Protein AF-A0A928JBZ5-F1 (afdb_monomer)

Solvent-accessible surface area (backbone atoms only — not comparable to full-atom values): 24712 Å² total; per-residue (Å²): 120,75,93,77,67,78,85,81,82,65,95,68,38,39,32,63,30,20,70,73,23,63,19,55,36,27,36,40,41,33,30,44,46,75,64,34,47,54,64,61,24,39,53,51,22,32,50,54,34,43,75,70,60,21,39,48,43,74,48,46,53,70,63,40,39,74,56,93,34,55,88,50,66,86,49,74,65,34,45,50,53,47,48,53,51,49,27,54,52,46,36,55,45,8,49,58,7,17,32,25,31,36,34,40,85,52,42,43,63,68,56,49,51,51,32,44,67,67,21,55,79,72,26,51,68,38,43,32,36,31,65,29,48,62,68,60,13,50,72,60,34,86,82,52,52,47,66,37,34,77,71,62,76,42,78,68,35,63,63,76,69,29,76,60,52,79,77,92,79,52,76,38,75,45,58,67,85,59,54,53,68,60,55,12,53,52,50,40,48,51,58,75,61,62,66,80,62,60,54,63,52,47,54,54,49,49,52,31,36,49,57,22,31,56,56,31,46,58,35,74,80,51,81,72,54,78,48,66,48,99,88,65,46,76,45,42,55,40,39,54,53,13,37,54,47,33,52,51,51,49,41,71,73,36,63,38,40,33,74,48,38,78,92,48,86,77,81,62,66,62,70,76,66,89,56,27,32,37,28,25,20,48,50,35,32,56,66,31,54,77,66,72,67,61,37,29,25,29,28,40,12,32,25,49,74,47,41,63,47,29,15,28,38,26,30,51,78,73,42,33,34,37,35,14,31,77,95,66,37,13,30,37,38,51,60,86,63,74,48,98,84,57,54,87,77,62,63,50,75,34,42,30,37,90,67,62,64,56,34,30,35,41,40,50,63,91,66,78,49,70,62,47,53,47,26,50,65,67,32,51,95,47,43,66,43,77,46,72,42,37,46,52,54,54,37,53,37,23,15,61,34,73,23,33,37,36,66,40,78,38,59,84,46,40,49,29,69,40,38,14,37,36,34,25,21,38,44,12,60,24,46,60,23,21,50,85,68,45,81,69,66,40,80,47,95,67,50,56,31,58,53,25,33,27,39,32,24,44,80,69,42,53,77,81,58,53,76,64,81,88,130

Radius of gyration: 26.81 Å; Cα contacts (8 Å, |Δi|>4): 988; chains: 1; bounding box: 70×42×79 Å

pLDDT: mean 90.84, std 8.12, range [48.44, 98.88]

Mean predicted aligned error: 9.91 Å

Nearest PDB structures (foldseek):
  2ofw-assembly1_A  TM=9.350E-01  e=1.019E-16  Homo sapiens
  6c6b-assembly3_E  TM=9.099E-01  e=1.178E-15  Cryptococcus neoformans H99
  1m7g-assembly1_B  TM=9.346E-01  e=4.365E-14  Penicillium chrysogenum
  1i2d-assembly1_A  TM=9.167E-01  e=7.586E-13  Penicillium chrysogenum
  1m8p-assembly1_A  TM=9.233E-01  e=1.141E-12  Penicillium chrysogenum

Secondary structure (DSSP, 8-state):
-GGG------SS-HHHHHHHH----EEEEEES-TTSSHHHHHHHHHHHHHHTT--EEEEEHHHHHTTTTTT--SSHHHHHHHHHHHHHHHHHHHHTT-EEEEE----SHHHHHHHHHHHTTTSEEEEEEE---HHHHHHH-TTSHHHHHHTTSSSS-BTTTB-----SS-SEEE-TTS-HHHHHHHHHHHHHT----HHHHHHHHHHHHHHHHHHHHHHHTS---EEE-TTS-EEEHHHHHHHHHHHHHHHHH-TTSEEEETTS---SGGGS-SS-EEEEEEEETHHHHHTT-S--EEEEEEEETTEEEEEEEEEGGGTEEEEEETTTEEEEEEGGG--TT--BTBSEE-------SSEEEEEESS---HHHHHHHHHTGGGEEEEEEE-STHHHHHHHTTS--EEEE-STT-BHHHHHHHHHHHHHTT-EEE-TTS----SS-SS-B-TT-EEEES-GGGGTT--PPPP-

Sequence (471 aa):
MAENITPYLSRTSTADRMRITGSRPAVFWMTGLSGSGKSTVAALAEKKLTDAGHAALMIDGDTVRTGLCRGLGFSPEDRRENLRRIAELAKIAAMSGMTVFVCAISPTEADREQARAIISPDAAFFEVWMTADVKTCAARDPKGLYKKAFAGEIRDFTGVSAPYEPPRAPDIAFPASQSAESCADVLVRAALETDWDLRRLLCVMLDAAREASERIMEYYDGVYSVEYKEDKSPLTSADVTSNDCICAMLRNAFPEVELLSEEAQDTGRRLSDRAGVFIVDPLDGTKEFLSHNGEFCVSIGFAEGRKVRAGVIAVPDREVLYYAAEGIGAYKIPFDALTEDFSPGDGEKLHVSDRTDGLVVTVSRSHLDRDTEEFLALNRDKIAEVVTVGSCLKGCLIAEGRADLHWRRGAFMKEWDTAAMQIIAEEAGGRFTDSDGAPMPANREDPRNLNGMLIVNRPESLSSLVFPEKN

Foldseek 3Di:
DVVPDDDDDDPQFLLNLCLQQVFALEEAEEEDAAQLCQVVLQVLLCVVCVVVSHAAEEAELVVCCVPVLVPADPPPVSLLVSLLSLLLVSQVVSSSNYYYYYHHHQQDPVSLVSSCVSRVLRGHYFHEYRPDAPVRSLVSPPVCVNVCVVVVVDACRDRRRHDGDGDPDGNHYDYSPDDSNVSSVVVNVCRNVVDDPQFLVVLLQLVLFLVLLVLLVCCLVHPWDWDADPVRDIDIPSQVSSVVSNVVSCCVSCVSAAEAEPPDDDPLPQVSDDRWYKYWDSKFPVVCSVVSVQQIWTKIWTDHFFATAKIWIARSSQQKIWIFGPPLFIAMDGVVQSDPPDTRNDHHGFAAAPDQFQFEEEDEQVDDDPQNVVQCVQCVRRHNYYHYGGALVRLVCRRNNNGFKYADFAFPDFCNSPRNSQRNLVSNPKHKDFNVRHHRTPPDPGRTSGGHIMIGNDPSSCPPGDGDDDD

Structure (mmCIF, N/CA/C/O backbone):
data_AF-A0A928JBZ5-F1
#
_entry.id   AF-A0A928JBZ5-F1
#
loop_
_atom_site.group_PDB
_atom_site.id
_atom_site.type_symbol
_atom_site.label_atom_id
_atom_site.label_alt_id
_atom_site.label_comp_id
_atom_site.label_asym_id
_atom_site.label_entity_id
_atom_site.label_seq_id
_atom_site.pdbx_PDB_ins_code
_atom_site.Cartn_x
_atom_site.Cartn_y
_atom_site.Cartn_z
_atom_site.occupancy
_atom_site.B_iso_or_equiv
_atom_site.auth_seq_id
_atom_site.auth_comp_id
_atom_site.auth_asym_id
_atom_site.auth_atom_id
_atom_site.pdbx_PDB_model_num
ATOM 1 N N . MET A 1 1 ? 29.225 -20.500 0.271 1.00 48.44 1 MET A N 1
ATOM 2 C CA . MET A 1 1 ? 29.619 -19.093 0.006 1.00 48.44 1 MET A CA 1
ATOM 3 C C . MET A 1 1 ? 28.585 -18.090 0.515 1.00 48.44 1 MET A C 1
ATOM 5 O O . MET A 1 1 ? 29.019 -17.056 0.995 1.00 48.44 1 MET A O 1
ATOM 9 N N . ALA A 1 2 ? 27.273 -18.373 0.464 1.00 54.31 2 ALA A N 1
ATOM 10 C CA . ALA A 1 2 ? 26.239 -17.467 0.991 1.00 54.31 2 ALA A CA 1
ATOM 11 C C . ALA A 1 2 ? 26.355 -17.185 2.509 1.00 54.31 2 ALA A C 1
ATOM 13 O O . ALA A 1 2 ? 26.144 -16.056 2.925 1.00 54.31 2 ALA A O 1
ATOM 14 N N . GLU A 1 3 ? 26.794 -18.162 3.312 1.00 53.34 3 GLU A N 1
ATOM 15 C CA . GLU A 1 3 ? 26.905 -18.052 4.784 1.00 53.34 3 GLU A CA 1
ATOM 16 C C . GLU A 1 3 ? 27.918 -17.008 5.300 1.00 53.34 3 GLU A C 1
ATOM 18 O O . GLU A 1 3 ? 27.907 -16.687 6.481 1.00 53.34 3 GLU A O 1
ATOM 23 N N . ASN A 1 4 ? 28.774 -16.449 4.434 1.00 80.38 4 ASN A N 1
ATOM 24 C CA . ASN A 1 4 ? 29.799 -15.465 4.817 1.00 80.38 4 ASN A CA 1
ATOM 25 C C . ASN A 1 4 ? 29.555 -14.066 4.218 1.00 80.38 4 ASN A C 1
ATOM 27 O O . ASN A 1 4 ? 30.478 -13.252 4.169 1.00 80.38 4 ASN A O 1
ATOM 31 N N . ILE A 1 5 ? 28.353 -13.787 3.704 1.00 75.69 5 ILE A N 1
ATOM 32 C CA . ILE A 1 5 ? 28.006 -12.472 3.154 1.00 75.69 5 ILE A CA 1
ATOM 33 C C . ILE A 1 5 ? 27.164 -11.721 4.183 1.00 75.69 5 ILE A C 1
ATOM 35 O O . ILE A 1 5 ? 26.063 -12.144 4.518 1.00 75.69 5 ILE A O 1
ATOM 39 N N . THR A 1 6 ? 27.667 -10.581 4.653 1.00 75.44 6 THR A N 1
ATOM 40 C CA . THR A 1 6 ? 26.935 -9.675 5.549 1.00 75.44 6 THR A CA 1
ATOM 41 C C . THR A 1 6 ? 26.775 -8.325 4.853 1.00 75.44 6 THR A C 1
ATOM 43 O O . THR A 1 6 ? 27.738 -7.553 4.801 1.00 75.44 6 THR A O 1
ATOM 46 N N . PRO A 1 7 ? 25.605 -8.039 4.254 1.00 75.50 7 PRO A N 1
ATOM 47 C CA . PRO A 1 7 ? 25.355 -6.764 3.594 1.00 75.50 7 PRO A CA 1
ATOM 48 C C . PRO A 1 7 ? 25.495 -5.598 4.579 1.00 75.50 7 PRO A C 1
ATOM 50 O O . PRO A 1 7 ? 25.002 -5.656 5.704 1.00 75.50 7 PRO A O 1
ATOM 53 N N . TYR A 1 8 ? 26.159 -4.521 4.158 1.00 76.69 8 TYR A N 1
ATOM 54 C CA . TYR A 1 8 ? 26.215 -3.294 4.948 1.00 76.69 8 TYR A CA 1
ATOM 55 C C . TYR A 1 8 ? 24.953 -2.463 4.710 1.00 76.69 8 TYR A C 1
ATOM 57 O O . TYR A 1 8 ? 24.693 -2.034 3.584 1.00 76.69 8 TYR A O 1
ATOM 65 N N . LEU A 1 9 ? 24.203 -2.190 5.776 1.00 71.56 9 LEU A N 1
ATOM 66 C CA . LEU A 1 9 ? 23.071 -1.270 5.733 1.00 71.56 9 LEU A CA 1
ATOM 67 C C . LEU A 1 9 ? 23.586 0.173 5.754 1.00 71.56 9 LEU A C 1
ATOM 69 O O . LEU A 1 9 ? 24.198 0.627 6.724 1.00 71.56 9 LEU A O 1
ATOM 73 N N . SER A 1 10 ? 23.360 0.891 4.654 1.00 75.38 10 SER A N 1
ATOM 74 C CA . SER A 1 10 ? 23.744 2.297 4.544 1.00 75.38 10 SER A CA 1
ATOM 75 C C . SER A 1 10 ? 22.978 3.156 5.546 1.00 75.38 10 SER A C 1
ATOM 77 O O . SER A 1 10 ? 21.787 2.958 5.764 1.00 75.38 10 SER A O 1
ATOM 79 N N . ARG A 1 11 ? 23.646 4.175 6.099 1.00 75.19 11 ARG A N 1
ATOM 80 C CA . 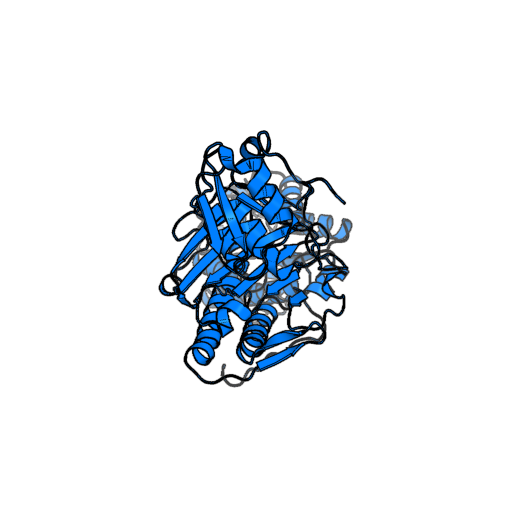ARG A 1 11 ? 22.990 5.208 6.919 1.00 75.19 11 ARG A CA 1
ATOM 81 C C . ARG A 1 11 ? 22.064 6.122 6.111 1.00 75.19 11 ARG A C 1
ATOM 83 O O . ARG A 1 11 ? 21.295 6.858 6.711 1.00 75.19 11 ARG A O 1
ATOM 90 N N . THR A 1 12 ? 22.189 6.115 4.785 1.00 74.19 12 THR A N 1
ATOM 91 C CA . THR A 1 12 ? 21.308 6.838 3.862 1.00 74.19 12 THR A CA 1
ATOM 92 C C . THR A 1 12 ? 20.317 5.844 3.277 1.00 74.19 12 THR A C 1
ATOM 94 O O . THR A 1 12 ? 20.740 4.933 2.555 1.00 74.19 12 THR A O 1
ATOM 97 N N . SER A 1 13 ? 19.033 6.020 3.577 1.00 67.44 13 SER A N 1
ATOM 98 C CA . SER A 1 13 ? 17.963 5.129 3.120 1.00 67.44 13 SER A CA 1
ATOM 99 C C . SER A 1 13 ? 17.611 5.364 1.647 1.00 67.44 13 SER A C 1
ATOM 101 O O . SER A 1 13 ? 18.069 6.322 1.017 1.00 67.44 13 SER A O 1
ATOM 103 N N . THR A 1 14 ? 16.787 4.489 1.067 1.00 67.44 14 THR A N 1
ATOM 104 C CA . THR A 1 14 ? 16.217 4.730 -0.267 1.00 67.44 14 THR A CA 1
ATOM 105 C C . THR A 1 14 ? 15.302 5.963 -0.251 1.00 67.44 14 THR A C 1
ATOM 107 O O . THR A 1 14 ? 15.384 6.769 -1.174 1.00 67.44 14 THR A O 1
ATOM 110 N N . ALA A 1 15 ? 14.554 6.214 0.833 1.00 60.91 15 ALA A N 1
ATOM 111 C CA . ALA A 1 15 ? 13.749 7.433 1.004 1.00 60.91 15 ALA A CA 1
ATOM 112 C C . ALA A 1 15 ? 14.588 8.708 0.993 1.00 60.91 15 ALA A C 1
ATOM 114 O O . ALA A 1 15 ? 14.227 9.676 0.319 1.00 60.91 15 ALA A O 1
ATOM 115 N N . ASP A 1 16 ? 15.730 8.711 1.689 1.00 65.50 16 ASP A N 1
ATOM 116 C CA . ASP A 1 16 ? 16.646 9.853 1.673 1.00 65.50 16 ASP A CA 1
ATOM 117 C C . ASP A 1 16 ? 17.060 10.203 0.243 1.00 65.50 16 ASP A C 1
ATOM 119 O O . ASP A 1 16 ? 17.146 11.380 -0.120 1.00 65.50 16 ASP A O 1
ATOM 123 N N . ARG A 1 17 ? 17.293 9.174 -0.581 1.00 80.50 17 ARG A N 1
ATOM 124 C CA . ARG A 1 17 ? 17.644 9.338 -1.991 1.00 80.50 17 ARG A CA 1
ATOM 125 C C . ARG A 1 17 ? 16.449 9.825 -2.797 1.00 80.50 17 ARG A C 1
ATOM 127 O O . ARG A 1 17 ? 16.597 10.840 -3.464 1.00 80.50 17 ARG A O 1
ATOM 134 N N . MET A 1 18 ? 15.275 9.203 -2.663 1.00 76.56 18 MET A N 1
ATOM 135 C CA . MET A 1 18 ? 14.026 9.614 -3.331 1.00 76.56 18 MET A CA 1
ATOM 136 C C . MET A 1 18 ? 13.676 11.084 -3.063 1.00 76.56 18 MET A C 1
ATOM 138 O O . MET A 1 18 ? 13.220 11.800 -3.956 1.00 76.56 18 MET A O 1
ATOM 142 N N . ARG A 1 19 ? 13.921 11.571 -1.839 1.00 69.38 19 ARG A N 1
ATOM 143 C CA . ARG A 1 19 ? 13.719 12.978 -1.466 1.00 69.38 19 ARG A CA 1
ATOM 144 C C . ARG A 1 19 ? 14.607 13.928 -2.271 1.00 69.38 19 ARG A C 1
ATOM 146 O O . ARG A 1 19 ? 14.176 15.031 -2.594 1.00 69.38 19 ARG A O 1
ATOM 153 N N . ILE A 1 20 ? 15.832 13.511 -2.588 1.00 78.81 20 ILE A N 1
ATOM 154 C CA . ILE A 1 20 ? 16.806 14.301 -3.354 1.00 78.81 20 ILE A CA 1
ATOM 155 C C . ILE A 1 20 ? 16.572 14.150 -4.860 1.00 78.81 20 ILE A C 1
ATOM 157 O O . ILE A 1 20 ? 16.629 15.132 -5.594 1.00 78.81 20 ILE A O 1
ATOM 161 N N . THR A 1 21 ? 16.322 12.929 -5.324 1.00 82.81 21 THR A N 1
ATOM 162 C CA . THR A 1 21 ? 16.195 12.585 -6.745 1.00 82.81 21 THR A CA 1
ATOM 163 C C . THR A 1 21 ? 14.804 12.838 -7.313 1.00 82.81 21 THR A C 1
ATOM 165 O O . THR A 1 21 ? 14.599 12.722 -8.521 1.00 82.81 21 THR A O 1
ATOM 168 N N . GLY A 1 22 ? 13.827 13.096 -6.445 1.00 72.19 22 GLY A N 1
ATOM 169 C CA . GLY A 1 22 ? 12.431 13.295 -6.800 1.00 72.19 22 GLY A CA 1
ATOM 170 C C . GLY A 1 22 ? 11.726 12.060 -7.356 1.00 72.19 22 GLY A C 1
ATOM 171 O O . GLY A 1 22 ? 10.563 12.167 -7.724 1.00 72.19 22 GLY A O 1
ATOM 172 N N . SER A 1 23 ? 12.390 10.907 -7.430 1.00 77.00 23 SER A N 1
ATOM 173 C CA . SER A 1 23 ? 11.913 9.734 -8.173 1.00 77.00 23 SER A CA 1
ATOM 174 C C . SER A 1 23 ? 11.741 8.539 -7.256 1.00 77.00 23 SER A C 1
ATOM 176 O O . SER A 1 23 ? 12.453 8.413 -6.260 1.00 77.00 23 SER A O 1
ATOM 178 N N . ARG A 1 24 ? 10.792 7.666 -7.597 1.00 77.75 24 ARG A N 1
ATOM 179 C CA . ARG A 1 24 ? 10.552 6.408 -6.886 1.00 77.75 24 ARG A CA 1
ATOM 180 C C . ARG A 1 24 ? 11.350 5.272 -7.532 1.00 77.75 24 ARG A C 1
ATOM 182 O O . ARG A 1 24 ? 11.583 5.332 -8.739 1.00 77.75 24 ARG A O 1
ATOM 189 N N . PRO A 1 25 ? 11.766 4.249 -6.764 1.00 83.75 25 PRO A N 1
ATOM 190 C CA . PRO A 1 25 ? 12.421 3.071 -7.319 1.00 83.75 25 PRO A CA 1
ATOM 191 C C . PRO A 1 25 ? 11.504 2.358 -8.319 1.00 83.75 25 PRO A C 1
ATOM 193 O O . PRO A 1 25 ? 10.548 1.681 -7.942 1.00 83.75 25 PRO A O 1
ATOM 196 N N . ALA A 1 26 ? 11.807 2.502 -9.604 1.00 91.56 26 ALA A N 1
ATOM 197 C CA . ALA A 1 26 ? 11.063 1.866 -10.680 1.00 91.56 26 ALA A CA 1
ATOM 198 C C . ALA A 1 26 ? 12.019 1.401 -11.772 1.00 91.56 26 ALA A C 1
ATOM 200 O O . ALA A 1 26 ? 12.946 2.122 -12.147 1.00 91.56 26 ALA A O 1
ATOM 201 N N . VAL A 1 27 ? 11.774 0.211 -12.312 1.00 96.69 27 VAL A N 1
ATOM 202 C CA . VAL A 1 27 ? 12.499 -0.341 -13.451 1.00 96.69 27 VAL A CA 1
ATOM 203 C C . VAL A 1 27 ? 11.520 -0.655 -14.573 1.00 96.69 27 VAL A C 1
ATOM 205 O O . VAL A 1 27 ? 10.676 -1.541 -14.467 1.00 96.69 27 VAL A O 1
ATOM 208 N N . PHE A 1 28 ? 11.681 0.044 -15.690 1.00 97.62 28 PHE A N 1
ATOM 209 C CA . PHE A 1 28 ? 11.000 -0.233 -16.946 1.00 97.62 28 PHE A CA 1
ATOM 210 C C . PHE A 1 28 ? 11.880 -1.152 -17.785 1.00 97.62 28 PHE A C 1
ATOM 212 O O . PHE A 1 28 ? 12.856 -0.725 -18.414 1.00 97.62 28 PHE A O 1
ATOM 219 N N . TRP A 1 29 ? 11.549 -2.438 -17.776 1.00 98.19 29 TRP A N 1
ATOM 220 C CA . TRP A 1 29 ? 12.269 -3.461 -18.514 1.00 98.19 29 TRP A CA 1
ATOM 221 C C . TRP A 1 29 ? 11.753 -3.549 -19.949 1.00 98.19 29 TRP A C 1
ATOM 223 O O . TRP A 1 29 ? 10.714 -4.147 -20.233 1.00 98.19 29 TRP A O 1
ATOM 233 N N . MET A 1 30 ? 12.491 -2.949 -20.882 1.00 97.56 30 MET A N 1
ATOM 234 C CA . MET A 1 30 ? 12.099 -2.904 -22.285 1.00 97.56 30 MET A CA 1
ATOM 235 C C . MET A 1 30 ? 12.487 -4.192 -23.013 1.00 97.56 30 MET A C 1
ATOM 237 O O . MET A 1 30 ? 13.671 -4.495 -23.183 1.00 97.56 30 MET A O 1
ATOM 241 N N . THR A 1 31 ? 11.495 -4.918 -23.530 1.00 95.62 31 THR A N 1
ATOM 242 C CA . THR A 1 31 ? 11.674 -6.126 -24.346 1.00 95.62 31 THR A CA 1
ATOM 243 C C . THR A 1 31 ? 11.169 -5.943 -25.780 1.00 95.62 31 THR A C 1
ATOM 245 O O . THR A 1 31 ? 10.343 -5.086 -26.091 1.00 95.62 31 THR A O 1
ATOM 248 N N . GLY A 1 32 ? 11.735 -6.718 -26.701 1.00 94.44 32 GLY A N 1
ATOM 249 C CA . GLY A 1 32 ? 11.436 -6.683 -28.132 1.00 94.44 32 GLY A CA 1
ATOM 250 C C . GLY A 1 32 ? 12.677 -6.954 -28.975 1.00 94.44 32 GLY A C 1
ATOM 251 O O . GLY A 1 32 ? 13.809 -6.927 -28.479 1.00 94.44 32 GLY A O 1
ATOM 252 N N . LEU A 1 33 ? 12.483 -7.154 -30.274 1.00 93.94 33 LEU A N 1
ATOM 253 C CA . LEU A 1 33 ? 13.560 -7.452 -31.221 1.00 93.94 33 LEU A CA 1
ATOM 254 C C . LEU A 1 33 ? 14.592 -6.314 -31.348 1.00 93.94 33 LEU A C 1
ATOM 256 O O . LEU A 1 33 ? 14.329 -5.158 -31.005 1.00 93.94 33 LEU A O 1
ATOM 260 N N . SER A 1 34 ? 15.797 -6.614 -31.842 1.00 92.00 34 SER A N 1
ATOM 261 C CA . SER A 1 34 ? 16.762 -5.561 -32.204 1.00 92.00 34 SER A CA 1
ATOM 262 C C . SER A 1 34 ? 16.116 -4.585 -33.200 1.00 92.00 34 SER A C 1
ATOM 264 O O . SER A 1 34 ? 15.353 -5.002 -34.055 1.00 92.00 34 SER A O 1
ATOM 266 N N . GLY A 1 35 ? 16.331 -3.273 -33.075 1.00 90.69 35 GLY A N 1
ATOM 267 C CA . GLY A 1 35 ? 15.676 -2.291 -33.960 1.00 90.69 35 GLY A CA 1
ATOM 268 C C . GLY A 1 35 ? 14.178 -2.033 -33.705 1.00 90.69 35 GLY A C 1
ATOM 269 O O . GLY A 1 35 ? 13.573 -1.237 -34.425 1.00 90.69 35 GLY A O 1
ATOM 270 N N . SER A 1 36 ? 13.578 -2.619 -32.659 1.00 93.75 36 SER A N 1
ATOM 271 C CA . SER A 1 36 ? 12.158 -2.403 -32.326 1.00 93.75 36 SER A CA 1
ATOM 272 C C . SER A 1 36 ? 11.827 -0.997 -31.802 1.00 93.75 36 SER A C 1
ATOM 274 O O . SER A 1 36 ? 10.665 -0.601 -31.829 1.00 93.75 36 SER A O 1
ATOM 276 N N . GLY A 1 37 ? 12.833 -0.229 -31.366 1.00 93.62 37 GLY A N 1
ATOM 277 C CA . GLY A 1 37 ? 12.680 1.148 -30.869 1.00 93.62 37 GLY A CA 1
ATOM 278 C C . GLY A 1 37 ? 12.918 1.344 -29.366 1.00 93.62 37 GLY A C 1
ATOM 279 O O . GLY A 1 37 ? 12.803 2.472 -28.903 1.00 93.62 37 GLY A O 1
ATOM 280 N N . LYS A 1 38 ? 13.294 0.290 -28.619 1.00 95.62 38 LYS A N 1
ATOM 281 C CA . LYS A 1 38 ? 13.548 0.331 -27.158 1.00 95.62 38 LYS A CA 1
ATOM 282 C C . LYS A 1 38 ? 14.411 1.522 -26.722 1.00 95.62 38 LYS A C 1
ATOM 284 O O . LYS A 1 38 ? 13.921 2.407 -26.035 1.00 95.62 38 LYS A O 1
ATOM 289 N N . SER A 1 39 ? 15.662 1.583 -27.192 1.00 95.25 39 SER A N 1
ATOM 290 C CA . SER A 1 39 ? 16.615 2.622 -26.780 1.00 95.25 39 SER A CA 1
ATOM 291 C C . SER A 1 39 ? 16.166 4.032 -27.182 1.00 95.25 39 SER A C 1
ATOM 293 O O . SER A 1 39 ? 16.474 4.989 -26.487 1.00 95.25 39 SER A O 1
ATOM 295 N N . THR A 1 40 ? 15.410 4.178 -28.277 1.00 95.56 40 THR A N 1
ATOM 296 C CA . THR A 1 40 ? 14.868 5.480 -28.701 1.00 95.56 40 THR A CA 1
ATOM 297 C C . THR A 1 40 ? 13.793 5.976 -27.736 1.00 95.56 40 THR A C 1
ATOM 299 O O . THR A 1 40 ? 13.845 7.123 -27.307 1.00 95.56 40 THR A O 1
ATOM 302 N N . VAL A 1 41 ? 12.837 5.116 -27.375 1.00 97.88 41 VAL A N 1
ATOM 303 C CA . VAL A 1 41 ? 11.760 5.462 -26.435 1.00 97.88 41 VAL A CA 1
ATOM 304 C C . VAL A 1 41 ? 12.321 5.701 -25.030 1.00 97.88 41 VAL A C 1
ATOM 306 O O . VAL A 1 41 ? 11.990 6.710 -24.412 1.00 97.88 41 VAL A O 1
ATOM 309 N N . ALA A 1 42 ? 13.211 4.825 -24.554 1.00 97.88 42 ALA A N 1
ATOM 310 C CA . ALA A 1 42 ? 13.849 4.954 -23.245 1.00 97.88 42 ALA A CA 1
ATOM 311 C C . ALA A 1 42 ? 14.660 6.250 -23.107 1.00 97.88 42 ALA A C 1
ATOM 313 O O . ALA A 1 42 ? 14.490 6.958 -22.121 1.00 97.88 42 ALA A O 1
ATOM 314 N N . ALA A 1 43 ? 15.471 6.611 -24.109 1.00 97.88 43 ALA A N 1
ATOM 315 C CA . ALA A 1 43 ? 16.254 7.848 -24.076 1.00 97.88 43 ALA A CA 1
ATOM 316 C C . ALA A 1 43 ? 15.366 9.107 -24.051 1.00 97.88 43 ALA A C 1
ATOM 318 O O . ALA A 1 43 ? 15.680 10.083 -23.370 1.00 97.88 43 ALA A O 1
ATOM 319 N N . LEU A 1 44 ? 14.234 9.095 -24.769 1.00 98.44 44 LEU A N 1
ATOM 320 C CA . LEU A 1 44 ? 13.261 10.190 -24.712 1.00 98.44 44 LEU A CA 1
ATOM 321 C C . LEU A 1 44 ? 12.596 10.285 -23.332 1.00 98.44 44 LEU A C 1
ATOM 323 O O . LEU A 1 44 ? 12.456 11.389 -22.809 1.00 98.44 44 LEU A O 1
ATOM 327 N N . ALA A 1 45 ? 12.204 9.156 -22.737 1.00 98.06 45 ALA A N 1
ATOM 328 C CA . ALA A 1 45 ? 11.595 9.125 -21.408 1.00 98.06 45 ALA A CA 1
ATOM 329 C C . ALA A 1 45 ? 12.581 9.576 -20.315 1.00 98.06 45 ALA A C 1
ATOM 331 O O . ALA A 1 45 ? 12.237 10.428 -19.497 1.00 98.06 45 ALA A O 1
ATOM 332 N N . GLU A 1 46 ? 13.825 9.084 -20.355 1.00 98.06 46 GLU A N 1
ATOM 333 C CA . GLU A 1 46 ? 14.925 9.503 -19.477 1.00 98.06 46 GLU A CA 1
ATOM 334 C C . GLU A 1 46 ? 15.140 11.020 -19.544 1.00 98.06 46 GLU A C 1
ATOM 336 O O . GLU A 1 46 ? 15.181 11.691 -18.509 1.00 98.06 46 GLU A O 1
ATOM 341 N N . LYS A 1 47 ? 15.205 11.584 -20.759 1.00 98.06 47 LYS A N 1
ATOM 342 C CA . LYS A 1 47 ? 15.366 13.028 -20.955 1.00 98.06 47 LYS A CA 1
ATOM 343 C C . LYS A 1 47 ? 14.193 13.819 -20.378 1.00 98.06 47 LYS A C 1
ATOM 345 O O . LYS A 1 47 ? 14.424 14.800 -19.677 1.00 98.06 47 LYS A O 1
ATOM 350 N N . LYS A 1 48 ? 12.954 13.394 -20.646 1.00 97.50 48 LYS A N 1
ATOM 351 C CA . LYS A 1 48 ? 11.740 14.067 -20.156 1.00 97.50 48 LYS A CA 1
ATOM 352 C C . LYS A 1 48 ? 11.646 14.061 -18.628 1.00 97.50 48 LYS A C 1
ATOM 354 O O . LYS A 1 48 ? 11.328 15.097 -18.053 1.00 97.50 48 LYS A O 1
ATOM 359 N N . LEU A 1 49 ? 11.950 12.936 -17.976 1.00 94.12 49 LEU A N 1
ATOM 360 C CA . LEU A 1 49 ? 11.988 12.852 -16.510 1.00 94.12 49 LEU A CA 1
ATOM 361 C C . LEU A 1 49 ? 13.087 13.744 -15.926 1.00 94.12 49 LEU A C 1
ATOM 363 O O . LEU A 1 49 ? 12.820 14.528 -15.017 1.00 94.12 49 LEU A O 1
ATOM 367 N N . THR A 1 50 ? 14.290 13.690 -16.502 1.00 93.62 50 THR A N 1
ATOM 368 C CA . THR A 1 50 ? 15.426 14.504 -16.045 1.00 93.62 50 THR A CA 1
ATOM 369 C C . THR A 1 50 ? 15.124 16.000 -16.153 1.00 93.62 50 THR A C 1
ATOM 371 O O . THR A 1 50 ? 15.376 16.749 -15.211 1.00 93.62 50 THR A O 1
ATOM 374 N N . ASP A 1 51 ? 14.518 16.439 -17.261 1.00 93.31 51 ASP A N 1
ATOM 375 C CA . ASP A 1 51 ? 14.089 17.832 -17.455 1.00 93.31 51 ASP A CA 1
ATOM 376 C C . ASP A 1 51 ? 13.003 18.266 -16.460 1.00 93.31 51 ASP A C 1
ATOM 378 O O . ASP A 1 51 ? 12.924 19.442 -16.105 1.00 93.31 51 ASP A O 1
ATOM 382 N N . ALA A 1 52 ? 12.186 17.321 -15.987 1.00 87.25 52 ALA A N 1
ATOM 383 C CA . ALA A 1 52 ? 11.173 17.537 -14.959 1.00 87.25 52 ALA A CA 1
ATOM 384 C C . ALA A 1 52 ? 11.730 17.466 -13.519 1.00 87.25 52 ALA A C 1
ATOM 386 O O . ALA A 1 52 ? 10.964 17.588 -12.567 1.00 87.25 52 ALA A O 1
ATOM 387 N N . GLY A 1 53 ? 13.045 17.291 -13.336 1.00 85.06 53 GLY A N 1
ATOM 388 C CA . GLY A 1 53 ? 13.686 17.224 -12.017 1.00 85.06 53 GLY A CA 1
ATOM 389 C C . GLY A 1 53 ? 13.656 15.839 -11.360 1.00 85.06 53 GLY A C 1
ATOM 390 O O . GLY A 1 53 ? 13.898 15.736 -10.159 1.00 85.06 53 GLY A O 1
ATOM 391 N N . HIS A 1 54 ? 13.376 14.788 -12.133 1.00 88.50 54 HIS A N 1
ATOM 392 C CA . HIS A 1 54 ? 13.359 13.397 -11.687 1.00 88.50 54 HIS A CA 1
ATOM 393 C C . HIS A 1 54 ? 14.618 12.668 -12.171 1.00 88.50 54 HIS A C 1
ATOM 395 O O . HIS A 1 54 ? 14.885 12.619 -13.372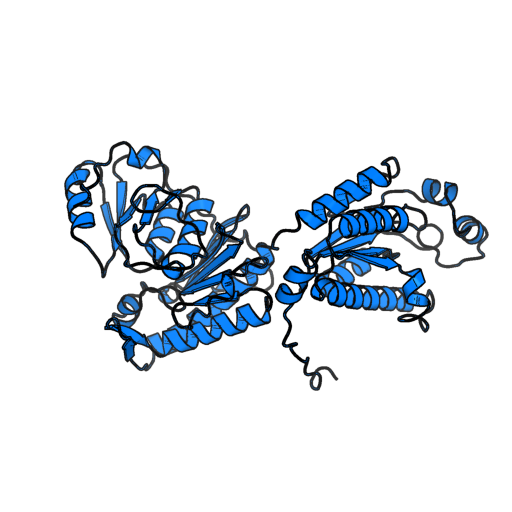 1.00 88.50 54 HIS A O 1
ATOM 401 N N . ALA A 1 55 ? 15.407 12.093 -11.258 1.00 93.56 55 ALA A N 1
ATOM 402 C CA . ALA A 1 55 ? 16.563 11.287 -11.639 1.00 93.56 55 ALA A CA 1
ATOM 403 C C . ALA A 1 55 ? 16.129 10.024 -12.396 1.00 93.56 55 ALA A C 1
ATOM 405 O O . ALA A 1 55 ? 15.455 9.148 -11.851 1.00 93.56 55 ALA A O 1
ATOM 406 N N . ALA A 1 56 ? 16.581 9.909 -13.641 1.00 96.12 56 ALA A N 1
ATOM 407 C CA . ALA A 1 56 ? 16.369 8.743 -14.479 1.00 96.12 56 ALA A CA 1
ATOM 408 C C . ALA A 1 56 ? 17.698 8.219 -15.036 1.00 96.12 56 ALA A C 1
ATOM 410 O O . ALA A 1 56 ? 18.669 8.969 -15.145 1.00 96.12 56 ALA A O 1
ATOM 411 N N . LEU A 1 57 ? 17.736 6.928 -15.369 1.00 97.44 57 LEU A N 1
ATOM 412 C CA . LEU A 1 57 ? 18.907 6.265 -15.939 1.00 97.44 57 LEU A CA 1
ATOM 413 C C . LEU A 1 57 ? 18.499 5.238 -16.999 1.00 97.44 57 LEU A C 1
ATOM 415 O O . LEU A 1 57 ? 17.772 4.291 -16.701 1.00 97.44 57 LEU A O 1
ATOM 419 N N . MET A 1 58 ? 19.032 5.352 -18.214 1.00 97.62 58 MET A N 1
ATOM 420 C CA . MET A 1 58 ? 18.945 4.296 -19.222 1.00 97.62 58 MET A CA 1
ATOM 421 C C . MET A 1 58 ? 20.137 3.332 -19.121 1.00 97.62 58 MET A C 1
ATOM 423 O O . MET A 1 58 ? 21.298 3.727 -19.216 1.00 97.62 58 MET A O 1
ATOM 427 N N . ILE A 1 59 ? 19.853 2.034 -19.001 1.00 97.88 59 ILE A N 1
ATOM 428 C CA . ILE A 1 59 ? 20.850 0.959 -19.052 1.00 97.88 59 ILE A CA 1
ATOM 429 C C . ILE A 1 59 ? 20.708 0.220 -20.380 1.00 97.88 59 ILE A C 1
ATOM 431 O O . ILE A 1 59 ? 19.724 -0.478 -20.614 1.00 97.88 59 ILE A O 1
ATOM 435 N N . ASP A 1 60 ? 21.711 0.335 -21.247 1.00 94.62 60 ASP A N 1
ATOM 436 C CA . ASP A 1 60 ? 21.741 -0.352 -22.539 1.00 94.62 60 ASP A CA 1
ATOM 437 C C . ASP A 1 60 ? 22.589 -1.634 -22.498 1.00 94.62 60 ASP A C 1
ATOM 439 O O . ASP A 1 60 ? 23.716 -1.659 -21.993 1.00 94.62 60 ASP A O 1
ATOM 443 N N . GLY A 1 61 ? 22.036 -2.709 -23.063 1.00 90.50 61 GLY A N 1
ATOM 444 C CA . GLY A 1 61 ? 22.633 -4.041 -23.062 1.00 90.50 61 GLY A CA 1
ATOM 445 C C . GLY A 1 61 ? 23.955 -4.149 -23.830 1.00 90.50 61 GLY A C 1
ATOM 446 O O . GLY A 1 61 ? 24.791 -4.972 -23.457 1.00 90.50 61 GLY A O 1
ATOM 447 N N . ASP A 1 62 ? 24.176 -3.325 -24.859 1.00 89.50 62 ASP A N 1
ATOM 448 C CA . ASP A 1 62 ? 25.462 -3.281 -25.565 1.00 89.50 62 ASP A CA 1
ATOM 449 C C . ASP A 1 62 ? 26.472 -2.438 -24.771 1.00 89.50 62 ASP A C 1
ATOM 451 O O . ASP A 1 62 ? 27.638 -2.818 -24.645 1.00 89.50 62 ASP A O 1
ATOM 455 N N . THR A 1 63 ? 26.023 -1.338 -24.156 1.00 92.75 63 THR A N 1
ATOM 456 C CA . THR A 1 63 ? 26.871 -0.478 -23.313 1.00 92.75 63 THR A CA 1
ATOM 457 C C . THR A 1 63 ? 27.488 -1.254 -22.150 1.00 92.75 63 THR A C 1
ATOM 459 O O . THR A 1 63 ? 28.704 -1.197 -21.955 1.00 92.75 63 THR A O 1
ATOM 462 N N . VAL A 1 64 ? 26.711 -2.048 -21.405 1.00 94.25 64 VAL A N 1
ATOM 463 C CA . VAL A 1 64 ? 27.261 -2.808 -20.264 1.00 94.25 64 VAL A CA 1
ATOM 464 C C . VAL A 1 64 ? 28.304 -3.849 -20.685 1.00 94.25 64 VAL A C 1
ATOM 466 O O . VAL A 1 64 ? 29.221 -4.142 -19.915 1.00 94.25 64 VAL A O 1
ATOM 469 N N . ARG A 1 65 ? 28.237 -4.363 -21.922 1.00 93.19 65 ARG A N 1
ATOM 470 C CA . ARG A 1 65 ? 29.227 -5.300 -22.489 1.00 93.19 65 ARG A CA 1
ATOM 471 C C . ARG A 1 65 ? 30.583 -4.658 -22.752 1.00 93.19 65 ARG A C 1
ATOM 473 O O . ARG A 1 65 ? 31.570 -5.374 -22.858 1.00 93.19 65 ARG A O 1
ATOM 480 N N . THR A 1 66 ? 30.672 -3.333 -22.781 1.00 92.94 66 THR A N 1
ATOM 481 C CA . THR A 1 66 ? 31.965 -2.632 -22.860 1.00 92.94 66 THR A CA 1
ATOM 482 C C . THR A 1 66 ? 32.724 -2.625 -21.525 1.00 92.94 66 THR A C 1
ATOM 484 O O . THR A 1 66 ? 33.944 -2.469 -21.511 1.00 92.94 66 THR A O 1
ATOM 487 N N . GLY A 1 67 ? 32.024 -2.843 -20.402 1.00 94.88 67 GLY A N 1
ATOM 488 C CA . GLY A 1 67 ? 32.571 -2.751 -19.046 1.00 94.88 67 GLY A CA 1
ATOM 489 C C . GLY A 1 67 ? 32.133 -3.910 -18.150 1.00 94.88 67 GLY A C 1
ATOM 490 O O . GLY A 1 67 ? 32.803 -4.943 -18.107 1.00 94.88 67 GLY A O 1
ATOM 491 N N . LEU A 1 68 ? 31.010 -3.740 -17.439 1.00 94.69 68 LEU A N 1
ATOM 492 C CA . LEU A 1 68 ? 30.461 -4.694 -16.457 1.00 94.69 68 LEU A CA 1
ATOM 493 C C . LEU A 1 68 ? 30.374 -6.142 -16.983 1.00 94.69 68 LEU A C 1
ATOM 495 O O . LEU A 1 68 ? 30.603 -7.104 -16.245 1.00 94.69 68 LEU A O 1
ATOM 499 N N . CYS A 1 69 ? 30.083 -6.294 -18.274 1.00 95.25 69 CYS A N 1
ATOM 500 C CA . CYS A 1 69 ? 29.889 -7.573 -18.952 1.00 95.25 69 CYS A CA 1
ATOM 501 C C . CYS A 1 69 ? 30.976 -7.887 -19.998 1.00 95.25 69 CYS A C 1
ATOM 503 O O . CYS A 1 69 ? 30.760 -8.743 -20.850 1.00 95.25 69 CYS A O 1
ATOM 505 N N . ARG A 1 70 ? 32.157 -7.249 -19.940 1.00 93.69 70 ARG A N 1
ATOM 506 C CA . ARG A 1 70 ? 33.225 -7.390 -20.961 1.00 93.69 70 ARG A CA 1
ATOM 507 C C . ARG A 1 70 ? 33.733 -8.812 -21.221 1.00 93.69 70 ARG A C 1
ATOM 509 O O . ARG A 1 70 ? 34.340 -9.060 -22.254 1.00 93.69 70 ARG A O 1
ATOM 516 N N . GLY A 1 71 ? 33.546 -9.721 -20.266 1.00 91.94 71 GLY A N 1
ATOM 517 C CA . GLY A 1 71 ? 33.976 -11.118 -20.376 1.00 91.94 71 GLY A CA 1
ATOM 518 C C . GLY A 1 71 ? 32.926 -12.056 -20.973 1.00 91.94 71 GLY A C 1
ATOM 519 O O . GLY A 1 71 ? 33.222 -13.231 -21.141 1.00 91.94 71 GLY A O 1
ATOM 520 N N . LEU A 1 72 ? 31.714 -11.564 -21.254 1.00 92.06 72 LEU A N 1
ATOM 521 C CA . LEU A 1 72 ? 30.593 -12.386 -21.705 1.00 92.06 72 LEU A CA 1
ATOM 522 C C . LEU A 1 72 ? 30.483 -12.367 -23.231 1.00 92.06 72 LEU A C 1
ATOM 524 O O . LEU A 1 72 ? 30.402 -11.302 -23.851 1.00 92.06 72 LEU A O 1
ATOM 528 N N . GLY A 1 73 ? 30.416 -13.554 -23.831 1.00 87.56 73 GLY A N 1
ATOM 529 C CA . GLY A 1 73 ? 30.100 -13.740 -25.243 1.00 87.56 73 GLY A CA 1
ATOM 530 C C . GLY A 1 73 ? 28.603 -13.599 -25.547 1.00 87.56 73 GLY A C 1
ATOM 531 O O . GLY A 1 73 ? 27.841 -12.946 -24.828 1.00 87.56 73 GLY A O 1
ATOM 532 N N . PHE A 1 74 ? 28.167 -14.209 -26.649 1.00 87.00 74 PHE A N 1
ATOM 533 C CA . PHE A 1 74 ? 26.762 -14.233 -27.084 1.00 87.00 74 PHE A CA 1
ATOM 534 C C . PHE A 1 74 ? 26.140 -15.632 -27.020 1.00 87.00 74 PHE A C 1
ATOM 536 O O . PHE A 1 74 ? 25.076 -15.842 -27.609 1.00 87.00 74 PHE A O 1
ATOM 543 N N . SER A 1 75 ? 26.774 -16.569 -26.307 1.00 87.31 75 SER A N 1
ATOM 544 C CA . SER A 1 75 ? 26.178 -17.874 -26.015 1.00 87.31 75 SER A CA 1
ATOM 545 C C . SER A 1 75 ? 24.899 -17.713 -25.170 1.00 87.31 75 SER A C 1
ATOM 547 O O . SER A 1 75 ? 24.722 -16.676 -24.523 1.00 87.31 75 SER A O 1
ATOM 549 N N . PRO A 1 76 ? 23.988 -18.701 -25.147 1.00 85.44 76 PRO A N 1
ATOM 550 C CA . PRO A 1 76 ? 22.794 -18.633 -24.302 1.00 85.44 76 PRO A CA 1
ATOM 551 C C . PRO A 1 76 ? 23.103 -18.406 -22.813 1.00 85.44 76 PRO A C 1
ATOM 553 O O . PRO A 1 76 ? 22.407 -17.635 -22.157 1.00 85.44 76 PRO A O 1
ATOM 556 N N . GLU A 1 77 ? 24.166 -19.024 -22.292 1.00 89.56 77 GLU A N 1
ATOM 557 C CA . GLU A 1 77 ? 24.609 -18.858 -20.901 1.00 89.56 77 GLU A CA 1
ATOM 558 C C . GLU A 1 77 ? 25.154 -17.445 -20.646 1.00 89.56 77 GLU A C 1
ATOM 560 O O . GLU A 1 77 ? 24.707 -16.771 -19.718 1.00 89.56 77 GLU A O 1
ATOM 565 N N . ASP A 1 78 ? 26.022 -16.943 -21.532 1.00 92.38 78 ASP A N 1
ATOM 566 C CA . ASP A 1 78 ? 26.550 -15.576 -21.443 1.00 92.38 78 ASP A CA 1
ATOM 567 C C . ASP A 1 78 ? 25.444 -14.519 -21.524 1.00 92.38 78 ASP A C 1
ATOM 569 O O . ASP A 1 78 ? 25.520 -13.470 -20.883 1.00 92.38 78 ASP A O 1
ATOM 573 N N . ARG A 1 79 ? 24.410 -14.761 -22.340 1.00 90.31 79 ARG A N 1
ATOM 574 C CA . ARG A 1 79 ? 23.247 -13.869 -22.438 1.00 90.31 79 ARG A CA 1
ATOM 575 C C . ARG A 1 79 ? 22.458 -13.855 -21.139 1.00 90.31 79 ARG A C 1
ATOM 577 O O . ARG A 1 79 ? 22.121 -12.767 -20.678 1.00 90.31 79 ARG A O 1
ATOM 584 N N . ARG A 1 80 ? 22.218 -15.023 -20.540 1.00 91.62 80 ARG A N 1
ATOM 585 C CA . ARG A 1 80 ? 21.498 -15.140 -19.268 1.00 91.62 80 ARG A CA 1
ATOM 586 C C . ARG A 1 80 ? 22.249 -14.432 -18.141 1.00 91.62 80 ARG A C 1
ATOM 588 O O . ARG A 1 80 ? 21.672 -13.599 -17.452 1.00 91.62 80 ARG A O 1
ATOM 595 N N . GLU A 1 81 ? 23.559 -14.653 -18.026 1.00 95.19 81 GLU A N 1
ATOM 596 C CA . GLU A 1 81 ? 24.392 -13.959 -17.034 1.00 95.19 81 GLU A CA 1
ATOM 597 C C . GLU A 1 81 ? 24.464 -12.445 -17.293 1.00 95.19 81 GLU A C 1
ATOM 599 O O . GLU A 1 81 ? 24.449 -11.648 -16.354 1.00 95.19 81 GLU A O 1
ATOM 604 N N . ASN A 1 82 ? 24.482 -12.017 -18.559 1.00 95.25 82 ASN A N 1
ATOM 605 C CA . ASN A 1 82 ? 24.411 -10.599 -18.904 1.00 95.25 82 ASN A CA 1
ATOM 606 C C . ASN A 1 82 ? 23.092 -9.968 -18.429 1.00 95.25 82 ASN A C 1
ATOM 608 O O . ASN A 1 82 ? 23.119 -8.883 -17.853 1.00 95.25 82 ASN A O 1
ATOM 612 N N . LEU A 1 83 ? 21.951 -10.634 -18.638 1.00 95.94 83 LEU A N 1
ATOM 613 C CA . LEU A 1 83 ? 20.647 -10.146 -18.176 1.00 95.94 83 LEU A CA 1
ATOM 614 C C . LEU A 1 83 ? 20.547 -10.142 -16.648 1.00 95.94 83 LEU A C 1
ATOM 616 O O . LEU A 1 83 ? 20.108 -9.140 -16.089 1.00 95.94 83 LEU A O 1
ATOM 620 N N . ARG A 1 84 ? 21.050 -11.182 -15.971 1.00 97.25 84 ARG A N 1
ATOM 621 C CA . ARG A 1 84 ? 21.124 -11.230 -14.504 1.00 97.25 84 ARG A CA 1
ATOM 622 C C . ARG A 1 84 ? 21.931 -10.056 -13.936 1.00 97.25 84 ARG A C 1
ATOM 624 O O . ARG A 1 84 ? 21.478 -9.389 -13.012 1.00 97.25 84 ARG A O 1
ATOM 631 N N . ARG A 1 85 ? 23.105 -9.748 -14.508 1.00 97.81 85 ARG A N 1
ATOM 632 C CA . ARG A 1 85 ? 23.927 -8.588 -14.093 1.00 97.81 85 ARG A CA 1
ATOM 633 C C . ARG A 1 85 ? 23.233 -7.254 -14.337 1.00 97.81 85 ARG A C 1
ATOM 635 O O . ARG A 1 85 ? 23.343 -6.361 -13.503 1.00 97.81 85 ARG A O 1
ATOM 642 N N . ILE A 1 86 ? 22.544 -7.113 -15.469 1.00 98.06 86 ILE A N 1
ATOM 643 C CA . ILE A 1 86 ? 21.755 -5.916 -15.773 1.00 98.06 86 ILE A CA 1
ATOM 644 C C . ILE A 1 86 ? 20.617 -5.757 -14.759 1.00 98.06 86 ILE A C 1
ATOM 646 O O . ILE A 1 86 ? 20.400 -4.643 -14.297 1.00 98.06 86 ILE A O 1
ATOM 650 N N . ALA A 1 87 ? 19.933 -6.841 -14.381 1.00 98.06 87 ALA A N 1
ATOM 651 C CA . ALA A 1 87 ? 18.867 -6.803 -13.382 1.00 98.06 87 ALA A CA 1
ATOM 652 C C . ALA A 1 87 ? 19.385 -6.362 -12.002 1.00 98.06 87 ALA A C 1
ATOM 654 O O . ALA A 1 87 ? 18.812 -5.457 -11.402 1.00 98.06 87 ALA A O 1
ATOM 655 N N . GLU A 1 88 ? 20.517 -6.905 -11.540 1.00 97.75 88 GLU A N 1
ATOM 656 C CA . GLU A 1 88 ? 21.152 -6.467 -10.284 1.00 97.75 88 GLU A CA 1
ATOM 657 C C . GLU A 1 88 ? 21.593 -4.996 -10.336 1.00 97.75 88 GLU A C 1
ATOM 659 O O . GLU A 1 88 ? 21.395 -4.247 -9.381 1.00 97.75 88 GLU A O 1
ATOM 664 N N . LEU A 1 89 ? 22.163 -4.553 -11.463 1.00 97.75 89 LEU A N 1
ATOM 665 C CA . LEU A 1 89 ? 22.539 -3.151 -11.651 1.00 97.75 89 LEU A CA 1
ATOM 666 C C . LEU A 1 89 ? 21.308 -2.234 -11.632 1.00 97.75 89 LEU A C 1
ATOM 668 O O . LEU A 1 89 ? 21.341 -1.186 -10.989 1.00 97.75 89 LEU A O 1
ATOM 672 N N . ALA A 1 90 ? 20.235 -2.623 -12.323 1.00 97.94 90 ALA A N 1
ATOM 673 C CA . ALA A 1 90 ? 18.992 -1.864 -12.379 1.00 97.94 90 ALA A CA 1
ATOM 674 C C . ALA A 1 90 ? 18.350 -1.741 -10.995 1.00 97.94 90 ALA A C 1
ATOM 676 O O . ALA A 1 90 ? 17.936 -0.649 -10.618 1.00 97.94 90 ALA A O 1
ATOM 677 N N . LYS A 1 91 ? 18.355 -2.823 -10.210 1.00 94.75 91 LYS A N 1
ATOM 678 C CA . LYS A 1 91 ? 17.904 -2.831 -8.817 1.00 94.75 91 LYS A CA 1
ATOM 679 C C . LYS A 1 91 ? 18.685 -1.841 -7.956 1.00 94.75 91 LYS A C 1
ATOM 681 O O . LYS A 1 91 ? 18.090 -0.974 -7.326 1.00 94.75 91 LYS A O 1
ATOM 686 N N . ILE A 1 92 ? 20.019 -1.902 -7.991 1.00 94.19 92 ILE A N 1
ATOM 687 C CA . ILE A 1 92 ? 20.883 -0.984 -7.230 1.00 94.19 92 ILE A CA 1
ATOM 688 C C . ILE A 1 92 ? 20.640 0.475 -7.644 1.00 94.19 92 ILE A C 1
ATOM 690 O O . ILE A 1 92 ? 20.574 1.356 -6.784 1.00 94.19 92 ILE A O 1
ATOM 694 N N . ALA A 1 93 ? 20.497 0.747 -8.944 1.00 95.69 93 ALA A N 1
ATOM 695 C CA . ALA A 1 93 ? 20.204 2.088 -9.446 1.00 95.69 93 ALA A CA 1
ATOM 696 C C . ALA A 1 93 ? 18.816 2.581 -8.999 1.00 95.69 93 ALA A C 1
ATOM 698 O O . ALA A 1 93 ? 18.694 3.717 -8.540 1.00 95.69 93 ALA A O 1
ATOM 699 N N . ALA A 1 94 ? 17.797 1.720 -9.036 1.00 91.50 94 ALA A N 1
ATOM 700 C CA . ALA A 1 94 ? 16.455 2.050 -8.569 1.00 91.50 94 ALA A CA 1
ATOM 701 C C . ALA A 1 94 ? 16.433 2.351 -7.062 1.00 91.50 94 ALA A C 1
ATOM 703 O O . ALA A 1 94 ? 15.971 3.415 -6.651 1.00 91.50 94 ALA A O 1
ATOM 704 N N . MET A 1 95 ? 17.051 1.494 -6.242 1.00 88.06 95 MET A N 1
ATOM 705 C CA . MET A 1 95 ? 17.246 1.726 -4.800 1.00 88.06 95 MET A CA 1
ATOM 706 C C . MET A 1 95 ? 18.126 2.950 -4.501 1.00 88.06 95 MET A C 1
ATOM 708 O O . MET A 1 95 ? 18.145 3.476 -3.386 1.00 88.06 95 MET A O 1
ATOM 712 N N . SER A 1 96 ? 18.870 3.436 -5.496 1.00 90.00 96 SER A N 1
ATOM 713 C CA . SER A 1 96 ? 19.600 4.699 -5.408 1.00 90.00 96 SER A CA 1
ATOM 714 C C . SER A 1 96 ? 18.717 5.926 -5.684 1.00 90.00 96 SER A C 1
ATOM 716 O O . SER A 1 96 ? 19.230 7.042 -5.748 1.00 90.00 96 SER A O 1
ATOM 718 N N . GLY A 1 97 ? 17.398 5.734 -5.801 1.00 86.25 97 GLY A N 1
ATOM 719 C CA . GLY A 1 97 ? 16.394 6.772 -6.013 1.00 86.25 97 GLY A CA 1
ATOM 720 C C . GLY A 1 97 ? 16.181 7.133 -7.483 1.00 86.25 97 GLY A C 1
ATOM 721 O O . GLY A 1 97 ? 15.765 8.253 -7.756 1.00 86.25 97 GLY A O 1
ATOM 722 N N . MET A 1 98 ? 16.505 6.256 -8.435 1.00 92.94 98 MET A N 1
ATOM 723 C CA . MET A 1 98 ? 16.372 6.545 -9.870 1.00 92.94 98 MET A CA 1
ATOM 724 C C . MET A 1 98 ? 15.210 5.776 -10.504 1.00 92.94 98 MET A C 1
ATOM 726 O O . MET A 1 98 ? 14.966 4.621 -10.164 1.00 92.94 98 MET A O 1
ATOM 730 N N . THR A 1 99 ? 14.567 6.372 -11.506 1.00 94.44 99 THR A N 1
ATOM 731 C CA . THR A 1 99 ? 13.757 5.617 -12.470 1.00 94.44 99 THR A CA 1
ATOM 732 C C . THR A 1 99 ? 14.674 5.020 -13.533 1.00 94.44 99 THR A C 1
ATOM 734 O O . THR A 1 99 ? 15.381 5.745 -14.231 1.00 94.44 99 THR A O 1
ATOM 737 N N . VAL A 1 100 ? 14.671 3.701 -13.691 1.00 98.00 100 VAL A N 1
ATOM 738 C CA . VAL A 1 100 ? 15.616 2.995 -14.561 1.00 98.00 100 VAL A CA 1
ATOM 739 C C . VAL A 1 100 ? 14.911 2.435 -15.793 1.00 98.00 100 VAL A C 1
ATOM 741 O O . VAL A 1 100 ? 13.941 1.694 -15.678 1.00 98.00 100 VAL A O 1
ATOM 744 N N . PHE A 1 101 ? 15.431 2.722 -16.985 1.00 98.38 101 PHE A N 1
ATOM 745 C CA . PHE A 1 101 ? 14.976 2.124 -18.243 1.00 98.38 101 PHE A CA 1
ATOM 746 C C . PHE A 1 101 ? 16.006 1.115 -18.737 1.00 98.38 101 PHE A C 1
ATOM 748 O O . PHE A 1 101 ? 17.092 1.487 -19.180 1.00 98.38 101 PHE A O 1
ATOM 755 N N . VAL A 1 102 ? 15.676 -0.174 -18.701 1.00 98.38 102 VAL A N 1
ATOM 756 C CA . VAL A 1 102 ? 16.577 -1.225 -19.181 1.00 98.38 102 VAL A CA 1
ATOM 757 C C . VAL A 1 102 ? 16.266 -1.558 -20.634 1.00 98.38 102 VAL A C 1
ATOM 759 O O . VAL A 1 102 ? 15.185 -2.037 -20.958 1.00 98.38 102 VAL A O 1
ATOM 762 N N . CYS A 1 103 ? 17.247 -1.367 -21.512 1.00 96.44 103 CYS A N 1
ATOM 763 C CA . CYS A 1 103 ? 17.194 -1.713 -22.928 1.00 96.44 103 CYS A CA 1
ATOM 764 C C . CYS A 1 103 ? 18.114 -2.902 -23.219 1.00 96.44 103 CYS A C 1
ATOM 766 O O . CYS A 1 103 ? 19.249 -2.734 -23.665 1.00 96.44 103 CYS A O 1
ATOM 768 N N . ALA A 1 104 ? 17.621 -4.121 -23.004 1.00 91.94 104 ALA A N 1
ATOM 769 C CA . ALA A 1 104 ? 18.353 -5.351 -23.305 1.00 91.94 104 ALA A CA 1
ATOM 770 C C . ALA A 1 104 ? 17.526 -6.300 -24.187 1.00 91.94 104 ALA A C 1
ATOM 772 O O . ALA A 1 104 ? 16.304 -6.193 -24.280 1.00 91.94 104 ALA A O 1
ATOM 773 N N . ILE A 1 105 ? 18.189 -7.237 -24.872 1.00 89.44 105 ILE A N 1
ATOM 774 C CA . ILE A 1 105 ? 17.493 -8.319 -25.581 1.00 89.44 105 ILE A CA 1
ATOM 775 C C . ILE A 1 105 ? 17.218 -9.434 -24.567 1.00 89.44 105 ILE A C 1
ATOM 777 O O . ILE A 1 105 ? 18.137 -10.165 -24.211 1.00 89.44 105 ILE A O 1
ATOM 781 N N . SER A 1 106 ? 15.964 -9.545 -24.123 1.00 91.12 106 SER A N 1
ATOM 782 C CA . SER A 1 106 ? 15.444 -10.593 -23.229 1.00 91.12 106 SER A CA 1
ATOM 783 C C . SER A 1 106 ? 14.516 -11.540 -24.012 1.00 91.12 106 SER A C 1
ATOM 785 O O . SER A 1 106 ? 13.312 -11.281 -24.118 1.00 91.12 106 SER A O 1
ATOM 787 N N . PRO A 1 107 ? 15.078 -12.568 -24.681 1.00 88.56 107 PRO A N 1
ATOM 788 C CA . PRO A 1 107 ? 14.367 -13.328 -25.703 1.00 88.56 107 PRO A CA 1
ATOM 789 C C . PRO A 1 107 ? 13.324 -14.302 -25.165 1.00 88.56 107 PRO A C 1
ATOM 791 O O . PRO A 1 107 ? 12.381 -14.580 -25.898 1.00 88.56 107 PRO A O 1
ATOM 794 N N . THR A 1 108 ? 13.477 -14.811 -23.943 1.00 92.75 108 THR A N 1
ATOM 795 C CA . THR A 1 108 ? 12.565 -15.815 -23.371 1.00 92.75 108 THR A CA 1
ATOM 796 C C . THR A 1 108 ? 11.732 -15.249 -22.225 1.00 92.75 108 THR A C 1
ATOM 798 O O . THR A 1 108 ? 12.104 -14.239 -21.623 1.00 92.75 108 THR A O 1
ATOM 801 N N . GLU A 1 109 ? 10.604 -15.892 -21.926 1.00 92.81 109 GLU A N 1
ATOM 802 C CA . GLU A 1 109 ? 9.778 -15.606 -20.743 1.00 92.81 109 GLU A CA 1
ATOM 803 C C . GLU A 1 109 ? 10.595 -15.788 -19.454 1.00 92.81 109 GLU A C 1
ATOM 805 O O . GLU A 1 109 ? 10.665 -14.870 -18.637 1.00 92.81 109 GLU A O 1
ATOM 810 N N . ALA A 1 110 ? 11.363 -16.877 -19.362 1.00 93.12 110 ALA A N 1
ATOM 811 C CA . ALA A 1 110 ? 12.236 -17.171 -18.225 1.00 93.12 110 ALA A CA 1
ATOM 812 C C . ALA A 1 110 ? 13.298 -16.084 -17.958 1.00 93.12 110 ALA A C 1
ATOM 814 O O . ALA A 1 110 ? 13.605 -15.785 -16.805 1.00 93.12 110 ALA A O 1
ATOM 815 N N . ASP A 1 111 ? 13.861 -15.461 -19.003 1.00 93.62 111 ASP A N 1
ATOM 816 C CA . ASP A 1 111 ? 14.820 -14.359 -18.833 1.00 93.62 111 ASP A CA 1
ATOM 817 C C . ASP A 1 111 ? 14.170 -13.131 -18.171 1.00 93.62 111 ASP A C 1
ATOM 819 O O . ASP A 1 111 ? 14.805 -12.423 -17.385 1.00 93.62 111 ASP A O 1
ATOM 823 N N . ARG A 1 112 ? 12.906 -12.851 -18.514 1.00 94.62 112 ARG A N 1
ATOM 824 C CA . ARG A 1 112 ? 12.155 -11.697 -17.999 1.00 94.62 112 ARG A CA 1
ATOM 825 C C . ARG A 1 112 ? 11.630 -11.967 -16.594 1.00 94.62 112 ARG A C 1
ATOM 827 O O . ARG A 1 112 ? 11.728 -11.084 -15.747 1.00 94.62 112 ARG A O 1
ATOM 834 N N . GLU A 1 113 ? 11.184 -13.190 -16.320 1.00 93.31 113 GLU A N 1
ATOM 835 C CA . GLU A 1 113 ? 10.834 -13.648 -14.971 1.00 93.31 113 GLU A CA 1
ATOM 836 C C . GLU A 1 113 ? 12.036 -13.604 -14.025 1.00 93.31 113 GLU A C 1
ATOM 838 O O . GLU A 1 113 ? 11.911 -13.108 -12.908 1.00 93.31 113 GLU A O 1
ATOM 843 N N . GLN A 1 114 ? 13.225 -14.026 -14.477 1.00 95.25 114 GLN A N 1
ATOM 844 C CA . GLN A 1 114 ? 14.446 -13.907 -13.678 1.00 95.25 114 GLN A CA 1
ATOM 845 C C . GLN A 1 114 ? 14.752 -12.443 -13.328 1.00 95.25 114 GLN A C 1
ATOM 847 O O . GLN A 1 114 ? 15.088 -12.143 -12.183 1.00 95.25 114 GLN A O 1
ATOM 852 N N . ALA A 1 115 ? 14.642 -11.526 -14.294 1.00 96.06 115 ALA A N 1
ATOM 853 C CA . ALA A 1 115 ? 14.850 -10.104 -14.035 1.00 96.06 115 ALA A CA 1
ATOM 854 C C . ALA A 1 115 ? 13.812 -9.546 -13.046 1.00 96.06 115 ALA A C 1
ATOM 856 O O . ALA A 1 115 ? 14.191 -8.855 -12.099 1.00 96.06 115 ALA A O 1
ATOM 857 N N . ARG A 1 116 ? 12.528 -9.893 -13.221 1.00 92.88 116 ARG A N 1
ATOM 858 C CA . ARG A 1 116 ? 11.435 -9.512 -12.314 1.00 92.88 116 ARG A CA 1
ATOM 859 C C . ARG A 1 116 ? 11.698 -10.014 -10.892 1.00 92.88 116 ARG A C 1
ATOM 861 O O . ARG A 1 116 ? 11.676 -9.217 -9.966 1.00 92.88 116 ARG A O 1
ATOM 868 N N . ALA A 1 117 ? 12.054 -11.288 -10.725 1.00 87.75 117 ALA A N 1
ATOM 869 C CA . ALA A 1 117 ? 12.345 -11.885 -9.420 1.00 87.75 117 ALA A CA 1
ATOM 870 C C . ALA A 1 117 ? 13.528 -11.220 -8.692 1.00 87.75 117 ALA A C 1
ATOM 872 O O . ALA A 1 117 ? 13.527 -11.142 -7.468 1.00 87.75 117 ALA A O 1
ATOM 873 N N . ILE A 1 118 ? 14.527 -10.721 -9.427 1.00 93.31 118 ILE A N 1
ATOM 874 C CA . ILE A 1 118 ? 15.656 -9.982 -8.841 1.00 93.31 118 ILE A CA 1
ATOM 875 C C . ILE A 1 118 ? 15.229 -8.584 -8.380 1.00 93.31 118 ILE A C 1
ATOM 877 O O . ILE A 1 118 ? 15.729 -8.117 -7.363 1.00 93.31 118 ILE A O 1
ATOM 881 N N . ILE A 1 119 ? 14.357 -7.908 -9.134 1.00 90.75 119 ILE A N 1
ATOM 882 C CA . ILE A 1 119 ? 14.056 -6.476 -8.971 1.00 90.75 119 ILE A CA 1
ATOM 883 C C . ILE A 1 119 ? 12.848 -6.226 -8.061 1.00 90.75 119 ILE A C 1
ATOM 885 O O . ILE A 1 119 ? 12.913 -5.348 -7.205 1.00 90.75 119 ILE A O 1
ATOM 889 N N . SER A 1 120 ? 11.759 -6.980 -8.232 1.00 83.00 120 SER A N 1
ATOM 890 C CA . SER A 1 120 ? 10.491 -6.798 -7.508 1.00 83.00 120 SER A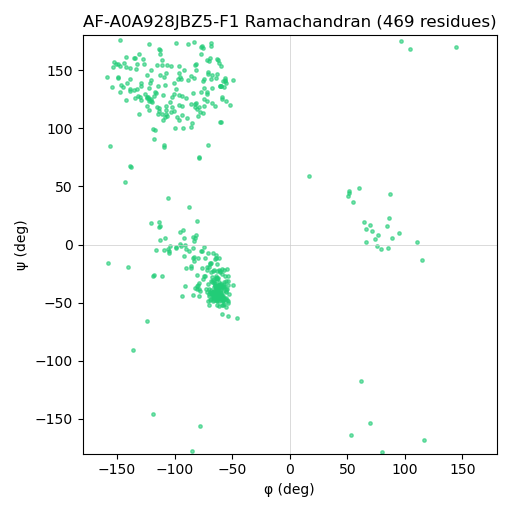 CA 1
ATOM 891 C C . SER A 1 120 ? 10.596 -6.842 -5.974 1.00 83.00 120 SER A C 1
ATOM 893 O O . SER A 1 120 ? 9.796 -6.164 -5.322 1.00 83.00 120 SER A O 1
ATOM 895 N N . PRO A 1 121 ? 11.582 -7.536 -5.363 1.00 78.81 121 PRO A N 1
ATOM 896 C CA . PRO A 1 121 ? 11.846 -7.423 -3.931 1.00 78.81 121 PRO A CA 1
ATOM 897 C C . PRO A 1 121 ? 12.365 -6.060 -3.466 1.00 78.81 121 PRO A C 1
ATOM 899 O O . PRO A 1 121 ? 12.433 -5.847 -2.268 1.00 78.81 121 PRO A O 1
ATOM 902 N N . ASP A 1 122 ? 12.698 -5.112 -4.343 1.00 79.56 122 ASP A N 1
ATOM 903 C CA . ASP A 1 122 ? 13.268 -3.814 -3.937 1.00 79.56 122 ASP A CA 1
ATOM 904 C C . ASP A 1 122 ? 12.741 -2.612 -4.747 1.00 79.56 122 ASP A C 1
ATOM 906 O O . ASP A 1 122 ? 12.857 -1.472 -4.302 1.00 79.56 122 ASP A O 1
ATOM 910 N N . ALA A 1 123 ? 12.170 -2.829 -5.935 1.00 84.00 123 ALA A N 1
ATOM 911 C CA . ALA A 1 123 ? 11.654 -1.762 -6.794 1.00 84.00 123 ALA A CA 1
ATOM 912 C C . ALA A 1 123 ? 10.480 -2.236 -7.661 1.00 84.00 123 ALA A C 1
ATOM 914 O O . ALA A 1 123 ? 10.385 -3.416 -8.005 1.00 84.00 123 ALA A O 1
ATOM 915 N N . ALA A 1 124 ? 9.621 -1.301 -8.080 1.00 85.44 124 ALA A N 1
ATOM 916 C CA . ALA A 1 124 ? 8.564 -1.600 -9.041 1.00 85.44 124 ALA A CA 1
ATOM 917 C C . ALA A 1 124 ? 9.173 -2.085 -10.367 1.00 85.44 124 ALA A C 1
ATOM 919 O O . ALA A 1 124 ? 10.143 -1.506 -10.862 1.00 85.44 124 ALA A O 1
ATOM 920 N N . PHE A 1 125 ? 8.603 -3.135 -10.958 1.00 91.81 125 PHE A N 1
ATOM 921 C CA . PHE A 1 125 ? 9.056 -3.696 -12.230 1.00 91.81 125 PHE A CA 1
ATOM 922 C C . PHE A 1 125 ? 7.928 -3.641 -13.258 1.00 91.81 125 PHE A C 1
ATOM 924 O O . PHE A 1 125 ? 6.873 -4.236 -13.045 1.00 91.81 125 PHE A O 1
ATOM 931 N N . PHE A 1 126 ? 8.188 -2.992 -14.392 1.00 94.12 126 PHE A N 1
ATOM 932 C CA . PHE A 1 126 ? 7.269 -2.912 -15.525 1.00 94.12 126 PHE A CA 1
ATOM 933 C C . PHE A 1 126 ? 7.868 -3.616 -16.744 1.00 94.12 126 PHE A C 1
ATOM 935 O O . PHE A 1 126 ? 8.903 -3.196 -17.267 1.00 94.12 126 PHE A O 1
ATOM 942 N N . GLU A 1 127 ? 7.206 -4.660 -17.238 1.00 95.88 127 GLU A N 1
ATOM 943 C CA . GLU A 1 127 ? 7.530 -5.291 -18.514 1.00 95.88 127 GLU A CA 1
ATOM 944 C C . GLU A 1 127 ? 6.950 -4.467 -19.670 1.00 95.88 127 GLU A C 1
ATOM 946 O O . GLU A 1 127 ? 5.737 -4.410 -19.878 1.00 95.88 127 GLU A O 1
ATOM 951 N N . VAL A 1 128 ? 7.834 -3.833 -20.446 1.00 97.62 128 VAL A N 1
ATOM 952 C CA . VAL A 1 128 ? 7.451 -2.963 -21.564 1.00 97.62 128 VAL A CA 1
ATOM 953 C C . VAL A 1 128 ? 7.777 -3.634 -22.892 1.00 97.62 128 VAL A C 1
ATOM 955 O O . VAL A 1 128 ? 8.942 -3.753 -23.280 1.00 97.62 128 VAL A O 1
ATOM 958 N N . TRP A 1 129 ? 6.754 -4.048 -23.633 1.00 97.62 129 TRP A N 1
ATOM 959 C CA . TRP A 1 129 ? 6.908 -4.763 -24.895 1.00 97.62 129 TRP A CA 1
ATOM 960 C C . TRP A 1 129 ? 6.830 -3.846 -26.121 1.00 97.62 129 TRP A C 1
ATOM 962 O O . TRP A 1 129 ? 5.808 -3.226 -26.406 1.00 97.62 129 TRP A O 1
ATOM 972 N N . MET A 1 130 ? 7.902 -3.822 -26.915 1.00 96.62 130 MET A N 1
ATOM 973 C CA . MET A 1 130 ? 7.916 -3.223 -28.253 1.00 96.62 130 MET A CA 1
ATOM 974 C C . MET A 1 130 ? 7.506 -4.270 -29.297 1.00 96.62 130 MET A C 1
ATOM 976 O O . MET A 1 130 ? 8.296 -5.165 -29.613 1.00 96.62 130 MET A O 1
ATOM 980 N N . THR A 1 131 ? 6.311 -4.139 -29.879 1.00 95.94 131 THR A N 1
ATOM 981 C CA . THR A 1 131 ? 5.667 -5.219 -30.660 1.00 95.94 131 THR A CA 1
ATOM 982 C C . THR A 1 131 ? 6.134 -5.349 -32.116 1.00 95.94 131 THR A C 1
ATOM 984 O O . THR A 1 131 ? 5.583 -6.141 -32.878 1.00 95.94 131 THR A O 1
ATOM 987 N N . ALA A 1 132 ? 7.140 -4.573 -32.533 1.00 94.12 132 ALA A N 1
ATOM 988 C CA . ALA A 1 132 ? 7.632 -4.578 -33.909 1.00 94.12 132 ALA A CA 1
ATOM 989 C C . ALA A 1 132 ? 8.132 -5.963 -34.345 1.00 94.12 132 ALA A C 1
ATOM 991 O O . ALA A 1 132 ? 8.988 -6.567 -33.693 1.00 94.12 132 ALA A O 1
ATOM 992 N N . ASP A 1 133 ? 7.609 -6.434 -35.478 1.00 93.75 133 ASP A N 1
ATOM 993 C CA . ASP A 1 133 ? 7.973 -7.715 -36.069 1.00 93.75 133 ASP A CA 1
ATOM 994 C C . ASP A 1 133 ? 9.353 -7.673 -36.747 1.00 93.75 133 ASP A C 1
ATOM 996 O O . ASP A 1 133 ? 9.960 -6.620 -36.969 1.00 93.75 133 ASP A O 1
ATOM 1000 N N . VAL A 1 134 ? 9.859 -8.856 -37.105 1.00 93.38 134 VAL A N 1
ATOM 1001 C CA . VAL A 1 134 ? 11.167 -9.022 -37.759 1.00 93.38 134 VAL A CA 1
ATOM 1002 C C . VAL A 1 134 ? 11.256 -8.188 -39.034 1.00 93.38 134 VAL A C 1
ATOM 1004 O O . VAL A 1 134 ? 12.287 -7.570 -39.282 1.00 93.38 134 VAL A O 1
ATOM 1007 N N . LYS A 1 135 ? 10.178 -8.134 -39.828 1.00 93.44 135 LYS A N 1
ATOM 1008 C CA . LYS A 1 135 ? 10.134 -7.386 -41.089 1.00 93.44 135 LYS A CA 1
ATOM 1009 C C . LYS A 1 135 ? 10.289 -5.884 -40.853 1.00 93.44 135 LYS A C 1
ATOM 1011 O O . LYS A 1 135 ? 11.083 -5.241 -41.537 1.00 93.44 135 LYS A O 1
ATOM 1016 N N . THR A 1 136 ? 9.569 -5.332 -39.882 1.00 93.81 136 THR A N 1
ATOM 1017 C CA . THR A 1 136 ? 9.639 -3.913 -39.514 1.00 93.81 136 THR A CA 1
ATOM 1018 C C . THR A 1 136 ? 11.016 -3.563 -38.962 1.00 93.81 136 THR A C 1
ATOM 1020 O O . THR A 1 136 ? 11.616 -2.572 -39.378 1.00 93.81 136 THR A O 1
ATOM 1023 N N . CYS A 1 137 ? 11.556 -4.392 -38.068 1.00 94.25 137 CYS A N 1
ATOM 1024 C CA . CYS A 1 137 ? 12.890 -4.197 -37.506 1.00 94.25 137 CYS A CA 1
ATOM 1025 C C . CYS A 1 137 ? 13.992 -4.283 -38.573 1.00 94.25 137 CYS A C 1
ATOM 1027 O O . CYS A 1 137 ? 14.877 -3.428 -38.610 1.00 94.25 137 CYS A O 1
ATOM 1029 N N . ALA A 1 138 ? 13.906 -5.258 -39.481 1.00 93.38 138 ALA A N 1
ATOM 1030 C CA . ALA A 1 138 ? 14.831 -5.418 -40.600 1.00 93.38 138 ALA A CA 1
ATOM 1031 C C . ALA A 1 138 ? 14.751 -4.275 -41.619 1.00 93.38 138 ALA A C 1
ATOM 1033 O O . ALA A 1 138 ? 15.763 -3.918 -42.212 1.00 93.38 138 ALA A O 1
ATOM 1034 N N . ALA A 1 139 ? 13.571 -3.683 -41.824 1.00 93.19 139 ALA A N 1
ATOM 1035 C CA . ALA A 1 139 ? 13.428 -2.508 -42.680 1.00 93.19 139 ALA A CA 1
ATOM 1036 C C . ALA A 1 139 ? 14.104 -1.264 -42.076 1.00 93.19 139 ALA A C 1
ATOM 1038 O O . ALA A 1 139 ? 14.591 -0.414 -42.817 1.00 93.19 139 ALA A O 1
ATOM 1039 N N . ARG A 1 140 ? 14.144 -1.157 -40.739 1.00 91.81 140 ARG A N 1
ATOM 1040 C CA . ARG A 1 140 ? 14.819 -0.062 -40.022 1.00 91.81 140 ARG A CA 1
ATOM 1041 C C . ARG A 1 140 ? 16.340 -0.260 -39.954 1.00 91.81 140 ARG A C 1
ATOM 1043 O O . ARG A 1 140 ? 17.067 0.710 -40.119 1.00 91.81 140 ARG A O 1
ATOM 1050 N N . ASP A 1 141 ? 16.787 -1.485 -39.649 1.00 90.69 141 ASP A N 1
ATOM 1051 C CA . ASP A 1 141 ? 18.174 -1.979 -39.481 1.00 90.69 141 ASP A CA 1
ATOM 1052 C C . ASP A 1 141 ? 19.288 -0.919 -39.290 1.00 90.69 141 ASP A C 1
ATOM 1054 O O . ASP A 1 141 ? 20.267 -0.889 -40.040 1.00 90.69 141 ASP A O 1
ATOM 1058 N N . PRO A 1 142 ? 19.212 -0.064 -38.251 1.00 85.81 142 PRO A N 1
ATOM 1059 C CA . PRO A 1 142 ? 20.135 1.064 -38.093 1.00 85.81 142 PRO A CA 1
ATOM 1060 C C . PRO A 1 142 ? 21.586 0.626 -37.843 1.00 85.81 142 PRO A C 1
ATOM 1062 O O . PRO A 1 142 ? 22.519 1.388 -38.080 1.00 85.81 142 PRO A O 1
ATOM 1065 N N . LYS A 1 143 ? 21.782 -0.606 -37.351 1.00 86.38 143 LYS A N 1
ATOM 1066 C CA . LYS A 1 143 ? 23.094 -1.197 -37.050 1.00 86.38 143 LYS A CA 1
ATOM 1067 C C . LYS A 1 143 ? 23.598 -2.131 -38.167 1.00 86.38 143 LYS A C 1
ATOM 1069 O O . LYS A 1 143 ? 24.693 -2.678 -38.046 1.00 86.38 143 LYS A O 1
ATOM 1074 N N . GLY A 1 144 ? 22.816 -2.353 -39.230 1.00 90.81 144 GLY A N 1
ATOM 1075 C CA . GLY A 1 144 ? 23.152 -3.302 -40.301 1.00 90.81 144 GLY A CA 1
ATOM 1076 C C . GLY A 1 144 ? 23.222 -4.769 -39.845 1.00 90.81 144 GLY A C 1
ATOM 1077 O O . GLY A 1 144 ? 23.891 -5.582 -40.487 1.00 90.81 144 GLY A O 1
ATOM 1078 N N . LEU A 1 145 ? 22.620 -5.103 -38.699 1.00 91.12 145 LEU A N 1
ATOM 1079 C CA . LEU A 1 145 ? 22.712 -6.423 -38.073 1.00 91.12 145 LEU A CA 1
ATOM 1080 C C . LEU A 1 145 ? 21.758 -7.420 -38.723 1.00 91.12 145 LEU A C 1
ATOM 1082 O O . LEU A 1 145 ? 22.131 -8.579 -38.880 1.00 91.12 145 LEU A O 1
ATOM 1086 N N . TYR A 1 146 ? 20.568 -6.981 -39.145 1.00 93.19 146 TYR A N 1
ATOM 1087 C CA . TYR A 1 146 ? 19.633 -7.856 -39.854 1.00 93.19 146 TYR A CA 1
ATOM 1088 C C . TYR A 1 146 ? 20.205 -8.290 -41.196 1.00 93.19 146 TYR A C 1
ATOM 1090 O O . TYR A 1 146 ? 20.153 -9.473 -41.524 1.00 93.19 146 TYR A O 1
ATOM 1098 N N . LYS A 1 147 ? 20.835 -7.368 -41.936 1.00 92.62 147 LYS A N 1
ATOM 1099 C CA . LYS A 1 147 ? 21.522 -7.704 -43.190 1.00 92.62 147 LYS A CA 1
ATOM 1100 C C . LYS A 1 147 ? 22.562 -8.815 -42.997 1.00 92.62 147 LYS A C 1
ATOM 1102 O O . LYS A 1 147 ? 22.578 -9.773 -43.765 1.00 92.62 147 LYS A O 1
ATOM 1107 N N . LYS A 1 148 ? 23.393 -8.711 -41.955 1.00 92.12 148 LYS A N 1
ATOM 1108 C CA . LYS A 1 148 ? 24.411 -9.721 -41.616 1.00 92.12 148 LYS A CA 1
ATOM 1109 C C . LYS A 1 148 ? 23.798 -11.034 -41.120 1.00 92.12 148 LYS A C 1
ATOM 1111 O O . LYS A 1 148 ? 24.274 -12.107 -41.478 1.00 92.12 148 LYS A O 1
ATOM 1116 N N . ALA A 1 149 ? 22.732 -10.965 -40.323 1.00 91.69 149 ALA A N 1
ATOM 1117 C CA . ALA A 1 149 ? 22.025 -12.141 -39.822 1.00 91.69 149 ALA A CA 1
ATOM 1118 C C . ALA A 1 149 ? 21.369 -12.942 -40.959 1.00 91.69 149 ALA A C 1
ATOM 1120 O O . ALA A 1 149 ? 21.536 -14.157 -4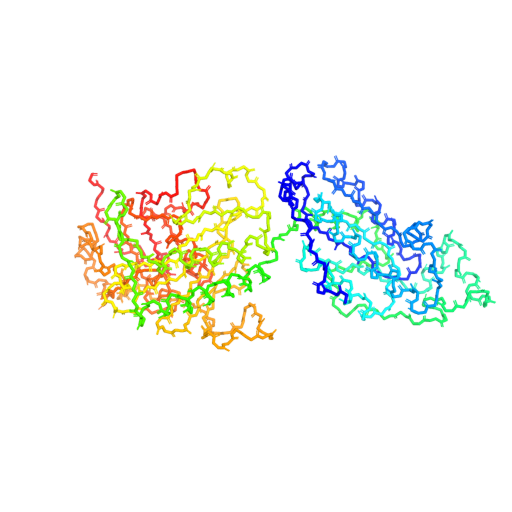1.018 1.00 91.69 149 ALA A O 1
ATOM 1121 N N . PHE A 1 150 ? 20.698 -12.276 -41.906 1.00 92.25 150 PHE A N 1
ATOM 1122 C CA . PHE A 1 150 ? 20.117 -12.936 -43.082 1.00 92.25 150 PHE A CA 1
ATOM 1123 C C . PHE A 1 150 ? 21.172 -13.501 -44.038 1.00 92.25 150 PHE A C 1
ATOM 1125 O O . PHE A 1 150 ? 20.912 -14.499 -44.704 1.00 92.25 150 PHE A O 1
ATOM 1132 N N . ALA A 1 151 ? 22.367 -12.906 -44.079 1.00 92.88 151 ALA A N 1
ATOM 1133 C CA . ALA A 1 151 ? 23.515 -13.449 -44.804 1.00 92.88 151 ALA A CA 1
ATOM 1134 C C . ALA A 1 151 ? 24.197 -14.634 -44.081 1.00 92.88 151 ALA A C 1
ATOM 1136 O O . ALA A 1 151 ? 25.117 -15.235 -44.629 1.00 92.88 151 ALA A O 1
ATOM 1137 N N . GLY A 1 152 ? 23.770 -14.978 -42.858 1.00 89.50 152 GLY A N 1
ATOM 1138 C CA . GLY A 1 152 ? 24.358 -16.055 -42.054 1.00 89.50 152 GLY A CA 1
ATOM 1139 C C . GLY A 1 152 ? 25.688 -15.699 -41.378 1.00 89.50 152 GLY A C 1
ATOM 1140 O O . GLY A 1 152 ? 26.324 -16.571 -40.787 1.00 89.50 152 GLY A O 1
ATOM 1141 N N . GLU A 1 153 ? 26.109 -14.432 -41.430 1.00 91.75 153 GLU A N 1
ATOM 1142 C CA . GLU A 1 153 ? 27.350 -13.946 -40.807 1.00 91.75 153 GLU A CA 1
ATOM 1143 C C . GLU A 1 153 ? 27.232 -13.855 -39.276 1.00 91.75 153 GLU A C 1
ATOM 1145 O O . GLU A 1 153 ? 28.232 -13.970 -38.568 1.00 91.75 153 GLU A O 1
ATOM 1150 N N . ILE A 1 154 ? 26.011 -13.668 -38.757 1.00 86.12 154 ILE A N 1
ATOM 1151 C CA . ILE A 1 154 ? 25.709 -13.649 -37.320 1.00 86.12 154 ILE A CA 1
ATOM 1152 C C . ILE A 1 154 ? 24.843 -14.862 -36.978 1.00 86.12 154 ILE A C 1
ATOM 1154 O O . ILE A 1 154 ? 23.695 -14.972 -37.413 1.00 86.12 154 ILE A O 1
ATOM 1158 N N . ARG A 1 155 ? 25.401 -15.769 -36.173 1.00 84.38 155 ARG A N 1
ATOM 1159 C CA . ARG A 1 155 ? 24.685 -16.927 -35.622 1.00 84.38 155 ARG A CA 1
ATOM 1160 C C . ARG A 1 155 ? 23.871 -16.517 -34.391 1.00 84.38 155 ARG A C 1
ATOM 1162 O O . ARG A 1 155 ? 24.189 -15.523 -33.740 1.00 84.38 155 ARG A O 1
ATOM 1169 N N . ASP A 1 156 ? 22.815 -17.273 -34.098 1.00 83.94 156 ASP A N 1
ATOM 1170 C CA . ASP A 1 156 ? 21.948 -17.095 -32.922 1.00 83.94 156 ASP A CA 1
ATOM 1171 C C . ASP A 1 156 ? 21.350 -15.681 -32.778 1.00 83.94 156 ASP A C 1
ATOM 1173 O O . ASP A 1 156 ? 21.217 -15.124 -31.681 1.00 83.94 156 ASP A O 1
ATOM 1177 N N . PHE A 1 157 ? 20.999 -15.055 -33.899 1.00 88.12 157 PHE A N 1
ATOM 1178 C CA . PHE A 1 157 ? 20.387 -13.734 -33.911 1.00 88.12 157 PHE A CA 1
ATOM 1179 C C . PHE A 1 157 ? 18.895 -13.840 -33.577 1.00 88.12 157 PHE A C 1
ATOM 1181 O O . PHE A 1 157 ? 18.123 -14.477 -34.298 1.00 88.12 157 PHE A O 1
ATOM 1188 N N . THR A 1 158 ? 18.488 -13.210 -32.475 1.00 87.56 158 THR A N 1
ATOM 1189 C CA . THR A 1 158 ? 17.118 -13.255 -31.944 1.00 87.56 158 THR A CA 1
ATOM 1190 C C . THR A 1 158 ? 16.100 -12.739 -32.965 1.00 87.56 158 THR A C 1
ATOM 1192 O O . THR A 1 158 ? 16.220 -11.621 -33.466 1.00 87.56 158 THR A O 1
ATOM 1195 N N . GLY A 1 159 ? 15.088 -13.555 -33.262 1.00 85.81 159 GLY A N 1
ATOM 1196 C CA . GLY A 1 159 ? 14.062 -13.304 -34.276 1.00 85.81 159 GLY A CA 1
ATOM 1197 C C . GLY A 1 159 ? 14.440 -13.727 -35.703 1.00 85.81 159 GLY A C 1
ATOM 1198 O O . GLY A 1 159 ? 13.607 -13.599 -36.592 1.00 85.81 159 GLY A O 1
ATOM 1199 N N . VAL A 1 160 ? 15.660 -14.221 -35.949 1.00 89.12 160 VAL A N 1
ATOM 1200 C CA . VAL A 1 160 ? 16.084 -14.737 -37.269 1.00 89.12 160 VAL A CA 1
ATOM 1201 C C . VAL A 1 160 ? 16.577 -16.177 -37.158 1.00 89.12 160 VAL A C 1
ATOM 1203 O O . VAL A 1 160 ? 15.944 -17.081 -37.691 1.00 89.12 160 VAL A O 1
ATOM 1206 N N . SER A 1 161 ? 17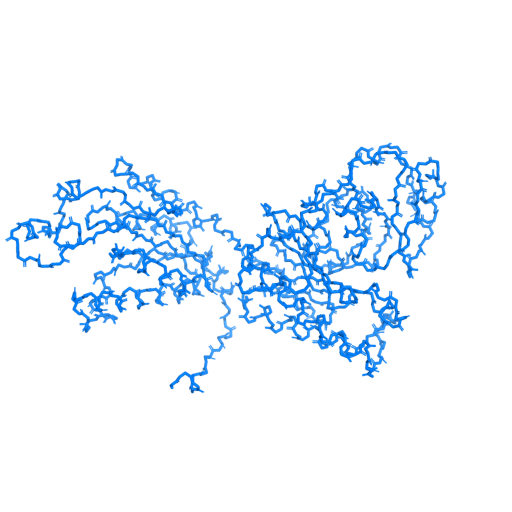.690 -16.397 -36.456 1.00 85.06 161 SER A N 1
ATOM 1207 C CA . SER A 1 161 ? 18.303 -17.719 -36.256 1.00 85.06 161 SER A CA 1
ATOM 1208 C C . SER A 1 161 ? 18.167 -18.247 -34.822 1.00 85.06 161 SER A C 1
ATOM 1210 O O . SER A 1 161 ? 18.519 -19.393 -34.568 1.00 85.06 161 SER A O 1
ATOM 1212 N N . ALA A 1 162 ? 17.609 -17.447 -33.904 1.00 86.25 162 ALA A N 1
ATOM 1213 C CA . ALA A 1 162 ? 17.202 -17.839 -32.552 1.00 86.25 162 ALA A CA 1
ATOM 1214 C C . ALA A 1 162 ? 15.783 -17.314 -32.235 1.00 86.25 162 ALA A C 1
ATOM 1216 O O . ALA A 1 162 ? 15.406 -16.264 -32.765 1.00 86.25 162 ALA A O 1
ATOM 1217 N N . PRO A 1 163 ? 14.991 -17.991 -31.380 1.00 86.69 163 PRO A N 1
ATOM 1218 C CA . PRO A 1 163 ? 13.618 -17.585 -31.079 1.00 86.69 163 PRO A CA 1
ATOM 1219 C C . PRO A 1 163 ? 13.537 -16.295 -30.245 1.00 86.69 163 PRO A C 1
ATOM 1221 O O . PRO A 1 163 ? 14.482 -15.905 -29.558 1.00 86.69 163 PRO A O 1
ATOM 1224 N N . TYR A 1 164 ? 12.378 -15.640 -30.324 1.00 92.56 164 TYR A N 1
ATOM 1225 C CA . TYR A 1 164 ? 11.919 -14.594 -29.411 1.00 92.56 164 TYR A CA 1
ATOM 1226 C C . TYR A 1 164 ? 10.505 -14.974 -28.973 1.00 92.56 164 TYR A C 1
ATOM 1228 O O . TYR A 1 164 ? 9.651 -15.189 -29.831 1.00 92.56 164 TYR A O 1
ATOM 1236 N N . GLU A 1 165 ? 10.274 -15.068 -27.671 1.00 94.50 165 GLU A N 1
ATOM 1237 C CA . GLU A 1 165 ? 8.988 -15.388 -27.056 1.00 94.50 165 GLU A CA 1
ATOM 1238 C C . GLU A 1 165 ? 8.296 -14.079 -26.661 1.00 94.50 165 GLU A C 1
ATOM 1240 O O . GLU A 1 165 ? 8.740 -13.424 -25.707 1.00 94.50 165 GLU A O 1
ATOM 1245 N N . PRO A 1 166 ? 7.237 -13.660 -27.381 1.00 93.44 166 PRO A N 1
ATOM 1246 C CA . PRO A 1 166 ? 6.479 -12.471 -27.022 1.00 93.44 166 PRO A CA 1
ATOM 1247 C C . PRO A 1 166 ? 5.907 -12.584 -25.600 1.00 93.44 166 PRO A C 1
ATOM 1249 O O . PRO A 1 166 ? 5.438 -13.663 -25.229 1.00 93.44 166 PRO A O 1
ATOM 1252 N N . PRO A 1 167 ? 5.909 -11.498 -24.811 1.00 92.50 167 PRO A N 1
ATOM 1253 C CA . PRO A 1 167 ? 5.230 -11.469 -23.521 1.00 92.50 167 PRO A CA 1
ATOM 1254 C C . PRO A 1 167 ? 3.740 -11.795 -23.639 1.00 92.50 167 PRO A C 1
ATOM 1256 O O . PRO A 1 167 ? 3.063 -11.273 -24.526 1.00 92.50 167 PRO A O 1
ATOM 1259 N N . ARG A 1 168 ? 3.222 -12.638 -22.739 1.00 88.12 168 ARG A N 1
ATOM 1260 C CA . ARG A 1 168 ? 1.796 -13.011 -22.716 1.00 88.12 168 ARG A CA 1
ATOM 1261 C C . ARG A 1 168 ? 0.921 -11.928 -22.088 1.00 88.12 168 ARG A C 1
ATOM 1263 O O . ARG A 1 168 ? -0.169 -11.670 -22.587 1.00 88.12 168 ARG A O 1
ATOM 1270 N N . ALA A 1 169 ? 1.411 -11.303 -21.020 1.00 86.44 169 ALA A N 1
ATOM 1271 C CA . ALA A 1 169 ? 0.716 -10.267 -20.263 1.00 86.44 169 ALA A CA 1
ATOM 1272 C C . ALA A 1 169 ? 1.695 -9.141 -19.874 1.00 86.44 169 ALA A C 1
ATOM 1274 O O . ALA A 1 169 ? 2.032 -9.009 -18.700 1.00 86.44 169 ALA A O 1
ATOM 1275 N N . PRO A 1 170 ? 2.208 -8.367 -20.850 1.00 91.25 170 PRO A N 1
ATOM 1276 C CA . PRO A 1 170 ? 3.095 -7.250 -20.545 1.00 91.25 170 PRO A CA 1
ATOM 1277 C C . PRO A 1 170 ? 2.335 -6.142 -19.811 1.00 91.25 170 PRO A C 1
ATOM 1279 O O . PRO A 1 170 ? 1.182 -5.859 -20.140 1.00 91.25 170 PRO A O 1
ATOM 1282 N N . ASP A 1 171 ? 3.016 -5.460 -18.892 1.00 90.00 171 ASP A N 1
ATOM 1283 C CA . ASP A 1 171 ? 2.467 -4.311 -18.165 1.00 90.00 171 ASP A CA 1
ATOM 1284 C C . ASP A 1 171 ? 2.162 -3.143 -19.125 1.00 90.00 171 ASP A C 1
ATOM 1286 O O . ASP A 1 171 ? 1.155 -2.447 -18.993 1.00 90.00 171 ASP A O 1
ATOM 1290 N N . ILE A 1 172 ? 3.019 -2.941 -20.137 1.00 94.88 172 ILE A N 1
ATOM 1291 C CA . ILE A 1 172 ? 2.843 -1.929 -21.189 1.00 94.88 172 ILE A CA 1
ATOM 1292 C C . ILE A 1 172 ? 3.233 -2.530 -22.544 1.00 94.88 172 ILE A C 1
ATOM 1294 O O . ILE A 1 172 ? 4.301 -3.124 -22.683 1.00 94.88 172 ILE A O 1
ATOM 1298 N N . ALA A 1 173 ? 2.421 -2.326 -23.583 1.00 96.50 173 ALA A N 1
ATOM 1299 C CA . ALA A 1 173 ? 2.747 -2.737 -24.949 1.00 96.50 173 ALA A CA 1
ATOM 1300 C C . ALA A 1 173 ? 2.649 -1.560 -25.928 1.00 96.50 173 ALA A C 1
ATOM 1302 O O . ALA A 1 173 ? 1.626 -0.882 -25.997 1.00 96.50 173 ALA A O 1
ATOM 1303 N N . PHE A 1 174 ? 3.698 -1.352 -26.726 1.00 97.12 174 PHE A N 1
ATOM 1304 C CA . PHE A 1 174 ? 3.766 -0.289 -27.728 1.00 97.12 174 PHE A CA 1
ATOM 1305 C C . PHE A 1 174 ? 3.723 -0.857 -29.152 1.00 97.12 174 PHE A C 1
ATOM 1307 O O . PHE A 1 174 ? 4.689 -1.501 -29.590 1.00 97.12 174 PHE A O 1
ATOM 1314 N N . PRO A 1 175 ? 2.635 -0.601 -29.907 1.00 92.44 175 PRO A N 1
ATOM 1315 C CA . PRO A 1 175 ? 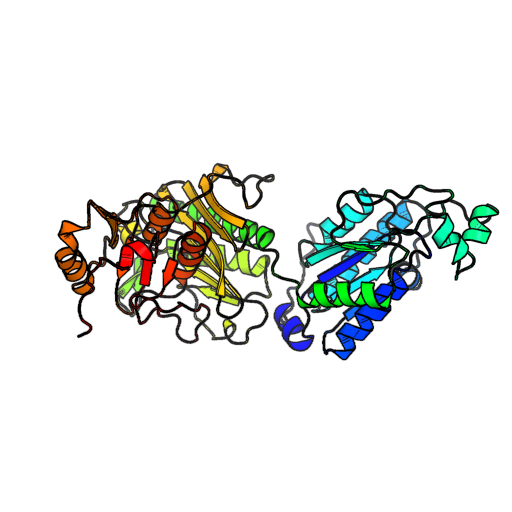2.552 -0.905 -31.327 1.00 92.44 175 PRO A CA 1
ATOM 1316 C C . PRO A 1 175 ? 3.681 -0.256 -32.129 1.00 92.44 175 PRO A C 1
ATOM 1318 O O . PRO A 1 175 ? 4.011 0.911 -31.932 1.00 92.44 175 PRO A O 1
ATOM 1321 N N . ALA A 1 176 ? 4.217 -0.975 -33.117 1.00 86.94 176 ALA A N 1
ATOM 1322 C CA . ALA A 1 176 ? 5.299 -0.472 -33.971 1.00 86.94 176 ALA A CA 1
ATOM 1323 C C . ALA A 1 176 ? 4.968 0.823 -34.741 1.00 86.94 176 ALA A C 1
ATOM 1325 O O . ALA A 1 176 ? 5.889 1.509 -35.195 1.00 86.94 176 ALA A O 1
ATOM 1326 N N . SER A 1 177 ? 3.676 1.119 -34.916 1.00 89.06 177 SER A N 1
ATOM 1327 C CA . SER A 1 177 ? 3.139 2.315 -35.572 1.00 89.06 177 SER A CA 1
ATOM 1328 C C . SER A 1 177 ? 3.044 3.541 -34.661 1.00 89.06 177 SER A C 1
ATOM 1330 O O . SER A 1 177 ? 2.826 4.639 -35.168 1.00 89.06 177 SER A O 1
ATOM 1332 N N . GLN A 1 178 ? 3.157 3.377 -33.341 1.00 93.06 178 GLN A N 1
ATOM 1333 C CA . GLN A 1 178 ? 3.090 4.487 -32.392 1.00 93.06 178 GLN A CA 1
ATOM 1334 C C . GLN A 1 178 ? 4.394 5.301 -32.425 1.00 93.06 178 GLN A C 1
ATOM 1336 O O . GLN A 1 178 ? 5.479 4.743 -32.605 1.00 93.06 178 GLN A O 1
ATOM 1341 N N . SER A 1 179 ? 4.296 6.630 -32.287 1.00 96.31 179 SER A N 1
ATOM 1342 C CA . SER A 1 179 ? 5.477 7.503 -32.278 1.00 96.31 179 SER A CA 1
ATOM 1343 C C . SER A 1 179 ? 6.291 7.329 -30.999 1.00 96.31 179 SER A C 1
ATOM 1345 O O . SER A 1 179 ? 5.742 7.075 -29.925 1.00 96.31 179 SER A O 1
ATOM 1347 N N . ALA A 1 180 ? 7.610 7.509 -31.103 1.00 96.12 180 ALA A N 1
ATOM 1348 C CA . ALA A 1 180 ? 8.505 7.358 -29.961 1.00 96.12 180 ALA A CA 1
ATOM 1349 C C . ALA A 1 180 ? 8.193 8.375 -28.850 1.00 96.12 180 ALA A C 1
ATOM 1351 O O . ALA A 1 180 ? 8.262 8.033 -27.673 1.00 96.12 180 ALA A O 1
ATOM 1352 N N . GLU A 1 181 ? 7.783 9.589 -29.222 1.00 97.69 181 GLU A N 1
ATOM 1353 C CA . GLU A 1 181 ? 7.367 10.650 -28.307 1.00 97.69 181 GLU A CA 1
ATOM 1354 C C . GLU A 1 181 ? 6.139 10.246 -27.491 1.00 97.69 181 GLU A C 1
ATOM 1356 O O . GLU A 1 181 ? 6.147 10.408 -26.273 1.00 97.69 181 GLU A O 1
ATOM 1361 N N . SER A 1 182 ? 5.118 9.675 -28.141 1.00 97.19 182 SER A N 1
ATOM 1362 C CA . SER A 1 182 ? 3.903 9.224 -27.458 1.00 97.19 182 SER A CA 1
ATOM 1363 C C . SER A 1 182 ? 4.187 8.045 -26.529 1.00 97.19 182 SER A C 1
ATOM 1365 O O . SER A 1 182 ? 3.685 8.024 -25.408 1.00 97.19 182 SER A O 1
ATOM 1367 N N . CYS A 1 183 ? 5.018 7.088 -26.955 1.00 97.94 183 CYS A N 1
ATOM 1368 C CA . CYS A 1 183 ? 5.441 5.990 -26.086 1.00 97.94 183 CYS A CA 1
ATOM 1369 C C . CYS A 1 183 ? 6.219 6.511 -24.867 1.00 97.94 183 CYS A C 1
ATOM 1371 O O . CYS A 1 183 ? 5.980 6.071 -23.745 1.00 97.94 183 CYS A O 1
ATOM 1373 N N . ALA A 1 184 ? 7.118 7.480 -25.069 1.00 98.00 184 ALA A N 1
ATOM 1374 C CA . ALA A 1 184 ? 7.875 8.093 -23.983 1.00 98.00 184 ALA A CA 1
ATOM 1375 C C . ALA A 1 184 ? 6.963 8.833 -22.992 1.00 98.00 184 ALA A C 1
ATOM 1377 O O . ALA A 1 184 ? 7.181 8.721 -21.792 1.00 98.00 184 ALA A O 1
ATOM 1378 N N . ASP A 1 185 ? 5.915 9.523 -23.458 1.00 95.62 185 ASP A N 1
ATOM 1379 C CA . ASP A 1 185 ? 4.934 10.180 -22.576 1.00 95.62 185 ASP A CA 1
ATOM 1380 C C . ASP A 1 185 ? 4.183 9.189 -21.682 1.00 95.62 185 ASP A C 1
ATOM 1382 O O . ASP A 1 185 ? 3.909 9.492 -20.520 1.00 95.62 185 ASP A O 1
ATOM 1386 N N . VAL A 1 186 ? 3.876 7.994 -22.196 1.00 95.19 186 VAL A N 1
ATOM 1387 C CA . VAL A 1 186 ? 3.276 6.916 -21.395 1.00 95.19 186 VAL A CA 1
ATOM 1388 C C . VAL A 1 186 ? 4.250 6.433 -20.322 1.00 95.19 186 VAL A C 1
ATOM 1390 O O . VAL A 1 186 ? 3.851 6.293 -19.171 1.00 95.19 186 VAL A O 1
ATOM 1393 N N . LEU A 1 187 ? 5.528 6.231 -20.664 1.00 96.06 187 LEU A N 1
ATOM 1394 C CA . LEU A 1 187 ? 6.541 5.811 -19.691 1.00 96.06 187 LEU A CA 1
ATOM 1395 C C . LEU A 1 187 ? 6.802 6.866 -18.613 1.00 96.06 187 LEU A C 1
ATOM 1397 O O . LEU A 1 187 ? 6.905 6.525 -17.440 1.00 96.06 187 LEU A O 1
ATOM 1401 N N . VAL A 1 188 ? 6.883 8.144 -18.994 1.00 93.50 188 VAL A N 1
ATOM 1402 C CA . VAL A 1 188 ? 7.031 9.261 -18.047 1.00 93.50 188 VAL A CA 1
ATOM 1403 C C . VAL A 1 188 ? 5.846 9.286 -17.094 1.00 93.50 188 VAL A C 1
ATOM 1405 O O . VAL A 1 188 ? 6.040 9.356 -15.887 1.00 93.50 188 VAL A O 1
ATOM 1408 N N . ARG A 1 189 ? 4.622 9.178 -17.621 1.00 89.00 189 ARG A N 1
ATOM 1409 C CA . ARG A 1 189 ? 3.417 9.128 -16.797 1.00 89.00 189 ARG A CA 1
ATOM 1410 C C . ARG A 1 189 ? 3.455 7.954 -15.822 1.00 89.00 189 ARG A C 1
ATOM 1412 O O . ARG A 1 189 ? 3.337 8.187 -14.630 1.00 89.00 189 ARG A O 1
ATOM 1419 N N . ALA A 1 190 ? 3.715 6.740 -16.304 1.00 86.38 190 ALA A N 1
ATOM 1420 C CA . ALA A 1 190 ? 3.812 5.553 -15.455 1.00 86.38 190 ALA A CA 1
ATOM 1421 C C . ALA A 1 190 ? 4.906 5.684 -14.377 1.00 86.38 190 ALA A C 1
ATOM 1423 O O . ALA A 1 190 ? 4.726 5.225 -13.255 1.00 86.38 190 ALA A O 1
ATOM 1424 N N . ALA A 1 191 ? 6.028 6.340 -14.687 1.00 86.75 191 ALA A N 1
ATOM 1425 C CA . ALA A 1 191 ? 7.105 6.586 -13.730 1.00 86.75 191 ALA A CA 1
ATOM 1426 C C . ALA A 1 191 ? 6.720 7.610 -12.650 1.00 86.75 191 ALA A C 1
ATOM 1428 O O . ALA A 1 191 ? 7.094 7.458 -11.490 1.00 86.75 191 ALA A O 1
ATOM 1429 N N . LEU A 1 192 ? 5.981 8.657 -13.025 1.00 81.75 192 LEU A N 1
ATOM 1430 C CA . LEU A 1 192 ? 5.489 9.678 -12.095 1.00 81.75 192 LEU A CA 1
ATOM 1431 C C . LEU A 1 192 ? 4.306 9.176 -11.258 1.00 81.75 192 LEU A C 1
ATOM 1433 O O . LEU A 1 192 ? 4.135 9.603 -10.121 1.00 81.75 192 LEU A O 1
ATOM 1437 N N . GLU A 1 193 ? 3.518 8.263 -11.821 1.00 75.06 193 GLU A N 1
ATOM 1438 C CA . GLU A 1 193 ? 2.381 7.592 -11.189 1.00 75.06 193 GLU A CA 1
ATOM 1439 C C . GLU A 1 193 ? 2.782 6.273 -10.506 1.00 75.06 193 GLU A C 1
ATOM 1441 O O . GLU A 1 193 ? 1.899 5.557 -10.047 1.00 75.06 193 GLU A O 1
ATOM 1446 N N . THR A 1 194 ? 4.078 5.919 -10.434 1.00 68.94 194 THR A N 1
ATOM 1447 C CA . THR A 1 194 ? 4.508 4.671 -9.779 1.00 68.94 194 THR A CA 1
ATOM 1448 C C . THR A 1 194 ? 4.094 4.702 -8.309 1.00 68.94 194 THR A C 1
ATOM 1450 O O . THR A 1 194 ? 4.668 5.415 -7.481 1.00 68.94 194 THR A O 1
ATOM 1453 N N . ASP A 1 195 ? 3.061 3.934 -8.009 1.00 67.75 195 ASP A N 1
ATOM 1454 C CA . ASP A 1 195 ? 2.455 3.835 -6.695 1.00 67.75 195 ASP A CA 1
ATOM 1455 C C . ASP A 1 195 ? 3.143 2.753 -5.849 1.00 67.75 195 ASP A C 1
ATOM 1457 O O . ASP A 1 195 ? 3.995 2.007 -6.342 1.00 67.75 195 ASP A O 1
ATOM 1461 N N . TRP A 1 196 ? 2.789 2.659 -4.571 1.00 74.81 196 TRP A N 1
ATOM 1462 C CA . TRP A 1 196 ? 3.183 1.521 -3.746 1.00 74.81 196 TRP A CA 1
ATOM 1463 C C . TRP A 1 196 ? 2.641 0.221 -4.336 1.00 74.81 196 TRP A C 1
ATOM 1465 O O . TRP A 1 196 ? 1.465 0.133 -4.692 1.00 74.81 196 TRP A O 1
ATOM 1475 N N . ASP A 1 197 ? 3.475 -0.821 -4.375 1.00 78.81 197 ASP A N 1
ATOM 1476 C CA . ASP A 1 197 ? 2.976 -2.183 -4.555 1.00 78.81 197 ASP A CA 1
ATOM 1477 C C . ASP A 1 197 ? 2.255 -2.602 -3.266 1.00 78.81 197 ASP A C 1
ATOM 1479 O O . ASP A 1 197 ? 2.836 -3.195 -2.354 1.00 78.81 197 ASP A O 1
ATOM 1483 N N . LEU A 1 198 ? 0.973 -2.234 -3.178 1.00 87.31 198 LEU A N 1
ATOM 1484 C CA . LEU A 1 198 ? 0.140 -2.494 -2.008 1.00 87.31 198 LEU A CA 1
ATOM 1485 C C . LEU A 1 198 ? -0.043 -3.993 -1.748 1.00 87.31 198 LEU A C 1
ATOM 1487 O O . LEU A 1 198 ? -0.287 -4.375 -0.607 1.00 87.31 198 LEU A O 1
ATOM 1491 N N . ARG A 1 199 ? 0.117 -4.853 -2.765 1.00 85.25 199 ARG A N 1
ATOM 1492 C CA . ARG A 1 199 ? 0.072 -6.310 -2.578 1.00 85.25 199 ARG A CA 1
ATOM 1493 C C . ARG A 1 199 ? 1.300 -6.771 -1.809 1.00 85.25 199 ARG A C 1
ATOM 1495 O O . ARG A 1 199 ? 1.167 -7.408 -0.770 1.00 85.25 199 ARG A O 1
ATOM 1502 N N . ARG A 1 200 ? 2.492 -6.387 -2.266 1.00 85.50 200 ARG A N 1
ATOM 1503 C CA . ARG A 1 200 ? 3.731 -6.700 -1.547 1.00 85.50 200 ARG A CA 1
ATOM 1504 C C . ARG A 1 200 ? 3.724 -6.122 -0.130 1.00 85.50 200 ARG A C 1
ATOM 1506 O O . ARG A 1 200 ? 4.130 -6.801 0.810 1.00 85.50 200 ARG A O 1
ATOM 1513 N N . LEU A 1 201 ? 3.272 -4.878 0.016 1.00 90.94 201 LEU A N 1
ATOM 1514 C CA . LEU A 1 201 ? 3.170 -4.206 1.308 1.00 90.94 201 LEU A CA 1
ATOM 1515 C C . LEU A 1 201 ? 2.244 -4.968 2.267 1.00 90.94 201 LEU A C 1
ATOM 1517 O O . LEU A 1 201 ? 2.644 -5.241 3.397 1.00 90.94 201 LEU A O 1
ATOM 1521 N N . LEU A 1 202 ? 1.070 -5.405 1.796 1.00 94.81 202 LEU A N 1
ATOM 1522 C CA . LEU A 1 202 ? 0.162 -6.236 2.585 1.00 94.81 202 LEU A CA 1
ATOM 1523 C C . LEU A 1 202 ? 0.770 -7.581 2.985 1.00 94.81 202 LEU A C 1
ATOM 1525 O O . LEU A 1 202 ? 0.627 -7.943 4.145 1.00 94.81 202 LEU A O 1
ATOM 1529 N N . CYS A 1 203 ? 1.457 -8.302 2.089 1.00 90.19 203 CYS A N 1
ATOM 1530 C CA . CYS A 1 203 ? 2.103 -9.576 2.441 1.00 90.19 203 CYS A CA 1
ATOM 1531 C C . CYS A 1 203 ? 3.035 -9.416 3.650 1.00 90.19 203 CYS A C 1
ATOM 1533 O O . CYS A 1 203 ? 2.915 -10.140 4.632 1.00 90.19 203 CYS A O 1
ATOM 1535 N N . VAL A 1 204 ? 3.905 -8.402 3.621 1.00 93.50 204 VAL A N 1
ATOM 1536 C CA . VAL A 1 204 ? 4.846 -8.143 4.721 1.00 93.50 204 VAL A CA 1
ATOM 1537 C C . VAL A 1 204 ? 4.121 -7.717 6.002 1.00 93.50 204 VAL A C 1
ATOM 1539 O O . VAL A 1 204 ? 4.504 -8.147 7.088 1.00 93.50 204 VAL A O 1
ATOM 1542 N N . MET A 1 205 ? 3.088 -6.872 5.905 1.00 98.38 205 MET A N 1
ATOM 1543 C CA . MET A 1 205 ? 2.297 -6.461 7.073 1.00 98.38 205 MET A CA 1
ATOM 1544 C C . MET A 1 205 ? 1.546 -7.641 7.701 1.00 98.38 205 MET A C 1
ATOM 1546 O O . MET A 1 205 ? 1.485 -7.736 8.922 1.00 98.38 205 MET A O 1
ATOM 1550 N N . LEU A 1 206 ? 0.994 -8.536 6.880 1.00 98.38 206 LEU A N 1
ATOM 1551 C CA . LEU A 1 206 ? 0.305 -9.752 7.310 1.00 98.38 206 LEU A CA 1
ATOM 1552 C C . LEU A 1 206 ? 1.258 -10.697 8.046 1.00 98.38 206 LEU A C 1
ATOM 1554 O O . LEU A 1 206 ? 0.947 -11.119 9.159 1.00 98.38 206 LEU A O 1
ATOM 1558 N N . ASP A 1 207 ? 2.439 -10.952 7.477 1.00 95.62 207 ASP A N 1
ATOM 1559 C CA . ASP A 1 207 ? 3.478 -11.759 8.123 1.00 95.62 207 ASP A CA 1
ATOM 1560 C C . ASP A 1 207 ? 3.925 -11.142 9.453 1.00 95.62 207 ASP A C 1
ATOM 1562 O O . ASP A 1 207 ? 4.025 -11.842 10.461 1.00 95.62 207 ASP A O 1
ATOM 1566 N N . ALA A 1 208 ? 4.148 -9.823 9.481 1.00 97.94 208 ALA A N 1
ATOM 1567 C CA . ALA A 1 208 ? 4.538 -9.112 10.696 1.00 97.94 208 ALA A CA 1
ATOM 1568 C C . ALA A 1 208 ? 3.456 -9.180 11.783 1.00 97.94 208 ALA A C 1
ATOM 1570 O O . ALA A 1 208 ? 3.780 -9.377 12.953 1.00 97.94 208 ALA A O 1
ATOM 1571 N N . ALA A 1 209 ? 2.181 -9.042 11.407 1.00 98.44 209 ALA A N 1
ATOM 1572 C CA . ALA A 1 209 ? 1.064 -9.126 12.339 1.00 98.44 209 ALA A CA 1
ATOM 1573 C C . ALA A 1 209 ? 0.870 -10.553 12.880 1.00 98.44 209 ALA A C 1
ATOM 1575 O O . ALA A 1 209 ? 0.638 -10.708 14.080 1.00 98.44 209 ALA A O 1
ATOM 1576 N N . ARG A 1 210 ? 1.006 -11.593 12.040 1.00 97.88 210 ARG A N 1
ATOM 1577 C CA . ARG A 1 210 ? 0.939 -13.001 12.474 1.00 97.88 210 ARG A CA 1
ATOM 1578 C C . ARG A 1 210 ? 2.074 -13.341 13.438 1.00 97.88 210 ARG A C 1
ATOM 1580 O O . ARG A 1 210 ? 1.807 -13.808 14.538 1.00 97.88 210 ARG A O 1
ATOM 1587 N N . GLU A 1 211 ? 3.318 -13.049 13.062 1.00 96.81 211 GLU A N 1
ATOM 1588 C CA . GLU A 1 211 ? 4.494 -13.340 13.895 1.00 96.81 211 GLU A CA 1
ATOM 1589 C C . GLU A 1 211 ? 4.427 -12.603 15.244 1.00 96.81 211 GLU A C 1
ATOM 1591 O O . GLU A 1 211 ? 4.737 -13.162 16.296 1.00 96.81 211 GLU A O 1
ATOM 1596 N N . ALA A 1 212 ? 3.980 -11.343 15.241 1.00 97.62 212 ALA A N 1
ATOM 1597 C CA . ALA A 1 212 ? 3.758 -10.600 16.476 1.00 97.62 212 ALA A CA 1
ATOM 1598 C C . ALA A 1 212 ? 2.655 -11.233 17.333 1.00 97.62 212 ALA A C 1
ATOM 1600 O O . ALA A 1 212 ? 2.815 -11.329 18.547 1.00 97.62 212 ALA A O 1
ATOM 1601 N N . SER A 1 213 ? 1.571 -11.700 16.707 1.00 97.62 213 SER A N 1
ATOM 1602 C CA . SER A 1 213 ? 0.467 -12.379 17.393 1.00 97.62 213 SER A CA 1
ATOM 1603 C C . SER A 1 213 ? 0.930 -13.660 18.084 1.00 97.62 213 SER A C 1
ATOM 1605 O O . SER A 1 213 ? 0.626 -13.849 19.257 1.00 97.62 213 SER A O 1
ATOM 1607 N N . GLU A 1 214 ? 1.713 -14.503 17.407 1.00 95.69 214 GLU A N 1
ATOM 1608 C CA . GLU A 1 214 ? 2.278 -15.729 17.991 1.00 95.69 214 GLU A CA 1
ATOM 1609 C C . GLU A 1 214 ? 3.131 -15.414 19.231 1.00 95.69 214 GLU A C 1
ATOM 1611 O O . GLU A 1 214 ? 2.945 -16.018 20.288 1.00 95.69 214 GLU A O 1
ATOM 1616 N N . ARG A 1 215 ? 3.979 -14.380 19.153 1.00 94.75 215 ARG A N 1
ATOM 1617 C CA . ARG A 1 215 ? 4.797 -13.917 20.290 1.00 94.75 215 ARG A CA 1
ATOM 1618 C C . ARG A 1 215 ? 3.960 -13.355 21.436 1.00 94.75 215 ARG A C 1
ATOM 1620 O O . ARG A 1 215 ? 4.311 -13.555 22.593 1.00 94.75 215 ARG A O 1
ATOM 1627 N N . ILE A 1 216 ? 2.862 -12.655 21.147 1.00 95.38 216 ILE A N 1
ATOM 1628 C CA . ILE A 1 216 ? 1.928 -12.178 22.180 1.00 95.38 216 ILE A CA 1
ATOM 1629 C C . ILE A 1 216 ? 1.302 -13.369 22.915 1.00 95.38 216 ILE A C 1
ATOM 1631 O O . ILE A 1 216 ? 1.214 -13.343 24.146 1.00 95.38 216 ILE A O 1
ATOM 1635 N N . MET A 1 217 ? 0.918 -14.424 22.190 1.00 95.00 217 MET A N 1
ATOM 1636 C CA . MET A 1 217 ? 0.289 -15.609 22.782 1.00 95.00 217 MET A CA 1
ATOM 1637 C C . MET A 1 217 ? 1.230 -16.383 23.716 1.00 95.00 217 MET A C 1
ATOM 1639 O O . MET A 1 217 ? 0.774 -16.877 24.746 1.00 95.00 217 MET A O 1
ATOM 1643 N N . GLU A 1 218 ? 2.546 -16.388 23.463 1.00 92.69 218 GLU A N 1
ATOM 1644 C CA . GLU A 1 218 ? 3.536 -16.954 24.401 1.00 92.69 218 GLU A CA 1
ATOM 1645 C C . GLU A 1 218 ? 3.472 -16.305 25.797 1.00 92.69 218 GLU A C 1
ATOM 1647 O O . GLU A 1 218 ? 3.663 -16.979 26.814 1.00 92.69 218 GLU A O 1
ATOM 1652 N N . TYR A 1 219 ? 3.186 -15.000 25.865 1.00 91.12 219 TYR A N 1
ATOM 1653 C CA . TYR A 1 219 ? 2.989 -14.292 27.132 1.00 91.12 219 TYR A CA 1
ATOM 1654 C C . TYR A 1 219 ? 1.578 -14.470 27.683 1.00 91.12 219 TYR A C 1
ATOM 1656 O O . TYR A 1 219 ? 1.429 -14.596 28.897 1.00 91.12 219 TYR A O 1
ATOM 1664 N N . TYR A 1 220 ? 0.560 -14.488 26.822 1.00 88.88 220 TYR A N 1
ATOM 1665 C CA . TYR A 1 220 ? -0.837 -14.653 27.230 1.00 88.88 220 TYR A CA 1
ATOM 1666 C C . TYR A 1 220 ? -1.078 -15.976 27.972 1.00 88.88 220 TYR A C 1
ATOM 1668 O O . TYR A 1 220 ? -1.772 -15.992 28.988 1.00 88.88 220 TYR A O 1
ATOM 1676 N N . ASP A 1 221 ? -0.431 -17.053 27.520 1.00 84.75 221 ASP A N 1
ATOM 1677 C CA . ASP A 1 221 ? -0.472 -18.377 28.157 1.00 84.75 221 ASP A CA 1
ATOM 1678 C C . ASP A 1 221 ? 0.605 -18.560 29.246 1.00 84.75 221 ASP A C 1
ATOM 1680 O O . ASP A 1 221 ? 0.663 -19.588 29.931 1.00 84.75 221 ASP A O 1
ATOM 1684 N N . GLY A 1 222 ? 1.489 -17.571 29.392 1.00 85.88 222 GLY A N 1
ATOM 1685 C CA . GLY A 1 222 ? 2.720 -17.649 30.166 1.00 85.88 222 GLY A CA 1
ATOM 1686 C C . GLY A 1 222 ? 2.797 -16.662 31.330 1.00 85.88 222 GLY A C 1
ATOM 1687 O O . GLY A 1 222 ? 1.827 -16.373 32.029 1.00 85.88 222 GLY A O 1
ATOM 1688 N N . VAL A 1 223 ? 4.016 -16.181 31.590 1.00 76.69 223 VAL A N 1
ATOM 1689 C CA . VAL A 1 223 ? 4.315 -15.206 32.647 1.00 76.69 223 VAL A CA 1
ATOM 1690 C C . VAL A 1 223 ? 4.840 -13.932 32.001 1.00 76.69 223 VAL A C 1
ATOM 1692 O O . VAL A 1 223 ? 5.769 -13.980 31.199 1.00 76.69 223 VAL A O 1
ATOM 1695 N N . TYR A 1 224 ? 4.289 -12.790 32.401 1.00 84.81 224 TYR A N 1
ATOM 1696 C CA . TYR A 1 224 ? 4.665 -11.475 31.891 1.00 84.81 224 TYR A CA 1
ATOM 1697 C C . TYR A 1 224 ? 4.828 -10.457 33.023 1.00 84.81 224 TYR A C 1
ATOM 1699 O O . TYR A 1 224 ? 4.335 -10.638 34.140 1.00 84.81 224 TYR A O 1
ATOM 1707 N N . SER A 1 225 ? 5.542 -9.372 32.730 1.00 81.00 225 SER A N 1
ATOM 1708 C CA . SER A 1 225 ? 5.646 -8.203 33.605 1.00 81.00 225 SER A CA 1
ATOM 1709 C C . SER A 1 225 ? 4.641 -7.136 33.191 1.00 81.00 225 SER A C 1
ATOM 1711 O O . SER A 1 225 ? 4.361 -6.989 32.005 1.00 81.00 225 SER A O 1
ATOM 1713 N N . VAL A 1 226 ? 4.141 -6.371 34.164 1.00 85.88 226 VAL A N 1
ATOM 1714 C CA . VAL A 1 226 ? 3.274 -5.210 33.930 1.00 85.88 226 VAL A CA 1
ATOM 1715 C C . VAL A 1 226 ? 3.925 -3.978 34.540 1.00 85.88 226 VAL A C 1
ATOM 1717 O O . VAL A 1 226 ? 4.202 -3.939 35.741 1.00 85.88 226 VAL A O 1
ATOM 1720 N N . GLU A 1 227 ? 4.132 -2.971 33.710 1.00 85.56 227 GLU A N 1
ATOM 1721 C CA . GLU A 1 227 ? 4.543 -1.625 34.084 1.00 85.56 227 GLU A CA 1
ATOM 1722 C C . GLU A 1 227 ? 3.409 -0.638 33.775 1.00 85.56 227 GLU A C 1
ATOM 1724 O O . GLU A 1 227 ? 2.417 -0.984 33.133 1.00 85.56 227 GLU A O 1
ATOM 1729 N N . TYR A 1 228 ? 3.520 0.594 34.271 1.00 82.38 228 TYR A N 1
ATOM 1730 C CA . TYR A 1 228 ? 2.538 1.648 34.012 1.00 82.38 228 TYR A CA 1
ATOM 1731 C C . TYR A 1 228 ? 3.239 2.865 33.413 1.00 82.38 228 TYR A C 1
ATOM 1733 O O . TYR A 1 228 ? 4.191 3.379 34.007 1.00 82.38 228 TYR A O 1
ATOM 1741 N N . LYS A 1 229 ? 2.748 3.335 32.260 1.00 80.94 229 LYS A N 1
ATOM 1742 C CA . LYS A 1 229 ? 3.239 4.547 31.587 1.00 80.94 229 LYS A CA 1
ATOM 1743 C C . LYS A 1 229 ? 2.875 5.802 32.405 1.00 80.94 229 LYS A C 1
ATOM 1745 O O . LYS A 1 229 ? 2.095 5.743 33.360 1.00 80.94 229 LYS A O 1
ATOM 1750 N N . GLU A 1 230 ? 3.413 6.967 32.031 1.00 77.19 230 GLU A N 1
ATOM 1751 C CA . GLU A 1 230 ? 3.148 8.245 32.727 1.00 77.19 230 GLU A CA 1
ATOM 1752 C C . GLU A 1 230 ? 1.651 8.602 32.794 1.00 77.19 230 GLU A C 1
ATOM 1754 O O . GLU A 1 230 ? 1.182 9.187 33.773 1.00 77.19 230 GLU A O 1
ATOM 1759 N N . ASP A 1 231 ? 0.884 8.202 31.779 1.00 73.56 231 ASP A N 1
ATOM 1760 C CA . ASP A 1 231 ? -0.567 8.386 31.697 1.00 73.56 231 ASP A CA 1
ATOM 1761 C C . ASP A 1 231 ? -1.377 7.291 32.427 1.00 73.56 231 ASP A C 1
ATOM 1763 O O . ASP A 1 231 ? -2.609 7.302 32.385 1.00 73.56 231 ASP A O 1
ATOM 1767 N N . LYS A 1 232 ? -0.700 6.392 33.159 1.00 79.44 232 LYS A N 1
ATOM 1768 C CA . LYS A 1 232 ? -1.250 5.240 33.898 1.00 79.44 232 LYS A CA 1
ATOM 1769 C C . LYS A 1 232 ? -1.854 4.140 33.022 1.00 79.44 232 LYS A C 1
ATOM 1771 O O . LYS A 1 232 ? -2.550 3.271 33.556 1.00 79.44 232 LYS A O 1
ATOM 1776 N N . SER A 1 233 ? -1.614 4.153 31.715 1.00 78.62 233 SER A N 1
ATOM 1777 C CA . SER A 1 233 ? -1.902 2.987 30.877 1.00 78.62 233 SER A CA 1
ATOM 1778 C C . SER A 1 233 ? -0.948 1.829 31.226 1.00 78.62 233 SER A C 1
ATOM 1780 O O . SER A 1 233 ? 0.206 2.081 31.595 1.00 78.62 233 SER A O 1
ATOM 1782 N N . PRO A 1 234 ? -1.427 0.570 31.211 1.00 83.81 234 PRO A N 1
ATOM 1783 C CA . PRO A 1 234 ? -0.566 -0.586 31.416 1.00 83.81 234 PRO A CA 1
ATOM 1784 C C . PRO A 1 234 ? 0.340 -0.803 30.200 1.00 83.81 234 PRO A C 1
ATOM 1786 O O . PRO A 1 234 ? -0.071 -0.558 29.073 1.00 83.81 234 PRO A O 1
ATOM 1789 N N . LEU A 1 235 ? 1.548 -1.297 30.448 1.00 87.38 235 LEU A N 1
ATOM 1790 C CA . LEU A 1 235 ? 2.500 -1.755 29.443 1.00 87.38 235 LEU A CA 1
ATOM 1791 C C . LEU A 1 235 ? 3.017 -3.128 29.867 1.00 87.38 235 LEU A C 1
ATOM 1793 O O . LEU A 1 235 ? 3.470 -3.278 31.004 1.00 87.38 235 LEU A O 1
ATOM 1797 N N . THR A 1 236 ? 2.960 -4.127 28.993 1.00 89.19 236 THR A N 1
ATOM 1798 C CA . THR A 1 236 ? 3.453 -5.473 29.299 1.00 89.19 236 THR A CA 1
ATOM 1799 C C . THR A 1 236 ? 4.680 -5.840 28.471 1.00 89.19 236 THR A C 1
ATOM 1801 O O . THR A 1 236 ? 5.025 -5.191 27.484 1.00 89.19 236 THR A O 1
ATOM 1804 N N . SER A 1 237 ? 5.358 -6.924 28.860 1.00 88.88 237 SER A N 1
ATOM 1805 C CA . SER A 1 237 ? 6.421 -7.504 28.030 1.00 88.88 237 SER A CA 1
ATOM 1806 C C . SER A 1 237 ? 5.918 -7.983 26.661 1.00 88.88 237 SER A C 1
ATOM 1808 O O . SER A 1 237 ? 6.722 -8.082 25.737 1.00 88.88 237 SER A O 1
ATOM 1810 N N . ALA A 1 238 ? 4.615 -8.256 26.512 1.00 91.25 238 ALA A N 1
ATOM 1811 C CA . ALA A 1 238 ? 4.024 -8.627 25.230 1.00 91.25 238 ALA A CA 1
ATOM 1812 C C . ALA A 1 238 ? 3.986 -7.435 24.259 1.00 91.25 238 ALA A C 1
ATOM 1814 O O . ALA A 1 238 ? 4.360 -7.603 23.099 1.00 91.25 238 ALA A O 1
ATOM 1815 N N . ASP A 1 239 ? 3.627 -6.234 24.728 1.00 91.69 239 ASP A N 1
ATOM 1816 C CA . ASP A 1 239 ? 3.603 -5.001 23.923 1.00 91.69 239 ASP A CA 1
ATOM 1817 C C . ASP A 1 239 ? 5.011 -4.667 23.387 1.00 91.69 239 ASP A C 1
ATOM 1819 O O . ASP A 1 239 ? 5.198 -4.372 22.209 1.00 91.69 239 ASP A O 1
ATOM 1823 N N . VAL A 1 240 ? 6.042 -4.796 24.233 1.00 91.12 240 VAL A N 1
ATOM 1824 C CA . VAL A 1 240 ? 7.439 -4.530 23.838 1.00 91.12 240 VAL A CA 1
ATOM 1825 C C . VAL A 1 240 ? 7.936 -5.547 22.804 1.00 91.12 240 VAL A C 1
ATOM 1827 O O . VAL A 1 240 ? 8.485 -5.165 21.768 1.00 91.12 240 VAL A O 1
ATOM 1830 N N . THR A 1 241 ? 7.727 -6.845 23.046 1.00 92.75 241 THR A N 1
ATOM 1831 C CA . THR A 1 241 ? 8.198 -7.907 22.141 1.00 92.75 241 THR A CA 1
ATOM 1832 C C . THR A 1 241 ? 7.484 -7.862 20.787 1.00 92.75 241 THR A C 1
ATOM 1834 O O . THR A 1 241 ? 8.120 -8.044 19.743 1.00 92.75 241 THR A O 1
ATOM 1837 N N . SER A 1 242 ? 6.177 -7.590 20.778 1.00 95.06 242 SER A N 1
ATOM 1838 C CA . SER A 1 242 ? 5.404 -7.415 19.543 1.00 95.06 242 SER A CA 1
ATOM 1839 C C . SER A 1 242 ? 5.823 -6.154 18.785 1.00 95.06 242 SER A C 1
ATOM 1841 O O . SER A 1 242 ? 6.033 -6.221 17.573 1.00 95.06 242 SER A O 1
ATOM 1843 N N . ASN A 1 243 ? 6.071 -5.037 19.474 1.00 96.31 243 ASN A N 1
ATOM 1844 C CA . ASN A 1 243 ? 6.614 -3.832 18.850 1.00 96.31 243 ASN A CA 1
ATOM 1845 C C . ASN A 1 243 ? 7.948 -4.097 18.142 1.00 96.31 243 ASN A C 1
ATOM 1847 O O . ASN A 1 243 ? 8.108 -3.750 16.968 1.00 96.31 243 ASN A O 1
ATOM 1851 N N . ASP A 1 244 ? 8.902 -4.710 18.842 1.00 94.12 244 ASP A N 1
ATOM 1852 C CA . ASP A 1 244 ? 10.238 -4.968 18.305 1.00 94.12 244 ASP A CA 1
ATOM 1853 C C . ASP A 1 244 ? 10.181 -5.917 17.102 1.00 94.12 244 ASP A C 1
ATOM 1855 O O . ASP A 1 244 ? 10.859 -5.683 16.097 1.00 94.12 244 ASP A O 1
ATOM 1859 N N . CYS A 1 245 ? 9.311 -6.931 17.169 1.00 95.50 245 CYS A N 1
ATOM 1860 C CA . CYS A 1 245 ? 8.993 -7.832 16.065 1.00 95.50 245 CYS A CA 1
ATOM 1861 C C . CYS A 1 245 ? 8.556 -7.072 14.808 1.00 95.50 245 CYS A C 1
ATOM 1863 O O . CYS A 1 245 ? 9.218 -7.140 13.767 1.00 95.50 245 CYS A O 1
ATOM 1865 N N . ILE A 1 246 ? 7.452 -6.329 14.925 1.00 97.44 246 ILE A N 1
ATOM 1866 C CA . ILE A 1 246 ? 6.815 -5.632 13.807 1.00 97.44 246 ILE A CA 1
ATOM 1867 C C . ILE A 1 246 ? 7.787 -4.609 13.225 1.00 97.44 246 ILE A C 1
ATOM 1869 O O . ILE A 1 246 ? 8.042 -4.590 12.020 1.00 97.44 246 ILE A O 1
ATOM 1873 N N . CYS A 1 247 ? 8.399 -3.793 14.085 1.00 94.69 247 CYS A N 1
ATOM 1874 C CA . CYS A 1 247 ? 9.325 -2.755 13.659 1.00 94.69 247 CYS A CA 1
ATOM 1875 C C . CYS A 1 247 ? 10.548 -3.325 12.932 1.00 94.69 247 CYS A C 1
ATOM 1877 O O . CYS A 1 247 ? 11.012 -2.719 11.965 1.00 94.69 247 CYS A O 1
ATOM 1879 N N . ALA A 1 248 ? 11.098 -4.458 13.378 1.00 91.56 248 ALA A N 1
ATOM 1880 C CA . ALA A 1 248 ? 12.241 -5.083 12.720 1.00 91.56 248 ALA A CA 1
ATOM 1881 C C . ALA A 1 248 ? 11.878 -5.597 11.320 1.00 91.56 248 ALA A C 1
ATOM 1883 O O . ALA A 1 248 ? 12.607 -5.320 10.364 1.00 91.56 248 ALA A O 1
ATOM 1884 N N . MET A 1 249 ? 10.745 -6.292 11.183 1.00 93.38 249 MET A N 1
ATOM 1885 C CA . MET A 1 249 ? 10.288 -6.834 9.899 1.00 93.38 249 MET A CA 1
ATOM 1886 C C . MET A 1 249 ? 9.977 -5.721 8.894 1.00 93.38 249 MET A C 1
ATOM 1888 O O . MET A 1 249 ? 10.487 -5.749 7.772 1.00 93.38 249 MET A O 1
ATOM 1892 N N . LEU A 1 250 ? 9.226 -4.697 9.315 1.00 94.12 250 LEU A N 1
ATOM 1893 C CA . LEU A 1 250 ? 8.865 -3.568 8.456 1.00 94.12 250 LEU A CA 1
ATOM 1894 C C . LEU A 1 250 ? 10.096 -2.761 8.022 1.00 94.12 250 LEU A C 1
ATOM 1896 O O . LEU A 1 250 ? 10.240 -2.475 6.837 1.00 94.12 250 LEU A O 1
ATOM 1900 N N . ARG A 1 251 ? 11.035 -2.457 8.932 1.00 89.00 251 ARG A N 1
ATOM 1901 C CA . ARG A 1 251 ? 12.281 -1.745 8.576 1.00 89.00 251 ARG A CA 1
ATOM 1902 C C . ARG A 1 251 ? 13.180 -2.547 7.644 1.00 89.00 251 ARG A C 1
ATOM 1904 O O . ARG A 1 251 ? 13.897 -1.957 6.844 1.00 89.00 251 ARG A O 1
ATOM 1911 N N . ASN A 1 252 ? 13.194 -3.871 7.777 1.00 80.31 252 ASN A N 1
ATOM 1912 C CA . ASN A 1 252 ? 13.994 -4.722 6.905 1.00 80.31 252 ASN A CA 1
ATOM 1913 C C . ASN A 1 252 ? 13.409 -4.780 5.487 1.00 80.31 252 ASN A C 1
ATOM 1915 O O . ASN A 1 252 ? 14.160 -4.737 4.518 1.00 80.31 252 ASN A O 1
ATOM 1919 N N . ALA A 1 253 ? 12.082 -4.859 5.369 1.00 79.06 253 ALA A N 1
ATOM 1920 C CA . ALA A 1 253 ? 11.397 -4.937 4.082 1.00 79.06 253 ALA A CA 1
ATOM 1921 C C . ALA A 1 253 ? 11.269 -3.582 3.368 1.00 79.06 253 ALA A C 1
ATOM 1923 O O . ALA A 1 253 ? 11.293 -3.546 2.137 1.00 79.06 253 ALA A O 1
ATOM 1924 N N . PHE A 1 254 ? 11.131 -2.499 4.136 1.00 82.25 254 PHE A N 1
ATOM 1925 C CA . PHE A 1 254 ? 10.895 -1.137 3.657 1.00 82.25 254 PHE A CA 1
ATOM 1926 C C . PHE A 1 254 ? 11.743 -0.127 4.451 1.00 82.25 254 PHE A C 1
ATOM 1928 O O . PHE A 1 254 ? 11.209 0.691 5.206 1.00 82.25 254 PHE A O 1
ATOM 1935 N N . PRO A 1 255 ? 13.082 -0.164 4.323 1.00 77.81 255 PRO A N 1
ATOM 1936 C CA . PRO A 1 255 ? 13.990 0.728 5.055 1.00 77.81 255 PRO A CA 1
ATOM 1937 C C . PRO A 1 255 ? 13.793 2.222 4.741 1.00 77.81 255 PRO A C 1
ATOM 1939 O O . PRO A 1 255 ? 14.381 3.084 5.395 1.00 77.81 255 PRO A O 1
ATOM 1942 N N . GLU A 1 256 ? 13.027 2.540 3.702 1.00 71.81 256 GLU A N 1
ATOM 1943 C CA . GLU A 1 256 ? 12.615 3.878 3.303 1.00 71.81 256 GLU A CA 1
ATOM 1944 C C . GLU A 1 256 ? 11.354 4.398 4.003 1.00 71.81 256 GLU A C 1
ATOM 1946 O O . GLU A 1 256 ? 11.127 5.606 3.990 1.00 71.81 256 GLU A O 1
ATOM 1951 N N . VAL A 1 257 ? 10.540 3.528 4.599 1.00 84.62 257 VAL A N 1
ATOM 1952 C CA . VAL A 1 257 ? 9.278 3.914 5.238 1.00 84.62 257 VAL A CA 1
ATOM 1953 C C . VAL A 1 257 ? 9.522 4.161 6.724 1.00 84.62 257 VAL A C 1
ATOM 1955 O O . VAL A 1 257 ? 10.083 3.323 7.432 1.00 84.62 257 VAL A O 1
ATOM 1958 N N . GLU A 1 258 ? 9.105 5.325 7.215 1.00 89.50 258 GLU A N 1
ATOM 1959 C CA . GLU A 1 258 ? 9.211 5.654 8.638 1.00 89.50 258 GLU A CA 1
ATOM 1960 C C . GLU A 1 258 ? 8.123 4.938 9.454 1.00 89.50 258 GLU A C 1
ATOM 1962 O O . GLU A 1 258 ? 7.127 4.462 8.910 1.00 89.50 258 GLU A O 1
ATOM 1967 N N . LEU A 1 259 ? 8.293 4.868 10.776 1.00 92.81 259 LEU A N 1
ATOM 1968 C CA . LEU A 1 259 ? 7.322 4.232 11.668 1.00 92.81 259 LEU A CA 1
ATOM 1969 C C . LEU A 1 259 ? 6.808 5.206 12.725 1.00 92.81 259 LEU A C 1
ATOM 1971 O O . LEU A 1 259 ? 7.575 5.953 13.332 1.00 92.81 259 LEU A O 1
ATOM 1975 N N . LEU A 1 260 ? 5.508 5.129 12.972 1.00 95.31 260 LEU A N 1
ATOM 1976 C CA . LEU A 1 260 ? 4.802 5.703 14.103 1.00 95.31 260 LEU A CA 1
ATOM 1977 C C . LEU A 1 260 ? 4.210 4.538 14.899 1.00 95.31 260 LEU A C 1
ATOM 1979 O O . LEU A 1 260 ? 3.180 4.002 14.509 1.00 95.31 260 LEU A O 1
ATOM 1983 N N . SER A 1 261 ? 4.877 4.123 15.974 1.00 95.62 261 SER A N 1
ATOM 1984 C CA . SER A 1 261 ? 4.406 3.033 16.840 1.00 95.62 261 SER A CA 1
ATOM 1985 C C . SER A 1 261 ? 4.036 3.567 18.216 1.00 95.62 261 SER A C 1
ATOM 1987 O O . SER A 1 261 ? 4.715 4.478 18.695 1.00 95.62 261 SER A O 1
ATOM 1989 N N . GLU A 1 262 ? 3.020 2.988 18.862 1.00 93.19 262 GLU A N 1
ATOM 1990 C CA . GLU A 1 262 ? 2.660 3.333 20.243 1.00 93.19 262 GLU A CA 1
ATOM 1991 C C . GLU A 1 262 ? 3.857 3.251 21.200 1.00 93.19 262 GLU A C 1
ATOM 1993 O O . GLU A 1 262 ? 4.045 4.133 22.042 1.00 93.19 262 GLU A O 1
ATOM 1998 N N . GLU A 1 263 ? 4.675 2.208 21.054 1.00 88.44 263 GLU A N 1
ATOM 1999 C CA . GLU A 1 263 ? 5.767 1.900 21.985 1.00 88.44 263 GLU A CA 1
ATOM 2000 C C . GLU A 1 263 ? 7.103 2.541 21.596 1.00 88.44 263 GLU A C 1
ATOM 2002 O O . GLU A 1 263 ? 8.111 2.385 22.288 1.00 88.44 263 GLU A O 1
ATOM 2007 N N . ALA A 1 264 ? 7.137 3.285 20.488 1.00 86.50 264 ALA A N 1
ATOM 2008 C CA . ALA A 1 264 ? 8.341 3.945 20.006 1.00 86.50 264 ALA A CA 1
ATOM 2009 C C . ALA A 1 264 ? 8.261 5.464 20.175 1.00 86.50 264 ALA A C 1
ATOM 2011 O O . ALA A 1 264 ? 7.234 6.101 19.950 1.00 86.50 264 ALA A O 1
ATOM 2012 N N . GLN A 1 265 ? 9.399 6.082 20.494 1.00 86.31 265 GLN A N 1
ATOM 2013 C CA . GLN A 1 265 ? 9.491 7.536 20.496 1.00 86.31 265 GLN A CA 1
ATOM 2014 C C . GLN A 1 265 ? 9.365 8.086 19.067 1.00 86.31 265 GLN A C 1
ATOM 2016 O O . GLN A 1 265 ? 10.201 7.804 18.205 1.00 86.31 265 GLN A O 1
ATOM 2021 N N . ASP A 1 266 ? 8.369 8.942 18.843 1.00 86.69 266 ASP A N 1
ATOM 2022 C CA . ASP A 1 266 ? 8.241 9.687 17.594 1.00 86.69 266 ASP A CA 1
ATOM 2023 C C . ASP A 1 266 ? 9.279 10.818 17.528 1.00 86.69 266 ASP A C 1
ATOM 2025 O O . ASP A 1 266 ? 9.311 11.727 18.359 1.00 86.69 266 ASP A O 1
ATOM 2029 N N . THR A 1 267 ? 10.148 10.758 16.520 1.00 82.06 267 THR A N 1
ATOM 2030 C CA . THR A 1 267 ? 11.191 11.767 16.274 1.00 82.06 267 THR A CA 1
ATOM 2031 C C . THR A 1 267 ? 10.761 12.837 15.267 1.00 82.06 267 THR A C 1
ATOM 2033 O O . THR A 1 267 ? 11.554 13.715 14.927 1.00 82.06 267 THR A O 1
ATOM 2036 N N . GLY A 1 268 ? 9.535 12.749 14.739 1.00 81.94 268 GLY A N 1
ATOM 2037 C CA . GLY A 1 268 ? 8.995 13.641 13.714 1.00 81.94 268 GLY A CA 1
ATOM 2038 C C . GLY A 1 268 ? 9.537 13.388 12.303 1.00 81.94 268 GLY A C 1
ATOM 2039 O O . GLY A 1 268 ? 9.106 14.048 11.360 1.00 81.94 268 GLY A O 1
ATOM 2040 N N . ARG A 1 269 ? 10.453 12.426 12.107 1.00 80.94 269 ARG A N 1
ATOM 2041 C CA . ARG A 1 269 ? 11.045 12.114 10.787 1.00 80.94 269 ARG A CA 1
ATOM 2042 C C . ARG A 1 269 ? 10.004 11.737 9.737 1.00 80.94 269 ARG A C 1
ATOM 2044 O O . ARG A 1 269 ? 10.106 12.198 8.600 1.00 80.94 269 ARG A O 1
ATOM 2051 N N . ARG A 1 270 ? 8.955 11.018 10.147 1.00 87.44 270 ARG A N 1
ATOM 2052 C CA . ARG A 1 270 ? 7.782 10.671 9.324 1.00 87.44 270 ARG A CA 1
ATOM 2053 C C . ARG A 1 270 ? 7.070 11.873 8.684 1.00 87.44 270 ARG A C 1
ATOM 2055 O O . ARG A 1 270 ? 6.367 11.707 7.694 1.00 87.44 270 ARG A O 1
ATOM 2062 N N . LEU A 1 271 ? 7.250 13.085 9.225 1.00 83.56 271 LEU A N 1
ATOM 2063 C CA . LEU A 1 271 ? 6.623 14.314 8.720 1.00 83.56 271 LEU A CA 1
ATOM 2064 C C . LEU A 1 271 ? 7.395 14.948 7.550 1.00 83.56 271 LEU A C 1
ATOM 2066 O O . LEU A 1 271 ? 6.883 15.855 6.899 1.00 83.56 271 LEU A O 1
ATOM 2070 N N . SER A 1 272 ? 8.616 14.489 7.254 1.00 66.81 272 SER A N 1
ATOM 2071 C CA . SER A 1 272 ? 9.470 15.019 6.170 1.00 66.81 272 SER A CA 1
ATOM 2072 C C . SER A 1 272 ? 9.116 14.493 4.758 1.00 66.81 272 SER A C 1
ATOM 2074 O O . SER A 1 272 ? 9.923 14.567 3.832 1.00 66.81 272 SER A O 1
ATOM 2076 N N . ASP A 1 273 ? 7.882 14.002 4.623 1.00 58.81 273 ASP A N 1
ATOM 2077 C CA . ASP A 1 273 ? 7.343 12.942 3.760 1.00 58.81 273 ASP A CA 1
ATOM 2078 C C . ASP A 1 273 ? 7.677 12.954 2.244 1.00 58.81 273 ASP A C 1
ATOM 2080 O O . ASP A 1 273 ? 7.648 13.995 1.583 1.00 58.81 273 ASP A O 1
ATOM 2084 N N . ARG A 1 274 ? 7.900 11.737 1.705 1.00 59.06 274 ARG A N 1
ATOM 2085 C CA . ARG A 1 274 ? 7.726 11.293 0.293 1.00 59.06 274 ARG A CA 1
ATOM 2086 C C . ARG A 1 274 ? 7.560 9.764 0.150 1.00 59.06 274 ARG A C 1
ATOM 2088 O O . ARG A 1 274 ? 7.155 9.318 -0.926 1.00 59.06 274 ARG A O 1
ATOM 2095 N N . ALA A 1 275 ? 7.892 8.979 1.180 1.00 66.19 275 ALA A N 1
ATOM 2096 C CA . ALA A 1 275 ? 7.877 7.512 1.160 1.00 66.19 275 ALA A CA 1
ATOM 2097 C C . ALA A 1 275 ? 6.806 6.883 2.082 1.00 66.19 275 ALA A C 1
ATOM 2099 O O . ALA A 1 275 ? 6.739 5.668 2.171 1.00 66.19 275 ALA A O 1
ATOM 2100 N N . GLY A 1 276 ? 5.942 7.664 2.740 1.00 84.62 276 GLY A N 1
ATOM 2101 C CA . GLY A 1 276 ? 4.893 7.118 3.609 1.00 84.62 276 GLY A CA 1
ATOM 2102 C C . GLY A 1 276 ? 5.367 6.715 5.011 1.00 84.62 276 GLY A C 1
ATOM 2103 O O . GLY A 1 276 ? 6.527 6.910 5.386 1.00 84.62 276 GLY A O 1
ATOM 2104 N N . VAL A 1 277 ? 4.436 6.189 5.808 1.00 93.56 277 VAL A N 1
ATOM 2105 C CA . VAL A 1 277 ? 4.630 5.823 7.216 1.00 93.56 277 VAL A CA 1
ATOM 2106 C C . VAL A 1 277 ? 3.827 4.571 7.573 1.00 93.56 277 VAL A C 1
ATOM 2108 O O . VAL A 1 277 ? 2.648 4.461 7.227 1.00 93.56 277 VAL A O 1
ATOM 2111 N N . PHE A 1 278 ? 4.445 3.643 8.304 1.00 97.00 278 PHE A N 1
ATOM 2112 C CA . PHE A 1 278 ? 3.717 2.594 9.015 1.00 97.00 278 PHE A CA 1
ATOM 2113 C C . PHE A 1 278 ? 3.231 3.121 10.359 1.00 97.00 278 PHE A C 1
ATOM 2115 O O . PHE A 1 278 ? 4.005 3.697 11.120 1.00 97.00 278 PHE A O 1
ATOM 2122 N N . ILE A 1 279 ? 1.956 2.914 10.655 1.00 97.75 279 ILE A N 1
ATOM 2123 C CA . ILE A 1 279 ? 1.292 3.356 11.877 1.00 97.75 279 ILE A CA 1
ATOM 2124 C C . ILE A 1 279 ? 0.892 2.097 12.647 1.00 97.75 279 ILE A C 1
ATOM 2126 O O . ILE A 1 279 ? 0.060 1.336 12.164 1.00 97.75 279 ILE A O 1
ATOM 2130 N N . VAL A 1 280 ? 1.516 1.850 13.795 1.00 98.25 280 VAL A N 1
ATOM 2131 C CA . VAL A 1 280 ? 1.498 0.546 14.468 1.00 98.25 280 VAL A CA 1
ATOM 2132 C C . VAL A 1 280 ? 0.968 0.676 15.888 1.00 98.25 280 VAL A C 1
ATOM 2134 O O . VAL A 1 280 ? 1.489 1.465 16.676 1.00 98.25 280 VAL A O 1
ATOM 2137 N N . ASP A 1 281 ? -0.030 -0.139 16.207 1.00 97.50 281 ASP A N 1
ATOM 2138 C CA . ASP A 1 281 ? -0.349 -0.511 17.580 1.00 97.50 281 ASP A CA 1
ATOM 2139 C C . ASP A 1 281 ? 0.028 -1.992 17.749 1.00 97.50 281 ASP A C 1
ATOM 2141 O O . ASP A 1 281 ? -0.604 -2.868 17.142 1.00 97.50 281 ASP A O 1
ATOM 2145 N N . PRO A 1 282 ? 1.112 -2.290 18.477 1.00 96.75 282 PRO A N 1
ATOM 2146 C CA . PRO A 1 282 ? 1.609 -3.649 18.600 1.00 96.75 282 PRO A CA 1
ATOM 2147 C C . PRO A 1 282 ? 0.704 -4.531 19.473 1.00 96.75 282 PRO A C 1
ATOM 2149 O O . PRO A 1 282 ? 0.738 -5.749 19.302 1.00 96.75 282 PRO A O 1
ATOM 2152 N N . LEU A 1 283 ? -0.111 -3.942 20.356 1.00 96.00 283 LEU A N 1
ATOM 2153 C CA . LEU A 1 283 ? -1.088 -4.640 21.190 1.00 96.00 283 LEU A CA 1
ATOM 2154 C C . LEU A 1 283 ? -2.206 -3.659 21.599 1.00 96.00 283 LEU A C 1
ATOM 2156 O O . LEU A 1 283 ? -2.215 -3.110 22.700 1.00 96.00 283 LEU A O 1
ATOM 2160 N N . ASP A 1 284 ? -3.208 -3.505 20.732 1.00 93.12 284 ASP A N 1
ATOM 2161 C CA . ASP A 1 284 ? -4.400 -2.717 21.045 1.00 93.12 284 ASP A CA 1
ATOM 2162 C C . ASP A 1 284 ? -5.316 -3.525 21.974 1.00 93.12 284 ASP A C 1
ATOM 2164 O O . ASP A 1 284 ? -5.653 -4.684 21.709 1.00 93.12 284 ASP A O 1
ATOM 2168 N N . GLY A 1 285 ? -5.767 -2.905 23.061 1.00 89.75 285 GLY A N 1
ATOM 2169 C CA . GLY A 1 285 ? -6.565 -3.570 24.088 1.00 89.75 285 GLY A CA 1
ATOM 2170 C C . GLY A 1 285 ? -5.723 -4.260 25.163 1.00 89.75 285 GLY A C 1
ATOM 2171 O O . GLY A 1 285 ? -6.055 -5.358 25.607 1.00 89.75 285 GLY A O 1
ATOM 2172 N N . THR A 1 286 ? -4.666 -3.617 25.667 1.00 88.25 286 THR A N 1
ATOM 2173 C CA . THR A 1 286 ? -3.859 -4.148 26.786 1.00 88.25 286 THR A CA 1
ATOM 2174 C C . THR A 1 286 ? -4.708 -4.509 28.015 1.00 88.25 286 THR A C 1
ATOM 2176 O O . THR A 1 286 ? -4.408 -5.456 28.737 1.00 88.25 286 THR A O 1
ATOM 2179 N N . LYS A 1 287 ? -5.820 -3.804 28.273 1.00 87.62 287 LYS A N 1
ATOM 2180 C CA . LYS A 1 287 ? -6.754 -4.168 29.359 1.00 87.62 287 LYS A CA 1
ATOM 2181 C C . LYS A 1 287 ? -7.492 -5.472 29.072 1.00 87.62 287 LYS A C 1
ATOM 2183 O O . LYS A 1 287 ? -7.671 -6.281 29.978 1.00 87.62 287 LYS A O 1
ATOM 2188 N N . GLU A 1 288 ? -7.925 -5.657 27.833 1.00 91.06 288 GLU A N 1
ATOM 2189 C CA . GLU A 1 288 ? -8.561 -6.870 27.339 1.00 91.06 288 GLU A CA 1
ATOM 2190 C C . GLU A 1 288 ? -7.596 -8.065 27.449 1.00 91.06 288 GLU A C 1
ATOM 2192 O O . GLU A 1 288 ? -7.978 -9.087 28.029 1.00 91.06 288 GLU A O 1
ATOM 2197 N N . PHE A 1 289 ? -6.328 -7.880 27.059 1.00 91.19 289 PHE A N 1
ATOM 2198 C CA . PHE A 1 289 ? -5.234 -8.837 27.277 1.00 91.19 289 PHE A CA 1
ATOM 2199 C C . PHE A 1 289 ? -5.068 -9.202 28.761 1.00 91.19 289 PHE A C 1
ATOM 2201 O O . PHE A 1 289 ? -5.169 -10.371 29.125 1.00 91.19 289 PHE A O 1
ATOM 2208 N N . LEU A 1 290 ? -4.923 -8.213 29.651 1.00 89.06 290 LEU A N 1
ATOM 2209 C CA . LEU A 1 290 ? -4.778 -8.448 31.099 1.00 89.06 290 LEU A CA 1
ATOM 2210 C C . LEU A 1 290 ? -6.002 -9.127 31.732 1.00 89.06 290 LEU A C 1
ATOM 2212 O O . LEU A 1 290 ? -5.887 -9.816 32.745 1.00 89.06 290 LEU A O 1
ATOM 2216 N N . SER A 1 291 ? -7.190 -8.912 31.165 1.00 89.75 291 SER A N 1
ATOM 2217 C CA . SER A 1 291 ? -8.433 -9.530 31.636 1.00 89.75 291 SER A CA 1
ATOM 2218 C C . SER A 1 291 ? -8.673 -10.940 31.090 1.00 89.75 291 SER A C 1
ATOM 2220 O O . SER A 1 291 ? -9.664 -11.562 31.472 1.00 89.75 291 SER A O 1
ATOM 2222 N N . HIS A 1 292 ? -7.791 -11.432 30.214 1.00 90.25 292 HIS A N 1
ATOM 2223 C CA . HIS A 1 292 ? -7.904 -12.720 29.533 1.00 90.25 292 HIS A CA 1
ATOM 2224 C C . HIS A 1 292 ? -9.257 -12.931 28.836 1.00 90.25 292 HIS A C 1
ATOM 2226 O O . HIS A 1 292 ? -9.889 -13.981 28.967 1.00 90.25 292 HIS A O 1
ATOM 2232 N N . ASN A 1 293 ? -9.737 -11.907 28.125 1.00 89.19 293 ASN A N 1
ATOM 2233 C CA . ASN A 1 293 ? -11.035 -11.959 27.448 1.00 89.19 293 ASN A CA 1
ATOM 2234 C C . ASN A 1 293 ? -10.950 -12.160 25.922 1.00 89.19 293 ASN A C 1
ATOM 2236 O O . ASN A 1 293 ? -11.994 -12.217 25.274 1.00 89.19 293 ASN A O 1
ATOM 2240 N N . GLY A 1 294 ? -9.738 -12.245 25.361 1.00 89.56 294 GLY A N 1
ATOM 2241 C CA . GLY A 1 294 ? -9.506 -12.504 23.936 1.00 89.56 294 GLY A CA 1
ATOM 2242 C C . GLY A 1 294 ? -9.857 -11.356 22.977 1.00 89.56 294 GLY A C 1
ATOM 2243 O O . GLY A 1 294 ? -9.930 -11.567 21.769 1.00 89.56 294 GLY A O 1
ATOM 2244 N N . GLU A 1 295 ? -10.114 -10.139 23.474 1.00 91.81 295 GLU A N 1
ATOM 2245 C CA . GLU A 1 295 ? -10.515 -8.979 22.656 1.00 91.81 295 GLU A CA 1
ATOM 2246 C C . GLU A 1 295 ? -9.397 -7.938 22.466 1.00 91.81 295 GLU A C 1
ATOM 2248 O O . GLU A 1 295 ? -9.654 -6.732 22.487 1.00 91.81 295 GLU A O 1
ATOM 2253 N N . PHE A 1 296 ? -8.165 -8.405 22.271 1.00 94.38 296 PHE A N 1
ATOM 2254 C CA . PHE A 1 296 ? -7.001 -7.584 21.924 1.00 94.38 296 PHE A CA 1
ATOM 2255 C C . PHE A 1 296 ? -6.552 -7.862 20.485 1.00 94.38 296 PHE A C 1
ATOM 2257 O O . PHE A 1 296 ? -6.812 -8.942 19.945 1.00 94.38 296 PHE A O 1
ATOM 2264 N N . CYS A 1 297 ? -5.901 -6.884 19.858 1.00 97.19 297 CYS A N 1
ATOM 2265 C CA . CYS A 1 297 ? -5.478 -6.963 18.463 1.00 97.19 297 CYS A CA 1
ATOM 2266 C C . CYS A 1 297 ? -4.035 -6.496 18.262 1.00 97.19 297 CYS A C 1
ATOM 2268 O O . CYS A 1 297 ? -3.506 -5.723 19.048 1.00 97.19 297 CYS A O 1
ATOM 2270 N N . VAL A 1 298 ? -3.441 -6.894 17.139 1.00 98.31 298 VAL A N 1
ATOM 2271 C CA . VAL A 1 298 ? -2.292 -6.195 16.543 1.00 98.31 298 VAL A CA 1
ATOM 2272 C C . VAL A 1 298 ? -2.821 -5.343 15.394 1.00 98.31 298 VAL A C 1
ATOM 2274 O O . VAL A 1 298 ? -3.541 -5.871 14.548 1.00 98.31 298 VAL A O 1
ATOM 2277 N N . SER A 1 299 ? -2.475 -4.058 15.330 1.00 98.31 299 SER A N 1
ATOM 2278 C CA . SER A 1 299 ? -2.910 -3.132 14.274 1.00 98.31 299 SER A CA 1
ATOM 2279 C C . SER A 1 299 ? -1.706 -2.559 13.533 1.00 98.31 299 SER A C 1
ATOM 2281 O O . SER A 1 299 ? -0.800 -1.977 14.127 1.00 98.31 299 SER A O 1
ATOM 2283 N N . ILE A 1 300 ? -1.693 -2.702 12.208 1.00 98.75 300 ILE A N 1
ATOM 2284 C CA . ILE A 1 300 ? -0.657 -2.143 11.337 1.00 98.75 300 ILE A CA 1
ATOM 2285 C C . ILE A 1 300 ? -1.352 -1.410 10.194 1.00 98.75 300 ILE A C 1
ATOM 2287 O O . ILE A 1 300 ? -1.984 -2.026 9.342 1.00 98.75 300 ILE A O 1
ATOM 2291 N N . GLY A 1 301 ? -1.240 -0.088 10.156 1.00 98.38 301 GLY A N 1
ATOM 2292 C CA . GLY A 1 301 ? -1.662 0.757 9.043 1.00 98.38 301 GLY A CA 1
ATOM 2293 C C . GLY A 1 301 ? -0.471 1.228 8.212 1.00 98.38 301 GLY A C 1
ATOM 2294 O O . GLY A 1 301 ? 0.634 1.382 8.725 1.00 98.38 301 GLY A O 1
ATOM 2295 N N . PHE A 1 302 ? -0.698 1.513 6.936 1.00 97.69 302 PHE A N 1
ATOM 2296 C CA . PHE A 1 302 ? 0.252 2.217 6.080 1.00 97.69 302 PHE A CA 1
ATOM 2297 C C . PHE A 1 302 ? -0.415 3.448 5.478 1.00 97.69 302 PHE A C 1
ATOM 2299 O O . PHE A 1 302 ? -1.477 3.352 4.854 1.00 97.69 302 PHE A O 1
ATOM 2306 N N . ALA A 1 303 ? 0.213 4.607 5.659 1.00 94.50 303 ALA A N 1
ATOM 2307 C CA . ALA A 1 303 ? -0.256 5.872 5.125 1.00 94.50 303 ALA A CA 1
ATOM 2308 C C . ALA A 1 303 ? 0.779 6.506 4.199 1.00 94.50 303 ALA A C 1
ATOM 2310 O O . ALA A 1 303 ? 1.976 6.501 4.469 1.00 94.50 303 ALA A O 1
ATOM 2311 N N . GLU A 1 304 ? 0.290 7.118 3.128 1.00 88.12 304 GLU A N 1
ATOM 2312 C CA . GLU A 1 304 ? 1.081 7.927 2.212 1.00 88.12 304 GLU A CA 1
ATOM 2313 C C . GLU A 1 304 ? 0.523 9.352 2.216 1.00 88.12 304 GLU A C 1
ATOM 2315 O O . GLU A 1 304 ? -0.669 9.577 1.964 1.00 88.12 304 GLU A O 1
ATOM 2320 N N . GLY A 1 305 ? 1.362 10.339 2.545 1.00 85.00 305 GLY A N 1
ATOM 2321 C CA . GLY A 1 305 ? 0.870 11.684 2.801 1.00 85.00 305 GLY A CA 1
ATOM 2322 C C . GLY A 1 305 ? -0.089 11.684 3.989 1.00 85.00 305 GLY A C 1
ATOM 2323 O O . GLY A 1 305 ? 0.281 11.374 5.116 1.00 85.00 305 GLY A O 1
ATOM 2324 N N . ARG A 1 306 ? -1.345 12.052 3.727 1.00 90.25 306 ARG A N 1
ATOM 2325 C CA . ARG A 1 306 ? -2.416 12.147 4.735 1.00 90.25 306 ARG A CA 1
ATOM 2326 C C . ARG A 1 306 ? -3.467 11.043 4.608 1.00 90.25 306 ARG A C 1
ATOM 2328 O O . ARG A 1 306 ? -4.489 11.114 5.287 1.00 90.25 306 ARG A O 1
ATOM 2335 N N . LYS A 1 307 ? -3.261 10.068 3.720 1.00 93.00 307 LYS A N 1
ATOM 2336 C CA . LYS A 1 307 ? -4.249 9.039 3.382 1.00 93.00 307 LYS A CA 1
ATOM 2337 C C . LYS A 1 307 ? -3.734 7.664 3.790 1.00 93.00 307 LYS A C 1
ATOM 2339 O O . LYS A 1 307 ? -2.620 7.299 3.424 1.00 93.00 307 LYS A O 1
ATOM 2344 N N . VAL A 1 308 ? -4.553 6.897 4.507 1.00 96.88 308 VAL A N 1
ATOM 2345 C CA . VAL A 1 308 ? -4.286 5.473 4.742 1.00 96.88 308 VAL A CA 1
ATOM 2346 C C . VAL A 1 308 ? -4.522 4.712 3.437 1.00 96.88 308 VAL A C 1
ATOM 2348 O O . VAL A 1 308 ? -5.545 4.902 2.785 1.00 96.88 308 VAL A O 1
ATOM 2351 N N . ARG A 1 309 ? -3.554 3.893 3.026 1.00 95.94 309 ARG A N 1
ATOM 2352 C CA . ARG A 1 309 ? -3.572 3.144 1.759 1.00 95.94 309 ARG A CA 1
ATOM 2353 C C . ARG A 1 309 ? -3.724 1.637 1.970 1.00 95.94 309 ARG A C 1
ATOM 2355 O O . ARG A 1 309 ? -4.230 0.962 1.079 1.00 95.94 309 ARG A O 1
ATOM 2362 N N . ALA A 1 310 ? -3.281 1.117 3.117 1.00 98.38 310 ALA A N 1
ATOM 2363 C CA . ALA A 1 310 ? -3.385 -0.294 3.486 1.00 98.38 310 ALA A CA 1
ATOM 2364 C C . ALA A 1 310 ? -3.444 -0.480 5.008 1.00 98.38 310 ALA A C 1
ATOM 2366 O O . ALA A 1 310 ? -3.004 0.391 5.762 1.00 98.38 310 ALA A O 1
ATOM 2367 N N . GLY A 1 311 ? -3.998 -1.603 5.459 1.00 98.62 311 GLY A N 1
ATOM 2368 C CA . GLY A 1 311 ? -4.197 -1.903 6.873 1.00 98.62 311 GLY A CA 1
ATOM 2369 C C . GLY A 1 311 ? -4.351 -3.394 7.138 1.00 98.62 311 GLY A C 1
ATOM 2370 O O . GLY A 1 311 ? -4.949 -4.107 6.334 1.00 98.62 311 GLY A O 1
ATOM 2371 N N . VAL A 1 312 ? -3.821 -3.845 8.273 1.00 98.88 312 VAL A N 1
ATOM 2372 C CA . VAL A 1 312 ? -3.933 -5.206 8.803 1.00 98.88 312 VAL A CA 1
ATOM 2373 C C . VAL A 1 312 ? -4.321 -5.128 10.277 1.00 98.88 312 VAL A C 1
ATOM 2375 O O . VAL A 1 312 ? -3.732 -4.355 11.031 1.00 98.88 312 VAL A O 1
ATOM 2378 N N . ILE A 1 313 ? -5.297 -5.937 10.682 1.00 98.81 313 ILE A N 1
ATOM 2379 C CA . ILE A 1 313 ? -5.650 -6.184 12.082 1.00 98.81 313 ILE A CA 1
ATOM 2380 C C . ILE A 1 313 ? -5.570 -7.691 12.326 1.00 98.81 313 ILE A C 1
ATOM 2382 O O . ILE A 1 313 ? -6.313 -8.448 11.704 1.00 98.81 313 ILE A O 1
ATOM 2386 N N . ALA A 1 314 ? -4.709 -8.132 13.239 1.00 98.56 314 ALA A N 1
ATOM 2387 C CA . ALA A 1 314 ? -4.697 -9.512 13.720 1.00 98.56 314 ALA A CA 1
ATOM 2388 C C . ALA A 1 314 ? -5.469 -9.626 15.033 1.00 98.56 314 ALA A C 1
ATOM 2390 O O . ALA A 1 314 ? -5.375 -8.741 15.880 1.00 98.56 314 ALA A O 1
ATOM 2391 N N . VAL A 1 315 ? -6.196 -10.728 15.211 1.00 97.69 315 VAL A N 1
ATOM 2392 C CA . VAL A 1 315 ? -6.902 -11.071 16.451 1.00 97.69 315 VAL A CA 1
ATOM 2393 C C . VAL A 1 315 ? -6.298 -12.374 16.983 1.00 97.69 315 VAL A C 1
ATOM 2395 O O . VAL A 1 315 ? -6.756 -13.446 16.576 1.00 97.69 315 VAL A O 1
ATOM 2398 N N . PRO A 1 316 ? -5.262 -12.304 17.844 1.00 97.00 316 PRO A N 1
ATOM 2399 C CA . PRO A 1 316 ? -4.448 -13.465 18.209 1.00 97.00 316 PRO A CA 1
ATOM 2400 C C . PRO A 1 316 ? -5.256 -14.618 18.814 1.00 97.00 316 PRO A C 1
ATOM 2402 O O . PRO A 1 316 ? -5.167 -15.738 18.331 1.00 97.00 316 PRO A O 1
ATOM 2405 N N . ASP A 1 317 ? -6.130 -14.327 19.783 1.00 95.06 317 ASP A N 1
ATOM 2406 C CA . ASP A 1 317 ? -6.970 -15.322 20.478 1.00 95.06 317 ASP A CA 1
ATOM 2407 C C . ASP A 1 317 ? -7.891 -16.117 19.532 1.00 95.06 317 ASP A C 1
ATOM 2409 O O . ASP A 1 317 ? -8.289 -17.242 19.824 1.00 95.06 317 ASP A O 1
ATOM 2413 N N . ARG A 1 318 ? -8.227 -15.535 18.373 1.00 95.81 318 ARG A N 1
ATOM 2414 C CA . ARG A 1 318 ? -9.106 -16.145 17.365 1.00 95.81 318 ARG A CA 1
ATOM 2415 C C . ARG A 1 318 ? -8.356 -16.659 16.140 1.00 95.81 318 ARG A C 1
ATOM 2417 O O . ARG A 1 318 ? -9.013 -17.190 15.251 1.00 95.81 318 ARG A O 1
ATOM 2424 N N . GLU A 1 319 ? -7.043 -16.446 16.069 1.00 97.50 319 GLU A N 1
ATOM 2425 C CA . GLU A 1 319 ? -6.185 -16.802 14.933 1.00 97.50 319 GLU A CA 1
ATOM 2426 C C . GLU A 1 319 ? -6.727 -16.294 13.581 1.00 97.50 319 GLU A C 1
ATOM 2428 O O . GLU A 1 319 ? -6.703 -16.999 12.571 1.00 97.50 319 GLU A O 1
ATOM 2433 N N . VAL A 1 320 ? -7.242 -15.056 13.548 1.00 98.00 320 VAL A N 1
ATOM 2434 C CA . VAL A 1 320 ? -7.755 -14.423 12.318 1.00 98.00 320 VAL A CA 1
ATOM 2435 C C . VAL A 1 320 ? -7.083 -13.092 12.015 1.00 98.00 320 VAL A C 1
ATOM 2437 O O . VAL A 1 320 ? -6.779 -12.302 12.909 1.00 98.00 320 VAL A O 1
ATOM 2440 N N . LEU A 1 321 ? -6.916 -12.822 10.724 1.00 98.50 321 LEU A N 1
ATOM 2441 C CA . LEU A 1 321 ? -6.424 -11.568 10.171 1.00 98.50 321 LEU A CA 1
ATOM 2442 C C . LEU A 1 321 ? -7.528 -10.899 9.365 1.00 98.50 321 LEU A C 1
ATOM 2444 O O . LEU A 1 321 ? -8.198 -11.537 8.554 1.00 98.50 321 LEU A O 1
ATOM 2448 N N . TYR A 1 322 ? -7.658 -9.595 9.549 1.00 98.81 322 TYR A N 1
ATOM 2449 C CA . TYR A 1 322 ? -8.401 -8.692 8.688 1.00 98.81 322 TYR A CA 1
ATOM 2450 C C . TYR A 1 322 ? -7.395 -7.846 7.932 1.00 98.81 322 TYR A C 1
ATOM 2452 O O . TYR A 1 322 ? -6.435 -7.357 8.527 1.00 98.81 322 TYR A O 1
ATOM 2460 N N . TYR A 1 323 ? -7.612 -7.636 6.642 1.00 98.81 323 TYR A N 1
ATOM 2461 C CA . TYR A 1 323 ? -6.743 -6.765 5.868 1.00 98.81 323 TYR A CA 1
ATOM 2462 C C . TYR A 1 323 ? -7.493 -6.044 4.763 1.00 98.81 323 TYR A C 1
ATOM 2464 O O . TYR A 1 323 ? -8.511 -6.520 4.262 1.00 98.81 323 TYR A O 1
ATOM 2472 N N . ALA A 1 324 ? -6.974 -4.887 4.376 1.00 98.69 324 ALA A N 1
ATOM 2473 C CA . ALA A 1 324 ? -7.479 -4.127 3.250 1.00 98.69 324 ALA A CA 1
ATOM 2474 C C . ALA A 1 324 ? -6.390 -3.251 2.645 1.00 98.69 324 ALA A C 1
ATOM 2476 O O . ALA A 1 324 ? -5.473 -2.806 3.337 1.00 98.69 324 ALA A O 1
ATOM 2477 N N . ALA A 1 325 ? -6.524 -2.959 1.359 1.00 97.31 325 ALA A N 1
ATOM 2478 C CA . ALA A 1 325 ? -5.764 -1.909 0.705 1.00 97.31 325 ALA A CA 1
ATOM 2479 C C . ALA A 1 325 ? -6.567 -1.299 -0.437 1.00 97.31 325 ALA A C 1
ATOM 2481 O O . ALA A 1 325 ? -7.430 -1.963 -1.017 1.00 97.31 325 ALA A O 1
ATOM 2482 N N . GLU A 1 326 ? -6.245 -0.049 -0.766 1.00 93.69 326 GLU A N 1
ATOM 2483 C CA . GLU A 1 326 ? -6.941 0.715 -1.796 1.00 93.69 326 GLU A CA 1
ATOM 2484 C C . GLU A 1 326 ? -7.020 -0.056 -3.119 1.00 93.69 326 GLU A C 1
ATOM 2486 O O . GLU A 1 326 ? -6.002 -0.406 -3.722 1.00 93.69 326 GLU A O 1
ATOM 2491 N N . GLY A 1 327 ? -8.248 -0.315 -3.573 1.00 88.25 327 GLY A N 1
ATOM 2492 C CA . GLY A 1 327 ? -8.517 -0.997 -4.840 1.00 88.25 327 GLY A CA 1
ATOM 2493 C C . GLY A 1 327 ? -8.358 -2.522 -4.806 1.00 88.25 327 GLY A C 1
ATOM 2494 O O . GLY A 1 327 ? -8.663 -3.177 -5.805 1.00 88.25 327 GLY A O 1
ATOM 2495 N N . ILE A 1 328 ? -7.926 -3.106 -3.683 1.00 93.69 328 ILE A N 1
ATOM 2496 C CA . ILE A 1 328 ? -7.897 -4.563 -3.468 1.00 93.69 328 ILE A CA 1
ATOM 2497 C C . ILE A 1 328 ? -9.212 -5.031 -2.823 1.00 93.69 328 ILE A C 1
ATOM 2499 O O . ILE A 1 328 ? -9.734 -6.095 -3.182 1.00 93.69 328 ILE A O 1
ATOM 2503 N N . GLY A 1 329 ? -9.788 -4.216 -1.934 1.00 97.62 329 GLY A N 1
ATOM 2504 C CA . GLY A 1 329 ? -10.925 -4.561 -1.081 1.00 97.62 329 GLY A CA 1
ATOM 2505 C C . GLY A 1 329 ? -10.499 -5.007 0.322 1.00 97.62 329 GLY A C 1
ATOM 2506 O O . GLY A 1 329 ? -9.309 -5.151 0.605 1.00 97.62 329 GLY A O 1
ATOM 2507 N N . ALA A 1 330 ? -11.486 -5.242 1.190 1.00 98.75 330 ALA A N 1
ATOM 2508 C CA . ALA A 1 330 ? -11.293 -5.751 2.546 1.00 98.75 330 ALA A CA 1
ATOM 2509 C C . ALA A 1 330 ? -11.588 -7.256 2.635 1.00 98.75 330 ALA A C 1
ATOM 2511 O O . ALA A 1 330 ? -12.558 -7.739 2.044 1.00 98.75 330 ALA A O 1
ATOM 2512 N N . TYR A 1 331 ? -10.767 -7.989 3.384 1.00 98.81 331 TYR A N 1
ATOM 2513 C CA . TYR A 1 331 ? -10.833 -9.446 3.504 1.00 98.81 331 TYR A CA 1
ATOM 2514 C C . TYR A 1 331 ? -10.536 -9.911 4.926 1.00 98.81 331 TYR A C 1
ATOM 2516 O O . TYR A 1 331 ? -9.918 -9.199 5.723 1.00 98.81 331 TYR A O 1
ATOM 2524 N N . LYS A 1 332 ? -10.953 -11.143 5.211 1.00 98.62 332 LYS A N 1
ATOM 2525 C CA . LYS A 1 332 ? -10.654 -11.884 6.429 1.00 98.62 332 LYS A CA 1
ATOM 2526 C C . LYS A 1 332 ? -10.122 -13.275 6.095 1.00 98.62 332 LYS A C 1
ATOM 2528 O O . LYS A 1 332 ? -10.673 -13.964 5.235 1.00 98.62 332 LYS A O 1
ATOM 2533 N N . ILE A 1 333 ? -9.078 -13.695 6.801 1.00 98.25 333 ILE A N 1
ATOM 2534 C CA . ILE A 1 333 ? -8.461 -15.021 6.669 1.00 98.25 333 ILE A CA 1
ATOM 2535 C C . ILE A 1 333 ? -8.088 -15.591 8.043 1.00 98.25 333 ILE A C 1
ATOM 2537 O O . ILE A 1 333 ? -7.816 -14.817 8.963 1.00 98.25 333 ILE A O 1
ATOM 2541 N N . PRO A 1 334 ? -8.056 -16.922 8.211 1.00 98.06 334 PRO A N 1
ATOM 2542 C CA . PRO A 1 334 ? -7.369 -17.541 9.341 1.00 98.06 334 PRO A CA 1
ATOM 2543 C C . PRO A 1 334 ? -5.841 -17.431 9.183 1.00 98.06 334 PRO A C 1
ATOM 2545 O O . PRO A 1 334 ? -5.338 -17.252 8.072 1.00 98.06 334 PRO A O 1
ATOM 2548 N N . PHE A 1 335 ? -5.088 -17.538 10.280 1.00 96.94 335 PHE A N 1
ATOM 2549 C CA . PHE A 1 335 ? -3.618 -17.458 10.263 1.00 96.94 335 PHE A CA 1
ATOM 2550 C C . PHE A 1 335 ? -2.968 -18.535 9.381 1.00 96.94 335 PHE A C 1
ATOM 2552 O O . PHE A 1 335 ? -1.962 -18.267 8.722 1.00 96.94 335 PHE A O 1
ATOM 2559 N N . ASP A 1 336 ? -3.550 -19.735 9.341 1.00 94.81 336 ASP A N 1
ATOM 2560 C CA . ASP A 1 336 ? -3.044 -20.879 8.574 1.00 94.81 336 ASP A CA 1
ATOM 2561 C C . ASP A 1 336 ? -3.248 -20.749 7.054 1.00 94.81 336 ASP A C 1
ATOM 2563 O O . ASP A 1 336 ? -2.632 -21.491 6.290 1.00 94.81 336 ASP A O 1
ATOM 2567 N N . ALA A 1 337 ? -4.043 -19.773 6.601 1.00 93.06 337 ALA A N 1
ATOM 2568 C CA . ALA A 1 337 ? -4.188 -19.438 5.186 1.00 93.06 337 ALA A CA 1
ATOM 2569 C C . ALA A 1 337 ? -3.031 -18.577 4.639 1.00 93.06 337 ALA A C 1
ATOM 2571 O O . ALA A 1 337 ? -2.930 -18.414 3.425 1.00 93.06 337 ALA A O 1
ATOM 2572 N N . LEU A 1 338 ? -2.155 -18.030 5.496 1.00 89.19 338 LEU A N 1
ATOM 2573 C CA . LEU A 1 338 ? -0.929 -17.340 5.070 1.00 89.19 338 LEU A CA 1
ATOM 2574 C C . LEU A 1 338 ? 0.170 -18.349 4.696 1.00 89.19 338 LEU A C 1
ATOM 2576 O O . LEU A 1 338 ? 1.1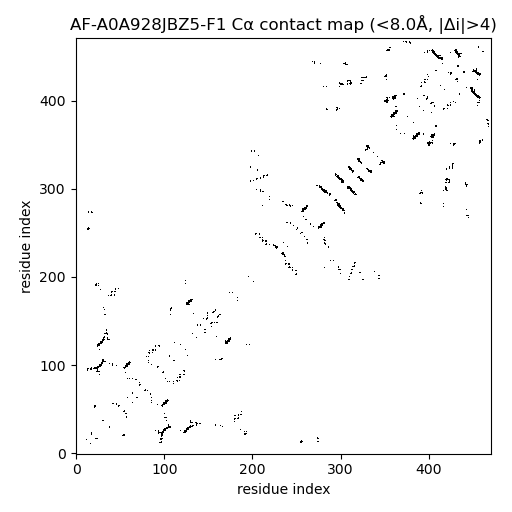26 -18.577 5.448 1.00 89.19 338 LEU A O 1
ATOM 2580 N N . THR A 1 339 ? 0.009 -18.960 3.527 1.00 84.31 339 THR A N 1
ATOM 2581 C CA . THR A 1 339 ? 0.936 -19.916 2.906 1.00 84.31 339 THR A CA 1
ATOM 2582 C C . THR A 1 339 ? 1.817 -19.247 1.841 1.00 84.31 339 THR A C 1
ATOM 2584 O O . THR A 1 339 ? 1.623 -18.085 1.494 1.00 84.31 339 THR A O 1
ATOM 2587 N N . GLU A 1 340 ? 2.803 -19.968 1.292 1.00 73.75 340 GLU A N 1
ATOM 2588 C CA . GLU A 1 340 ? 3.712 -19.436 0.255 1.00 73.75 340 GLU A CA 1
ATOM 2589 C C . GLU A 1 340 ? 2.997 -18.999 -1.041 1.00 73.75 340 GLU A C 1
ATOM 2591 O O . GLU A 1 340 ? 3.527 -18.182 -1.792 1.00 73.75 340 GLU A O 1
ATOM 2596 N N . ASP A 1 341 ? 1.811 -19.544 -1.318 1.00 75.31 341 ASP A N 1
ATOM 2597 C CA . ASP A 1 341 ? 0.975 -19.233 -2.481 1.00 75.31 341 ASP A CA 1
ATOM 2598 C C . ASP A 1 341 ? -0.096 -18.162 -2.218 1.00 75.31 341 ASP A C 1
ATOM 2600 O O . ASP A 1 341 ? -0.807 -17.783 -3.150 1.00 75.31 341 ASP A O 1
ATOM 2604 N N . PHE A 1 342 ? -0.191 -17.642 -0.989 1.00 82.94 342 PHE A N 1
ATOM 2605 C CA . PHE A 1 342 ? -1.148 -16.598 -0.629 1.00 82.94 342 PHE A CA 1
ATOM 2606 C C . PHE A 1 342 ? -0.939 -15.315 -1.448 1.00 82.94 342 PHE A C 1
ATOM 2608 O O . PHE A 1 342 ? 0.181 -14.812 -1.593 1.00 82.94 342 PHE A O 1
ATOM 2615 N N . SER A 1 343 ? -2.038 -14.716 -1.917 1.00 79.44 343 SER A N 1
ATOM 2616 C CA . SER A 1 343 ? -2.036 -13.389 -2.527 1.00 79.44 343 SER A CA 1
ATOM 2617 C C . SER A 1 343 ? -3.101 -12.472 -1.913 1.00 79.44 343 SER A C 1
ATOM 2619 O O . SER A 1 343 ? -4.246 -12.880 -1.728 1.00 79.44 343 SER A O 1
ATOM 2621 N N . PRO A 1 344 ? -2.801 -11.182 -1.664 1.00 88.25 344 PRO A N 1
ATOM 2622 C CA . PRO A 1 344 ? -3.811 -10.228 -1.212 1.00 88.25 344 PRO A CA 1
ATOM 2623 C C . PRO A 1 344 ? -5.022 -10.161 -2.156 1.00 88.25 344 PRO A C 1
ATOM 2625 O O . PRO A 1 344 ? -4.895 -9.884 -3.351 1.00 88.25 344 PRO A O 1
ATOM 2628 N N . GLY A 1 345 ? -6.211 -10.401 -1.620 1.00 88.12 345 GLY A N 1
ATOM 2629 C CA . GLY A 1 345 ? -7.430 -10.687 -2.381 1.00 88.12 345 GLY A CA 1
ATOM 2630 C C . GLY A 1 345 ? -7.970 -12.102 -2.147 1.00 88.12 345 GLY A C 1
ATOM 2631 O O . GLY A 1 345 ? -9.122 -12.364 -2.490 1.00 88.12 345 GLY A O 1
ATOM 2632 N N . ASP A 1 346 ? -7.174 -12.982 -1.539 1.00 87.12 346 ASP A N 1
ATOM 2633 C CA . ASP A 1 346 ? -7.602 -14.304 -1.088 1.00 87.12 346 ASP A CA 1
ATOM 2634 C C . ASP A 1 346 ? -8.286 -14.232 0.288 1.00 87.12 346 ASP A C 1
ATOM 2636 O O . ASP A 1 346 ? -7.888 -13.468 1.170 1.00 87.12 346 ASP A O 1
ATOM 2640 N N . GLY A 1 347 ? -9.313 -15.056 0.498 1.00 95.25 347 GLY A N 1
ATOM 2641 C CA . GLY A 1 347 ? -10.053 -15.128 1.761 1.00 95.25 347 GLY A CA 1
ATOM 2642 C C . GLY A 1 347 ? -11.523 -14.739 1.658 1.00 95.25 347 GLY A C 1
ATOM 2643 O O . GLY A 1 347 ? -12.093 -14.611 0.573 1.00 95.25 347 GLY A O 1
ATOM 2644 N N . GLU A 1 348 ? -12.154 -14.560 2.816 1.00 98.06 348 GLU A N 1
ATOM 2645 C CA . GLU A 1 348 ? -13.531 -14.082 2.908 1.00 98.06 348 GLU A CA 1
ATOM 2646 C C . GLU A 1 348 ? -13.563 -12.580 2.626 1.00 98.06 348 GLU A C 1
ATOM 2648 O O . GLU A 1 348 ? -13.045 -11.783 3.407 1.00 98.06 348 GLU A O 1
ATOM 2653 N N . LYS A 1 349 ? -14.175 -12.181 1.508 1.00 98.44 349 LYS A N 1
ATOM 2654 C CA . LYS A 1 349 ? -14.353 -10.767 1.176 1.00 98.44 349 LYS A CA 1
ATOM 2655 C C . LYS A 1 349 ? -15.400 -10.122 2.083 1.00 98.44 349 LYS A C 1
ATOM 2657 O O . LYS A 1 349 ? -16.511 -10.633 2.212 1.00 98.44 349 LYS A O 1
ATOM 2662 N N . LEU A 1 350 ? -15.051 -8.976 2.652 1.00 98.69 350 LEU A N 1
ATOM 2663 C CA . LEU A 1 350 ? -15.864 -8.245 3.615 1.00 98.69 350 LEU A CA 1
ATOM 2664 C C . LEU A 1 350 ? -16.717 -7.177 2.936 1.00 98.69 350 LEU A C 1
ATOM 2666 O O . LEU A 1 350 ? -16.272 -6.502 2.006 1.00 98.69 350 LEU A O 1
ATOM 2670 N N . HIS A 1 351 ? -17.936 -7.012 3.441 1.00 98.50 351 HIS A N 1
ATOM 2671 C CA . HIS A 1 351 ? -18.870 -5.984 3.011 1.00 98.50 351 HIS A CA 1
ATOM 2672 C C . HIS A 1 351 ? -19.732 -5.534 4.191 1.00 98.50 351 HIS A C 1
ATOM 2674 O O . HIS A 1 351 ? -20.326 -6.359 4.887 1.00 98.50 351 HIS A O 1
ATOM 2680 N N . VAL A 1 352 ? -19.834 -4.218 4.384 1.00 98.50 352 VAL A N 1
ATOM 2681 C CA . VAL A 1 352 ? -20.729 -3.641 5.394 1.00 98.50 352 VAL A CA 1
ATOM 2682 C C . VAL A 1 352 ? -22.193 -3.987 5.103 1.00 98.50 352 VAL A C 1
ATOM 2684 O O . VAL A 1 352 ? -22.577 -4.246 3.961 1.00 98.50 352 VAL A O 1
ATOM 2687 N N . SER A 1 353 ? -23.033 -3.958 6.138 1.00 97.94 353 SER A N 1
ATOM 2688 C CA . SER A 1 353 ? -24.467 -4.225 5.994 1.00 97.94 353 SER A CA 1
ATOM 2689 C C . SER A 1 353 ? -25.186 -3.105 5.218 1.00 97.94 353 SER A C 1
ATOM 2691 O O . SER A 1 353 ? -24.745 -1.955 5.196 1.00 97.94 353 SER A O 1
ATOM 2693 N N . ASP A 1 354 ? -26.369 -3.408 4.680 1.00 96.81 354 ASP A N 1
ATOM 2694 C CA . ASP A 1 354 ? -27.287 -2.415 4.095 1.00 96.81 354 ASP A CA 1
ATOM 2695 C C . ASP A 1 354 ? -28.331 -1.881 5.092 1.00 96.81 354 ASP A C 1
ATOM 2697 O O . ASP A 1 354 ? -29.319 -1.256 4.703 1.00 96.81 354 ASP A O 1
ATOM 2701 N N . ARG A 1 355 ? -28.162 -2.154 6.391 1.00 95.31 355 ARG A N 1
ATOM 2702 C CA . ARG A 1 355 ? -29.155 -1.809 7.412 1.00 95.31 355 ARG A CA 1
ATOM 2703 C C . ARG A 1 355 ? -29.193 -0.298 7.662 1.00 95.31 355 ARG A C 1
ATOM 2705 O O . ARG A 1 355 ? -28.189 0.282 8.053 1.00 95.31 355 ARG A O 1
ATOM 2712 N N . THR A 1 356 ? -30.362 0.325 7.515 1.00 94.06 356 THR A N 1
ATOM 2713 C CA . THR A 1 356 ? -30.569 1.759 7.817 1.00 94.06 356 THR A CA 1
ATOM 2714 C C . THR A 1 356 ? -31.554 2.014 8.960 1.00 94.06 356 THR A C 1
ATOM 2716 O O . THR A 1 356 ? -31.763 3.161 9.338 1.00 94.06 356 THR A O 1
ATOM 2719 N N . ASP A 1 357 ? -32.181 0.965 9.493 1.00 90.81 357 ASP A N 1
ATOM 2720 C CA . ASP A 1 357 ? -33.103 1.012 10.632 1.00 90.81 357 ASP A CA 1
ATOM 2721 C C . ASP A 1 357 ? -32.900 -0.225 11.517 1.00 90.81 357 ASP A C 1
ATOM 2723 O O . ASP A 1 357 ? -32.460 -1.269 11.027 1.00 90.81 357 ASP A O 1
ATOM 2727 N N . GLY A 1 358 ? -33.194 -0.115 12.813 1.00 95.12 358 GLY A N 1
ATOM 2728 C CA . GLY A 1 358 ? -32.900 -1.168 13.788 1.00 95.12 358 GLY A CA 1
ATOM 2729 C C . GLY A 1 358 ? -31.402 -1.475 13.874 1.00 95.12 358 GLY A C 1
ATOM 2730 O O . GLY A 1 358 ? -30.996 -2.631 13.786 1.00 95.12 358 GLY A O 1
ATOM 2731 N N . LEU A 1 359 ? -30.579 -0.436 14.004 1.00 97.50 359 LEU A N 1
ATOM 2732 C CA . LEU A 1 359 ? -29.123 -0.517 13.938 1.00 97.50 359 LEU A CA 1
ATOM 2733 C C . LEU A 1 359 ? -28.528 -1.369 15.068 1.00 97.50 359 LEU A C 1
ATOM 2735 O O . LEU A 1 359 ? -29.008 -1.364 16.204 1.00 97.50 359 LEU A O 1
ATOM 2739 N N . VAL A 1 360 ? -27.432 -2.050 14.756 1.00 98.31 360 VAL A N 1
ATOM 2740 C CA . VAL A 1 360 ? -26.544 -2.729 15.696 1.00 98.31 360 VAL A CA 1
ATOM 2741 C C . VAL A 1 360 ? -25.359 -1.805 15.960 1.00 98.31 360 VAL A C 1
ATOM 2743 O O . VAL A 1 360 ? -24.527 -1.560 15.081 1.00 98.31 360 VAL A O 1
ATOM 2746 N N . VAL A 1 361 ? -25.296 -1.261 17.173 1.00 97.81 361 VAL A N 1
ATOM 2747 C CA . VAL A 1 361 ? -24.296 -0.263 17.567 1.00 97.81 361 VAL A CA 1
ATOM 2748 C C . VAL A 1 361 ? -23.210 -0.925 18.398 1.00 97.81 361 VAL A C 1
ATOM 2750 O O . VAL A 1 361 ? -23.503 -1.563 19.406 1.00 97.81 361 VAL A O 1
ATOM 2753 N N . THR A 1 362 ? -21.946 -0.746 18.021 1.00 96.88 362 THR A N 1
ATOM 2754 C CA . THR A 1 362 ? -20.822 -1.192 18.853 1.00 96.88 362 THR A CA 1
ATOM 2755 C C . THR A 1 362 ? -20.413 -0.117 19.850 1.00 96.88 362 THR A C 1
ATOM 2757 O O . THR A 1 362 ? -20.359 1.071 19.522 1.00 96.88 362 THR A O 1
ATOM 2760 N N . VAL A 1 363 ? -20.066 -0.530 21.067 1.00 94.38 363 VAL A N 1
ATOM 2761 C CA . VAL A 1 363 ? -19.535 0.349 22.117 1.00 94.38 363 VAL A CA 1
ATOM 2762 C C . VAL A 1 363 ? -18.297 -0.252 22.764 1.00 94.38 363 VAL A C 1
ATOM 2764 O O . VAL A 1 363 ? -18.094 -1.466 22.758 1.00 94.38 363 VAL A O 1
ATOM 2767 N N . SER A 1 364 ? -17.455 0.615 23.326 1.00 88.81 364 SER A N 1
ATOM 2768 C CA . SER A 1 364 ? -16.235 0.185 24.007 1.00 88.81 364 SER A CA 1
ATOM 2769 C C . SER A 1 364 ? -16.553 -0.590 25.286 1.00 88.81 364 SER A C 1
ATOM 2771 O O . SER A 1 364 ? -17.356 -0.139 26.102 1.00 88.81 364 SER A O 1
ATOM 2773 N N . ARG A 1 365 ? -15.868 -1.721 25.490 1.00 87.81 365 ARG A N 1
ATOM 2774 C CA . ARG A 1 365 ? -15.958 -2.522 26.721 1.00 87.81 365 ARG A CA 1
ATOM 2775 C C . ARG A 1 365 ? -15.402 -1.806 27.945 1.00 87.81 365 ARG A C 1
ATOM 2777 O O . ARG A 1 365 ? -16.019 -1.834 29.006 1.00 87.81 365 ARG A O 1
ATOM 2784 N N . SER A 1 366 ? -14.259 -1.153 27.779 1.00 79.19 366 SER A N 1
ATOM 2785 C CA . SER A 1 366 ? -13.479 -0.593 28.888 1.00 79.19 366 SER A CA 1
ATOM 2786 C C . SER A 1 366 ? -13.594 0.930 29.020 1.00 79.19 366 SER A C 1
ATOM 2788 O O . SER A 1 366 ? -13.074 1.504 29.978 1.00 79.19 366 SER A O 1
ATOM 2790 N N . HIS A 1 367 ? -14.247 1.599 28.062 1.00 74.69 367 HIS A N 1
ATOM 2791 C CA . HIS A 1 367 ? -14.268 3.061 27.950 1.00 74.69 367 HIS A CA 1
ATOM 2792 C C . HIS A 1 367 ? -15.620 3.611 27.467 1.00 74.69 367 HIS A C 1
ATOM 2794 O O . HIS A 1 367 ? -15.671 4.350 26.483 1.00 74.69 367 HIS A O 1
ATOM 2800 N N . LEU A 1 368 ? -16.716 3.253 28.141 1.00 80.44 368 LEU A N 1
ATOM 2801 C CA . LEU A 1 368 ? -18.009 3.897 27.908 1.00 80.44 368 LEU A CA 1
ATOM 2802 C C . LEU A 1 368 ? -18.009 5.299 28.539 1.00 80.44 368 LEU A C 1
ATOM 2804 O O . LEU A 1 368 ? -17.689 5.447 29.719 1.00 80.44 368 LEU A O 1
ATOM 2808 N N . ASP A 1 369 ? -18.321 6.323 27.747 1.00 85.50 369 ASP A N 1
ATOM 2809 C CA . ASP A 1 369 ? -18.391 7.716 28.193 1.00 85.50 369 ASP A CA 1
ATOM 2810 C C . ASP A 1 369 ? -19.825 8.259 28.163 1.00 85.50 369 ASP A C 1
ATOM 2812 O O . ASP A 1 369 ? -20.725 7.685 27.548 1.00 85.50 369 ASP A O 1
ATOM 2816 N N . ARG A 1 370 ? -20.027 9.384 28.857 1.00 89.81 370 ARG A N 1
ATOM 2817 C CA . ARG A 1 370 ? -21.338 10.022 29.018 1.00 89.81 370 ARG A CA 1
ATOM 2818 C C . ARG A 1 370 ? -21.979 10.391 27.680 1.00 89.81 370 ARG A C 1
ATOM 2820 O O . ARG A 1 370 ? -23.184 10.221 27.529 1.00 89.81 370 ARG A O 1
ATOM 2827 N N . ASP A 1 371 ? -21.191 10.881 26.725 1.00 91.94 371 ASP A N 1
ATOM 2828 C CA . ASP A 1 371 ? -21.692 11.255 25.401 1.00 91.94 371 ASP A CA 1
ATOM 2829 C C . ASP A 1 371 ? -22.211 10.011 24.665 1.00 91.94 371 ASP A C 1
ATOM 2831 O O . ASP A 1 371 ? -23.284 10.043 24.066 1.00 91.94 371 ASP A O 1
ATOM 2835 N N . THR A 1 372 ? -21.501 8.885 24.760 1.00 92.25 372 THR A N 1
ATOM 2836 C CA . THR A 1 372 ? -21.948 7.608 24.191 1.00 92.25 372 THR A CA 1
ATOM 2837 C C . THR A 1 372 ? -23.226 7.109 24.874 1.00 92.25 372 THR A C 1
ATOM 2839 O O . THR A 1 372 ? -24.158 6.685 24.192 1.00 92.25 372 THR A O 1
ATOM 2842 N N . GLU A 1 373 ? -23.323 7.190 26.204 1.00 93.81 373 GLU A N 1
ATOM 2843 C CA . GLU A 1 373 ? -24.542 6.820 26.944 1.00 93.81 373 GLU A CA 1
ATOM 2844 C C . GLU A 1 373 ? -25.751 7.677 26.540 1.00 93.81 373 GLU A C 1
ATOM 2846 O O . GLU A 1 373 ? -26.847 7.155 26.317 1.00 93.81 373 GLU A O 1
ATOM 2851 N N . GLU A 1 374 ? -25.551 8.988 26.409 1.00 95.75 374 GLU A N 1
ATOM 2852 C CA . GLU A 1 374 ? -26.581 9.927 25.973 1.00 95.75 374 GLU A CA 1
ATOM 2853 C C . GLU A 1 374 ? -27.000 9.662 24.522 1.00 95.75 374 GLU A C 1
ATOM 2855 O O . GLU A 1 374 ? -28.195 9.604 24.229 1.00 95.75 374 GLU A O 1
ATOM 2860 N N . PHE A 1 375 ? -26.043 9.396 23.629 1.00 95.88 375 PHE A N 1
ATOM 2861 C CA . PHE A 1 375 ? -26.310 9.001 22.246 1.00 95.88 375 PHE A CA 1
ATOM 2862 C C . PHE A 1 375 ? -27.189 7.742 22.171 1.00 95.88 375 PHE A C 1
ATOM 2864 O O . PHE A 1 375 ? -28.182 7.723 21.437 1.00 95.88 375 PHE A O 1
ATOM 2871 N N . LEU A 1 376 ? -26.878 6.705 22.956 1.00 96.25 376 LEU A N 1
ATOM 2872 C CA . LEU A 1 376 ? -27.690 5.485 23.012 1.00 96.25 376 LEU A CA 1
ATOM 2873 C C . LEU A 1 376 ? -29.103 5.763 23.546 1.00 96.25 376 LEU A C 1
ATOM 2875 O O . LEU A 1 376 ? -30.078 5.192 23.056 1.00 96.25 376 LEU A O 1
ATOM 2879 N N . ALA A 1 377 ? -29.235 6.640 24.545 1.00 96.62 377 ALA A N 1
ATOM 2880 C CA . ALA A 1 377 ? -30.529 7.001 25.115 1.00 96.62 377 ALA A CA 1
ATOM 2881 C C . ALA A 1 377 ? -31.410 7.776 24.120 1.00 96.62 377 ALA A C 1
ATOM 2883 O O . ALA A 1 377 ? -32.598 7.470 24.004 1.00 96.62 377 ALA A O 1
ATOM 2884 N N . LEU A 1 378 ? -30.828 8.729 23.385 1.00 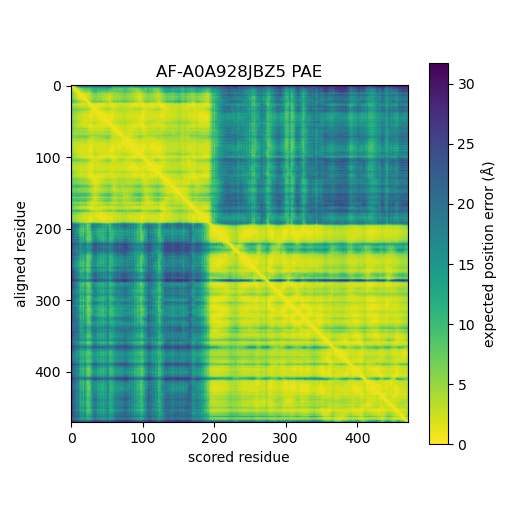96.88 378 LEU A N 1
ATOM 2885 C CA . LEU A 1 378 ? -31.516 9.555 22.384 1.00 96.88 378 LEU A CA 1
ATOM 2886 C C . LEU A 1 378 ? -31.998 8.761 21.160 1.00 96.88 378 LEU A C 1
ATOM 2888 O O . LEU A 1 378 ? -32.920 9.205 20.478 1.00 96.88 378 LEU A O 1
ATOM 2892 N N . ASN A 1 379 ? -31.393 7.602 20.884 1.00 96.94 379 ASN A N 1
ATOM 2893 C CA . ASN A 1 379 ? -31.663 6.796 19.688 1.00 96.94 379 ASN A CA 1
ATOM 2894 C C . ASN A 1 379 ? -32.170 5.383 19.997 1.00 96.94 379 ASN A C 1
ATOM 2896 O O . ASN A 1 379 ? -32.111 4.508 19.135 1.00 96.94 379 ASN A O 1
ATOM 2900 N N . ARG A 1 380 ? -32.664 5.134 21.216 1.00 96.25 380 ARG A N 1
ATOM 2901 C CA . ARG A 1 380 ? -33.087 3.797 21.665 1.00 96.25 380 ARG A CA 1
ATOM 2902 C C . ARG A 1 380 ? -34.106 3.134 20.731 1.00 96.25 380 ARG A C 1
ATOM 2904 O O . ARG A 1 380 ? -34.087 1.921 20.582 1.00 96.25 380 ARG A O 1
ATOM 2911 N N . ASP A 1 381 ? -35.000 3.910 20.131 1.00 95.44 381 ASP A N 1
ATOM 2912 C CA . ASP A 1 381 ? -36.033 3.443 19.201 1.00 95.44 381 ASP A CA 1
ATOM 2913 C C . ASP A 1 381 ? -35.478 2.968 17.848 1.00 95.44 381 ASP A C 1
ATOM 2915 O O . ASP A 1 381 ? -36.147 2.206 17.157 1.00 95.44 381 ASP A O 1
ATOM 2919 N N . LYS A 1 382 ? -34.256 3.381 17.495 1.00 95.56 382 LYS A N 1
ATOM 2920 C CA . LYS A 1 382 ? -33.585 3.074 16.218 1.00 95.56 382 LYS A CA 1
ATOM 2921 C C . LYS A 1 382 ? -32.491 2.019 16.359 1.00 95.56 382 LYS A C 1
ATOM 2923 O O . LYS A 1 382 ? -31.902 1.622 15.358 1.00 95.56 382 LYS A O 1
ATOM 2928 N N . ILE A 1 383 ? -32.188 1.594 17.585 1.00 97.19 383 ILE A N 1
ATOM 2929 C CA . ILE A 1 383 ? -31.118 0.645 17.902 1.00 97.19 383 ILE A CA 1
ATOM 2930 C C . ILE A 1 383 ? -31.756 -0.688 18.284 1.00 97.19 383 ILE A C 1
ATOM 2932 O O . ILE A 1 383 ? -32.450 -0.784 19.295 1.00 97.19 383 ILE A O 1
ATOM 2936 N N . ALA A 1 384 ? -31.510 -1.724 17.484 1.00 97.38 384 ALA A N 1
ATOM 2937 C CA . ALA A 1 384 ? -31.972 -3.077 17.783 1.00 97.38 384 ALA A CA 1
ATOM 2938 C C . ALA A 1 384 ? -31.065 -3.777 18.803 1.00 97.38 384 ALA A C 1
ATOM 2940 O O . ALA A 1 384 ? -31.549 -4.541 19.638 1.00 97.38 384 ALA A O 1
ATOM 2941 N N . GLU A 1 385 ? -29.758 -3.513 18.749 1.00 97.81 385 GLU A N 1
ATOM 2942 C CA . GLU A 1 385 ? -28.767 -4.177 19.592 1.00 97.81 385 GLU A CA 1
ATOM 2943 C C . GLU A 1 385 ? -27.585 -3.252 19.897 1.00 97.81 385 GLU A C 1
ATOM 2945 O O . GLU A 1 385 ? -27.143 -2.476 19.048 1.00 97.81 385 GLU A O 1
ATOM 2950 N N . VAL A 1 386 ? -27.053 -3.362 21.117 1.00 97.31 386 VAL A N 1
ATOM 2951 C CA . VAL A 1 386 ? -25.790 -2.733 21.515 1.00 97.31 386 VAL A CA 1
ATOM 2952 C C . VAL A 1 386 ? -24.773 -3.834 21.790 1.00 97.31 386 VAL A C 1
ATOM 2954 O O . VAL A 1 386 ? -24.956 -4.637 22.704 1.00 97.31 386 VAL A O 1
ATOM 2957 N N . VAL A 1 387 ? -23.698 -3.858 21.006 1.00 96.75 387 VAL A N 1
ATOM 2958 C CA . VAL A 1 387 ? -22.623 -4.850 21.093 1.00 96.75 387 VAL A CA 1
ATOM 2959 C C . VAL A 1 387 ? -21.419 -4.229 21.787 1.00 96.75 387 VAL A C 1
ATOM 2961 O O . VAL A 1 387 ? -20.768 -3.324 21.268 1.00 96.75 387 VAL A O 1
ATOM 2964 N N . THR A 1 388 ? -21.089 -4.734 22.966 1.00 94.31 388 THR A N 1
ATOM 2965 C CA . THR A 1 388 ? -19.898 -4.302 23.700 1.00 94.31 388 THR A CA 1
ATOM 2966 C C . THR A 1 388 ? -18.683 -5.097 23.236 1.00 94.31 388 THR A C 1
ATOM 2968 O O . THR A 1 388 ? -18.683 -6.319 23.379 1.00 94.31 388 THR A O 1
ATOM 2971 N N . VAL A 1 389 ? -17.652 -4.419 22.720 1.00 91.88 389 VAL A N 1
ATOM 2972 C CA . VAL A 1 389 ? -16.424 -5.059 22.217 1.00 91.88 389 VAL A CA 1
ATOM 2973 C C . VAL A 1 389 ? -15.188 -4.155 22.388 1.00 91.88 389 VAL A C 1
ATOM 2975 O O . VAL A 1 389 ? -15.267 -2.924 22.285 1.00 91.88 389 VAL A O 1
ATOM 2978 N N . GLY A 1 390 ? -14.044 -4.762 22.708 1.00 87.62 390 GLY A N 1
ATOM 2979 C CA . GLY A 1 390 ? -12.740 -4.102 22.841 1.00 87.62 390 GLY A CA 1
ATOM 2980 C C . GLY A 1 390 ? -12.062 -3.762 21.507 1.00 87.62 390 GLY A C 1
ATOM 2981 O O . GLY A 1 390 ? -12.519 -4.184 20.448 1.00 87.62 390 GLY A O 1
ATOM 2982 N N . SER A 1 391 ? -10.981 -2.974 21.576 1.00 85.44 391 SER A N 1
ATOM 2983 C CA . SER A 1 391 ? -9.961 -2.832 20.514 1.00 85.44 391 SER A CA 1
ATOM 2984 C C . SER A 1 391 ? -10.486 -2.473 19.094 1.00 85.44 391 SER A C 1
ATOM 2986 O O . SER A 1 391 ? -11.621 -2.010 18.925 1.00 85.44 391 SER A O 1
ATOM 2988 N N . CYS A 1 392 ? -9.690 -2.642 18.041 1.00 89.75 392 CYS A N 1
ATOM 2989 C CA . CYS A 1 392 ? -10.057 -2.408 16.647 1.00 89.75 392 CYS A CA 1
ATOM 2990 C C . CYS A 1 392 ? -11.173 -3.345 16.132 1.00 89.75 392 CYS A C 1
ATOM 2992 O O . CYS A 1 392 ? -11.737 -3.091 15.064 1.00 89.75 392 CYS A O 1
ATOM 2994 N N . LEU A 1 393 ? -11.569 -4.379 16.895 1.00 93.00 393 LEU A N 1
ATOM 2995 C CA . LEU A 1 393 ? -12.652 -5.315 16.538 1.00 93.00 393 LEU A CA 1
ATOM 2996 C C . LEU A 1 393 ? -13.976 -4.618 16.207 1.00 93.00 393 LEU A C 1
ATOM 2998 O O . LEU A 1 393 ? -14.776 -5.153 15.441 1.00 93.00 393 LEU A O 1
ATOM 3002 N N . LYS A 1 394 ? -14.211 -3.424 16.762 1.00 93.75 394 LYS A N 1
ATOM 3003 C CA . LYS A 1 394 ? -15.387 -2.594 16.459 1.00 93.75 394 LYS A CA 1
ATOM 3004 C C . LYS A 1 394 ? -15.540 -2.355 14.957 1.00 93.75 394 LYS A C 1
ATOM 3006 O O . LYS A 1 394 ? -16.606 -2.614 14.403 1.00 93.75 394 LYS A O 1
ATOM 3011 N N . GLY A 1 395 ? -14.471 -1.915 14.294 1.00 95.25 395 GLY A N 1
ATOM 3012 C CA . GLY A 1 395 ? -14.481 -1.706 12.849 1.00 95.25 395 GLY A CA 1
ATOM 3013 C C . GLY A 1 395 ? -14.512 -3.017 12.072 1.00 95.25 395 GLY A C 1
ATOM 3014 O O . GLY A 1 395 ? -15.208 -3.089 11.065 1.00 95.25 395 GLY A O 1
ATOM 3015 N N . CYS A 1 396 ? -13.865 -4.077 12.573 1.00 97.50 396 CYS A N 1
ATOM 3016 C CA . CYS A 1 396 ? -13.935 -5.404 11.955 1.00 97.50 396 CYS A CA 1
ATOM 3017 C C . CYS A 1 396 ? -15.374 -5.943 11.909 1.00 97.50 396 CYS A C 1
ATOM 3019 O O . CYS A 1 396 ? -15.809 -6.433 10.872 1.00 97.50 396 CYS A O 1
ATOM 3021 N N . LEU A 1 397 ? -16.150 -5.804 12.991 1.00 97.94 397 LEU A N 1
ATOM 3022 C CA . LEU A 1 397 ? -17.557 -6.224 13.016 1.00 97.94 397 LEU A CA 1
ATOM 3023 C C . LEU A 1 397 ? -18.430 -5.420 12.047 1.00 97.94 397 LEU A C 1
ATOM 3025 O O . LEU A 1 397 ? -19.366 -5.975 11.470 1.00 97.94 397 LEU A O 1
ATOM 3029 N N . ILE A 1 398 ? -18.136 -4.129 11.865 1.00 98.38 398 ILE A N 1
ATOM 3030 C CA . ILE A 1 398 ? -18.840 -3.297 10.882 1.00 98.38 398 ILE A CA 1
ATOM 3031 C C . ILE A 1 398 ? -18.466 -3.724 9.460 1.00 98.38 398 ILE A C 1
ATOM 3033 O O . ILE A 1 398 ? -19.358 -3.905 8.634 1.00 98.38 398 ILE A O 1
ATOM 3037 N N . ALA A 1 399 ? -17.181 -3.963 9.187 1.00 98.44 399 ALA A N 1
ATOM 3038 C CA . ALA A 1 399 ? -16.698 -4.462 7.899 1.00 98.44 399 ALA A CA 1
ATOM 3039 C C . ALA A 1 399 ? -17.270 -5.850 7.545 1.00 98.44 399 ALA A C 1
ATOM 3041 O O . ALA A 1 399 ? -17.574 -6.100 6.384 1.00 98.44 399 ALA A O 1
ATOM 3042 N N . GLU A 1 400 ? -17.488 -6.725 8.535 1.00 98.12 400 GLU A N 1
ATOM 3043 C CA . GLU A 1 400 ? -18.199 -8.011 8.383 1.00 98.12 400 GLU A CA 1
ATOM 3044 C C . GLU A 1 400 ? -19.719 -7.859 8.157 1.00 98.12 400 GLU A C 1
ATOM 3046 O O . GLU A 1 400 ? -20.416 -8.854 7.963 1.00 98.12 400 GLU A O 1
ATOM 3051 N N . GLY A 1 401 ? -20.274 -6.648 8.267 1.00 98.00 401 GLY A N 1
ATOM 3052 C CA . GLY A 1 401 ? -21.718 -6.413 8.197 1.00 98.00 401 GLY A CA 1
ATOM 3053 C C . GLY A 1 401 ? -22.501 -6.939 9.408 1.00 98.00 401 GLY A C 1
ATOM 3054 O O . GLY A 1 401 ? -23.724 -7.081 9.350 1.00 98.00 401 GLY A O 1
ATOM 3055 N N . ARG A 1 402 ? -21.816 -7.226 10.522 1.00 97.94 402 ARG A N 1
ATOM 3056 C CA . ARG A 1 402 ? -22.421 -7.694 11.784 1.00 97.94 402 ARG A CA 1
ATOM 3057 C C . ARG A 1 402 ? -22.805 -6.557 12.721 1.00 97.94 402 ARG A C 1
ATOM 3059 O O . ARG A 1 402 ? -23.637 -6.758 13.600 1.00 97.94 402 ARG A O 1
ATOM 3066 N N . ALA A 1 403 ? -22.221 -5.384 12.521 1.00 98.12 403 ALA A N 1
ATOM 3067 C CA . ALA A 1 403 ? -22.609 -4.135 13.155 1.00 98.12 403 ALA A CA 1
ATOM 3068 C C . ALA A 1 403 ? -22.748 -3.030 12.103 1.00 98.12 403 ALA A C 1
ATOM 3070 O O . ALA A 1 403 ? -22.257 -3.167 10.984 1.00 98.12 403 ALA A O 1
ATOM 3071 N N . ASP A 1 404 ? -23.401 -1.930 12.467 1.00 98.19 404 ASP A N 1
ATOM 3072 C CA . ASP A 1 404 ? -23.700 -0.849 11.521 1.00 98.19 404 ASP A CA 1
ATOM 3073 C C . ASP A 1 404 ? -23.053 0.474 11.904 1.00 98.19 404 ASP A C 1
ATOM 3075 O O . ASP A 1 404 ? -22.812 1.311 11.038 1.00 98.19 404 ASP A O 1
ATOM 3079 N N . LEU A 1 405 ? -22.804 0.683 13.199 1.00 97.75 405 LEU A N 1
ATOM 3080 C CA . LEU A 1 405 ? -22.372 1.972 13.716 1.00 97.75 405 LEU A CA 1
ATOM 3081 C C . LEU A 1 405 ? -21.413 1.815 14.897 1.00 97.75 405 LEU A C 1
ATOM 3083 O O . LEU A 1 405 ? -21.653 1.037 15.822 1.00 97.75 405 LEU A O 1
ATOM 3087 N N . HIS A 1 406 ? -20.364 2.626 14.898 1.00 96.69 406 HIS A N 1
ATOM 3088 C CA . HIS A 1 406 ? -19.597 2.971 16.085 1.00 96.69 406 HIS A CA 1
ATOM 3089 C C . HIS A 1 406 ? -19.455 4.488 16.140 1.00 96.69 406 HIS A C 1
ATOM 3091 O O . HIS A 1 406 ? -18.997 5.086 15.173 1.00 96.69 406 HIS A O 1
ATOM 3097 N N . TRP A 1 407 ? -19.820 5.118 17.253 1.00 95.31 407 TRP A N 1
ATOM 3098 C CA . TRP A 1 407 ? -19.638 6.555 17.436 1.00 95.31 407 TRP A CA 1
ATOM 3099 C C . TRP A 1 407 ? -19.066 6.832 18.815 1.00 95.31 407 TRP A C 1
ATOM 3101 O O . TRP A 1 407 ? -19.551 6.291 19.811 1.00 95.31 407 TRP A O 1
ATOM 3111 N N . ARG A 1 408 ? -18.034 7.675 18.864 1.00 91.25 408 ARG A N 1
ATOM 3112 C CA . ARG A 1 408 ? -17.414 8.103 20.114 1.00 91.25 408 ARG A CA 1
ATOM 3113 C C . ARG A 1 408 ? -16.746 9.460 19.963 1.00 91.25 408 ARG A C 1
ATOM 3115 O O . ARG A 1 408 ? -15.997 9.674 19.012 1.00 91.25 408 ARG A O 1
ATOM 3122 N N . ARG A 1 409 ? -16.939 10.348 20.940 1.00 89.25 409 ARG A N 1
ATOM 3123 C CA . ARG A 1 409 ? -16.293 11.667 20.993 1.00 89.25 409 ARG A CA 1
ATOM 3124 C C . ARG A 1 409 ? -15.029 11.646 21.868 1.00 89.25 409 ARG A C 1
ATOM 3126 O O . ARG A 1 409 ? -14.917 10.871 22.814 1.00 89.25 409 ARG A O 1
ATOM 3133 N N . GLY A 1 410 ? -14.089 12.545 21.577 1.00 81.12 410 GLY A N 1
ATOM 3134 C CA . GLY A 1 410 ? -12.976 12.889 22.469 1.00 81.12 410 GLY A CA 1
ATOM 3135 C C . GLY A 1 410 ? -11.608 12.318 22.085 1.00 81.12 410 GLY A C 1
ATOM 3136 O O . GLY A 1 410 ? -11.478 11.437 21.241 1.00 81.12 410 GLY A O 1
ATOM 3137 N N . ALA A 1 411 ? -10.576 12.836 22.754 1.00 74.88 411 ALA A N 1
ATOM 3138 C CA . ALA A 1 411 ? -9.162 12.694 22.398 1.00 74.88 411 ALA A CA 1
ATOM 3139 C C . ALA A 1 411 ? -8.465 11.441 22.967 1.00 74.88 411 ALA A C 1
ATOM 3141 O O . ALA A 1 411 ? -7.287 11.490 23.317 1.00 74.88 411 ALA A O 1
ATOM 3142 N N . PHE A 1 412 ? -9.191 10.334 23.120 1.00 76.69 412 PHE A N 1
ATOM 3143 C CA . PHE A 1 412 ? -8.661 9.130 23.777 1.00 76.69 412 PHE A CA 1
ATOM 3144 C C . PHE A 1 412 ? -7.888 8.212 22.842 1.00 76.69 412 PHE A C 1
ATOM 3146 O O . PHE A 1 412 ? -7.138 7.372 23.321 1.00 76.69 412 PHE A O 1
ATOM 3153 N N . MET A 1 413 ? -8.123 8.351 21.540 1.00 88.31 413 MET A N 1
ATOM 3154 C CA . MET A 1 413 ? -7.576 7.460 20.530 1.00 88.31 413 MET A CA 1
ATOM 3155 C C . MET A 1 413 ? -6.463 8.166 19.773 1.00 88.31 413 MET A C 1
ATOM 3157 O O . MET A 1 413 ? -6.446 9.398 19.685 1.00 88.31 413 MET A O 1
ATOM 3161 N N . LYS A 1 414 ? -5.546 7.399 19.210 1.00 93.44 414 LYS A N 1
ATOM 3162 C CA . LYS A 1 414 ? -4.436 7.877 18.393 1.00 93.44 414 LYS A CA 1
ATOM 3163 C C . LYS A 1 414 ? -4.504 7.231 17.014 1.00 93.44 414 LYS A C 1
ATOM 3165 O O . LYS A 1 414 ? -5.354 6.387 16.745 1.00 93.44 414 LYS A O 1
ATOM 3170 N N . GLU A 1 415 ? -3.650 7.686 16.105 1.00 95.62 415 GLU A N 1
ATOM 3171 C CA . GLU A 1 415 ? -3.658 7.203 14.723 1.00 95.62 415 GLU A CA 1
ATOM 3172 C C . GLU A 1 415 ? -3.483 5.686 14.628 1.00 95.62 415 GLU A C 1
ATOM 3174 O O . GLU A 1 415 ? -4.142 5.071 13.792 1.00 95.62 415 GLU A O 1
ATOM 3179 N N . TRP A 1 416 ? -2.674 5.082 15.499 1.00 96.56 416 TRP A N 1
ATOM 3180 C CA . TRP A 1 416 ? -2.430 3.638 15.516 1.00 96.56 416 TRP A CA 1
ATOM 3181 C C . TRP A 1 416 ? -3.649 2.793 15.904 1.00 96.56 416 TRP A C 1
ATOM 3183 O O . TRP A 1 416 ? -3.863 1.744 15.294 1.00 96.56 416 TRP A O 1
ATOM 3193 N N . ASP A 1 417 ? -4.541 3.319 16.745 1.00 94.75 417 ASP A N 1
ATOM 3194 C CA . ASP A 1 417 ? -5.818 2.666 17.071 1.00 94.75 417 ASP A CA 1
ATOM 3195 C C . ASP A 1 417 ? -6.787 2.644 15.877 1.00 94.75 417 ASP A C 1
ATOM 3197 O O . ASP A 1 417 ? -7.733 1.857 15.844 1.00 94.75 417 ASP A O 1
ATOM 3201 N N . THR A 1 418 ? -6.626 3.569 14.921 1.00 96.12 418 THR A N 1
ATOM 3202 C CA . THR A 1 418 ? -7.638 3.838 13.882 1.00 96.12 418 THR A CA 1
ATOM 3203 C C . THR A 1 418 ? -7.187 3.581 12.455 1.00 96.12 418 THR A C 1
ATOM 3205 O O . THR A 1 418 ? -8.042 3.310 11.622 1.00 96.12 418 THR A O 1
ATOM 3208 N N . ALA A 1 419 ? -5.893 3.653 12.139 1.00 97.50 419 ALA A N 1
ATOM 3209 C CA . ALA A 1 419 ? -5.422 3.650 10.754 1.00 97.50 419 ALA A CA 1
ATOM 3210 C C . ALA A 1 419 ? -5.796 2.357 10.014 1.00 97.50 419 ALA A C 1
ATOM 3212 O O . ALA A 1 419 ? -6.445 2.413 8.971 1.00 97.50 419 ALA A O 1
ATOM 3213 N N . ALA A 1 420 ? -5.458 1.187 10.567 1.00 98.38 420 ALA A N 1
ATOM 3214 C CA . ALA A 1 420 ? -5.818 -0.087 9.943 1.00 98.38 420 ALA A CA 1
ATOM 3215 C C . ALA A 1 420 ? -7.343 -0.280 9.882 1.00 98.38 420 ALA A C 1
ATOM 3217 O O . ALA A 1 420 ? -7.893 -0.691 8.862 1.00 98.38 420 ALA A O 1
ATOM 3218 N N . MET A 1 421 ? -8.036 0.093 10.959 1.00 97.25 421 MET A N 1
ATOM 3219 C CA . MET A 1 421 ? -9.491 -0.001 11.061 1.00 97.25 421 MET A CA 1
ATOM 3220 C C . MET A 1 421 ? -10.210 0.875 10.026 1.00 97.25 421 MET A C 1
ATOM 3222 O O . MET A 1 421 ? -11.228 0.456 9.476 1.00 97.25 421 MET A O 1
ATOM 3226 N N . GLN A 1 422 ? -9.671 2.062 9.740 1.00 97.94 422 GLN A N 1
ATOM 3227 C CA . GLN A 1 422 ? -10.207 3.003 8.763 1.00 97.94 422 GLN A CA 1
ATOM 3228 C C . GLN A 1 422 ? -10.275 2.376 7.376 1.00 97.94 422 GLN A C 1
ATOM 3230 O O . GLN A 1 422 ? -11.362 2.253 6.817 1.00 97.94 422 GLN A O 1
ATOM 3235 N N . ILE A 1 423 ? -9.133 1.945 6.842 1.00 98.50 423 ILE A N 1
ATOM 3236 C CA . ILE A 1 423 ? -9.073 1.420 5.475 1.00 98.50 423 ILE A CA 1
ATOM 3237 C C . ILE A 1 423 ? -9.832 0.095 5.338 1.00 98.50 423 ILE A C 1
ATOM 3239 O O . ILE A 1 423 ? -10.451 -0.143 4.306 1.00 98.50 423 ILE A O 1
ATOM 3243 N N . ILE A 1 424 ? -9.871 -0.736 6.389 1.00 98.75 424 ILE A N 1
ATOM 3244 C CA . ILE A 1 424 ? -10.683 -1.964 6.407 1.00 98.75 424 ILE A CA 1
ATOM 3245 C C . ILE A 1 424 ? -12.179 -1.639 6.312 1.00 98.75 424 ILE A C 1
ATOM 3247 O O . ILE A 1 424 ? -12.889 -2.258 5.520 1.00 98.75 424 ILE A O 1
ATOM 3251 N N . ALA A 1 425 ? -12.668 -0.657 7.074 1.00 98.19 425 ALA A N 1
ATOM 3252 C CA . ALA A 1 425 ? -14.070 -0.251 7.012 1.00 98.19 425 ALA A CA 1
ATOM 3253 C C . ALA A 1 425 ? -14.427 0.417 5.670 1.00 98.19 425 ALA A C 1
ATOM 3255 O O . ALA A 1 425 ? -15.489 0.137 5.111 1.00 98.19 425 ALA A O 1
ATOM 3256 N N . GLU A 1 426 ? -13.550 1.276 5.145 1.00 98.06 426 GLU A N 1
ATOM 3257 C CA . GLU A 1 426 ? -13.749 1.985 3.875 1.00 98.06 426 GLU A CA 1
ATOM 3258 C C . GLU A 1 426 ? -13.767 1.022 2.675 1.00 98.06 426 GLU A C 1
ATOM 3260 O O . GLU A 1 426 ? -14.700 1.061 1.872 1.00 98.06 426 GLU A O 1
ATOM 3265 N N . GLU A 1 427 ? -12.808 0.095 2.577 1.00 98.44 427 GLU A N 1
ATOM 3266 C CA . GLU A 1 427 ? -12.745 -0.895 1.488 1.00 98.44 427 GLU A CA 1
ATOM 3267 C C . GLU A 1 427 ? -13.839 -1.977 1.588 1.00 98.44 427 GLU A C 1
ATOM 3269 O O . GLU A 1 427 ? -14.184 -2.606 0.584 1.00 98.44 427 GLU A O 1
ATOM 3274 N N . ALA A 1 428 ? -14.443 -2.167 2.768 1.00 98.62 428 ALA A N 1
ATOM 3275 C CA . ALA A 1 428 ? -15.671 -2.952 2.936 1.00 98.62 428 ALA A CA 1
ATOM 3276 C C . ALA A 1 428 ? -16.939 -2.190 2.482 1.00 98.62 428 ALA A C 1
ATOM 3278 O O . ALA A 1 428 ? -18.034 -2.760 2.447 1.00 98.62 428 ALA A O 1
ATOM 3279 N N . GLY A 1 429 ? -16.816 -0.910 2.113 1.00 98.00 429 GLY A N 1
ATOM 3280 C CA . GLY A 1 429 ? -17.905 -0.058 1.627 1.00 98.00 429 GLY A CA 1
ATOM 3281 C C . GLY A 1 429 ? -18.579 0.806 2.696 1.00 98.00 429 GLY A C 1
ATOM 3282 O O . GLY A 1 429 ? -19.630 1.390 2.416 1.00 98.00 429 GLY A O 1
ATOM 3283 N N . GLY A 1 430 ? -18.005 0.871 3.899 1.00 97.50 430 GLY A N 1
ATOM 3284 C CA . GLY A 1 430 ? -18.428 1.765 4.972 1.00 97.50 430 GLY A CA 1
ATOM 3285 C C . GLY A 1 430 ? -17.810 3.158 4.861 1.00 97.50 430 GLY A C 1
ATOM 3286 O O . GLY A 1 430 ? -17.060 3.477 3.939 1.00 97.50 430 GLY A O 1
ATOM 3287 N N . ARG A 1 431 ? -18.123 4.011 5.836 1.00 97.44 431 ARG A N 1
ATOM 3288 C CA . ARG A 1 431 ? -17.550 5.351 5.980 1.00 97.44 431 ARG A CA 1
ATOM 3289 C C . ARG A 1 431 ? -16.885 5.489 7.342 1.00 97.44 431 ARG A C 1
ATOM 3291 O O . ARG A 1 431 ? -17.490 5.151 8.358 1.00 97.44 431 ARG A O 1
ATOM 3298 N N . PHE A 1 432 ? -15.681 6.053 7.342 1.00 97.38 432 PHE A N 1
ATOM 3299 C CA . PHE A 1 432 ? -14.898 6.339 8.537 1.00 97.38 432 PHE A CA 1
ATOM 3300 C C . PHE A 1 432 ? -14.570 7.836 8.599 1.00 97.38 432 PHE A C 1
ATOM 3302 O O . PHE A 1 432 ? -14.060 8.421 7.643 1.00 97.38 432 PHE A O 1
ATOM 3309 N N . THR A 1 433 ? -14.909 8.490 9.703 1.00 96.69 433 THR A N 1
ATOM 3310 C CA . THR A 1 433 ? -14.708 9.931 9.917 1.00 96.69 433 THR A CA 1
ATOM 3311 C C . THR A 1 433 ? -14.424 10.211 11.383 1.00 96.69 433 THR A C 1
ATOM 3313 O O . THR A 1 433 ? -14.526 9.318 12.222 1.00 96.69 433 THR A O 1
ATOM 3316 N N . ASP A 1 434 ? -14.132 11.465 11.726 1.00 94.75 434 ASP A N 1
ATOM 3317 C CA . ASP A 1 434 ? -14.202 11.877 13.123 1.00 94.75 434 ASP A CA 1
ATOM 3318 C C . ASP A 1 434 ? -15.664 11.881 13.608 1.00 94.75 434 ASP A C 1
ATOM 3320 O O . ASP A 1 434 ? -16.599 11.661 12.824 1.00 94.75 434 ASP A O 1
ATOM 3324 N N . SER A 1 435 ? -15.883 12.114 14.906 1.00 93.56 435 SER A N 1
ATOM 3325 C CA . SER A 1 435 ? -17.237 12.069 15.482 1.00 93.56 435 SER A CA 1
ATOM 3326 C C . SER A 1 435 ? -18.188 13.150 14.945 1.00 93.56 435 SER A C 1
ATOM 3328 O O . SER A 1 435 ? -19.397 13.040 15.157 1.00 93.56 435 SER A O 1
ATOM 3330 N N . ASP A 1 436 ? -17.662 14.155 14.235 1.00 91.62 436 ASP A N 1
ATOM 3331 C CA . ASP A 1 436 ? -18.409 15.242 13.600 1.00 91.62 436 ASP A CA 1
ATOM 3332 C C . ASP A 1 436 ? -18.654 15.004 12.099 1.00 91.62 436 ASP A C 1
ATOM 3334 O O . ASP A 1 436 ? -19.298 15.817 11.431 1.00 91.62 436 ASP A O 1
ATOM 3338 N N . GLY A 1 437 ? -18.148 13.898 11.544 1.00 92.75 437 GLY A N 1
ATOM 3339 C CA . GLY A 1 437 ? -18.295 13.555 10.131 1.00 92.75 437 GLY A CA 1
ATOM 3340 C C . GLY A 1 437 ? -17.199 14.113 9.218 1.00 92.75 437 GLY A C 1
ATOM 3341 O O . GLY A 1 437 ? -17.301 13.956 7.993 1.00 92.75 437 GLY A O 1
ATOM 3342 N N . ALA A 1 438 ? -16.164 14.752 9.772 1.00 93.88 438 ALA A N 1
ATOM 3343 C CA . ALA A 1 438 ? -15.040 15.277 9.007 1.00 93.88 438 ALA A CA 1
ATOM 3344 C C . ALA A 1 438 ? -14.015 14.172 8.675 1.00 93.88 438 ALA A C 1
ATOM 3346 O O . ALA A 1 438 ? -13.868 13.208 9.431 1.00 93.88 438 ALA A O 1
ATOM 3347 N N . PRO A 1 439 ? -13.284 14.283 7.549 1.00 93.50 439 PRO A N 1
ATOM 3348 C CA . PRO A 1 439 ? -12.230 13.329 7.215 1.00 93.50 439 PRO A CA 1
ATOM 3349 C C . PRO A 1 439 ? -11.175 13.227 8.322 1.00 93.50 439 PRO A C 1
ATOM 3351 O O . PRO A 1 439 ? -10.769 14.244 8.885 1.00 93.50 439 PRO A O 1
ATOM 3354 N N . MET A 1 440 ? -10.686 12.013 8.584 1.00 93.12 440 MET A N 1
ATOM 3355 C CA . MET A 1 440 ? -9.573 11.766 9.505 1.00 93.12 440 MET A CA 1
ATOM 3356 C C . MET A 1 440 ? -8.277 11.578 8.711 1.00 93.12 440 MET A C 1
ATOM 3358 O O . MET A 1 440 ? -8.064 10.506 8.149 1.00 93.12 440 MET A O 1
ATOM 3362 N N . PRO A 1 441 ? -7.417 12.608 8.605 1.00 92.75 441 PRO A N 1
ATOM 3363 C CA . PRO A 1 441 ? -6.139 12.455 7.933 1.00 92.75 441 PRO A CA 1
ATOM 3364 C C . PRO A 1 441 ? -5.154 11.693 8.822 1.00 92.75 441 PRO A C 1
ATOM 3366 O O . PRO A 1 441 ? -5.066 11.954 10.022 1.00 92.75 441 PRO A O 1
ATOM 3369 N N . ALA A 1 442 ? -4.366 10.825 8.197 1.00 93.12 442 ALA A N 1
ATOM 3370 C CA . ALA A 1 442 ? -3.231 10.155 8.818 1.00 93.12 442 ALA A CA 1
ATOM 3371 C C . ALA A 1 442 ? -1.962 11.032 8.798 1.00 93.12 442 ALA A C 1
ATOM 3373 O O . ALA A 1 442 ? -1.936 12.118 8.201 1.00 93.12 442 ALA A O 1
ATOM 3374 N N . ASN A 1 443 ? -0.909 10.543 9.451 1.00 93.19 443 ASN A N 1
ATOM 3375 C CA . ASN A 1 443 ? 0.424 11.130 9.560 1.00 93.19 443 ASN A CA 1
ATOM 3376 C C . ASN A 1 443 ? 0.401 12.600 10.022 1.00 93.19 443 ASN A C 1
ATOM 3378 O O . ASN A 1 443 ? 1.046 13.475 9.435 1.00 93.19 443 ASN A O 1
ATOM 3382 N N . ARG A 1 444 ? -0.388 12.923 11.054 1.00 92.31 444 ARG A N 1
ATOM 3383 C CA . ARG A 1 444 ? -0.443 14.283 11.615 1.00 92.31 444 ARG A CA 1
ATOM 3384 C C . ARG A 1 444 ? 0.704 14.516 12.583 1.00 92.31 444 ARG A C 1
ATOM 3386 O O . ARG A 1 444 ? 1.221 13.582 13.180 1.00 92.31 444 ARG A O 1
ATOM 3393 N N . GLU A 1 445 ? 1.096 15.776 12.754 1.00 90.75 445 GLU A N 1
ATOM 3394 C CA . GLU A 1 445 ? 2.113 16.150 13.744 1.00 90.75 445 GLU A CA 1
ATOM 3395 C C . GLU A 1 445 ? 1.707 15.691 15.150 1.00 90.75 445 GLU A C 1
ATOM 3397 O O . GLU A 1 445 ? 2.481 15.020 15.823 1.00 90.75 445 GLU A O 1
ATOM 3402 N N . ASP A 1 446 ? 0.458 15.956 15.536 1.00 91.88 446 ASP A N 1
ATOM 3403 C CA . ASP A 1 446 ? -0.170 15.363 16.713 1.00 91.88 446 ASP A CA 1
ATOM 3404 C C . ASP A 1 446 ? -0.954 14.103 16.306 1.00 91.88 446 ASP A C 1
ATOM 3406 O O . ASP A 1 446 ? -1.976 14.231 15.623 1.00 91.88 446 ASP A O 1
ATOM 3410 N N . PRO A 1 447 ? -0.521 12.896 16.712 1.00 92.38 447 PRO A N 1
ATOM 3411 C CA . PRO A 1 447 ? -1.183 11.656 16.328 1.00 92.38 447 PRO A CA 1
ATOM 3412 C C . PRO A 1 447 ? -2.512 11.424 17.066 1.00 92.38 447 PRO A C 1
ATOM 3414 O O . PRO A 1 447 ? -3.178 10.424 16.812 1.00 92.38 447 PRO A O 1
ATOM 3417 N N . ARG A 1 448 ? -2.935 12.301 17.985 1.00 92.56 448 ARG A N 1
ATOM 3418 C CA . ARG A 1 448 ? -4.192 12.129 18.730 1.00 92.56 448 ARG A CA 1
ATOM 3419 C C . ARG A 1 448 ? -5.422 12.423 17.866 1.00 92.56 448 ARG A C 1
ATOM 3421 O O . ARG A 1 448 ? -5.534 13.461 17.217 1.00 92.56 448 ARG A O 1
ATOM 3428 N N . ASN A 1 449 ? -6.419 11.547 17.950 1.00 92.25 449 ASN A N 1
ATOM 3429 C CA . ASN A 1 449 ? -7.753 11.717 17.375 1.00 92.25 449 ASN A CA 1
ATOM 3430 C C . ASN A 1 449 ? -8.607 12.633 18.261 1.00 92.25 449 ASN A C 1
ATOM 3432 O O . ASN A 1 449 ? -9.497 12.175 18.971 1.00 92.25 449 ASN A O 1
ATOM 3436 N N . LEU A 1 450 ? -8.330 13.940 18.231 1.00 90.88 450 LEU A N 1
ATOM 3437 C CA . LEU A 1 450 ? -8.928 14.920 19.152 1.00 90.88 450 LEU A CA 1
ATOM 3438 C C . LEU A 1 450 ? -10.467 14.953 19.130 1.00 90.88 450 LEU A C 1
ATOM 3440 O O . LEU A 1 450 ? -11.095 15.153 20.170 1.00 90.88 450 LEU A O 1
ATOM 3444 N N . ASN A 1 451 ? -11.065 14.711 17.963 1.00 90.62 451 ASN A N 1
ATOM 3445 C CA . ASN A 1 451 ? -12.512 14.731 17.757 1.00 90.62 451 ASN A CA 1
ATOM 3446 C C . ASN A 1 451 ? -13.158 13.339 17.867 1.00 90.62 451 ASN A C 1
ATOM 3448 O O . ASN A 1 451 ? -14.326 13.198 17.523 1.00 90.62 451 ASN A O 1
ATOM 3452 N N . GLY A 1 452 ? -12.453 12.304 18.329 1.00 92.19 452 GLY A N 1
ATOM 3453 C CA . GLY A 1 452 ? -12.987 10.940 18.374 1.00 92.19 452 GLY A CA 1
ATOM 3454 C C . GLY A 1 452 ? -13.160 10.306 16.987 1.00 92.19 452 GLY A C 1
ATOM 3455 O O . GLY A 1 452 ? -12.436 10.661 16.058 1.00 92.19 452 GLY A O 1
ATOM 3456 N N . MET A 1 453 ? -14.095 9.359 16.854 1.00 94.50 453 MET A N 1
ATOM 3457 C CA . MET A 1 453 ? -14.349 8.636 15.601 1.00 94.50 453 MET A CA 1
ATOM 3458 C C . MET A 1 453 ? -15.832 8.315 15.376 1.00 94.50 453 MET A C 1
ATOM 3460 O O . MET A 1 453 ? -16.613 8.172 16.321 1.00 94.50 453 MET A O 1
ATOM 3464 N N . LEU A 1 454 ? -16.180 8.129 14.108 1.00 96.12 454 LEU A N 1
ATOM 3465 C CA . LEU A 1 454 ? -17.439 7.592 13.617 1.00 96.12 454 LEU A CA 1
ATOM 3466 C C . LEU A 1 454 ? -17.138 6.566 12.521 1.00 96.12 454 LEU A C 1
ATOM 3468 O O . LEU A 1 454 ? -16.483 6.880 11.529 1.00 96.12 454 LEU A O 1
ATOM 3472 N N . ILE A 1 455 ? -17.674 5.362 12.683 1.00 97.50 455 ILE A N 1
ATOM 3473 C CA . ILE A 1 455 ? -17.710 4.320 11.659 1.00 97.50 455 ILE A CA 1
ATOM 3474 C C . ILE A 1 455 ? -19.175 4.033 11.377 1.00 97.50 455 ILE A C 1
ATOM 3476 O O . ILE A 1 455 ? -19.934 3.777 12.312 1.00 97.50 455 ILE A O 1
ATOM 3480 N N . VAL A 1 456 ? -19.582 4.071 10.113 1.00 97.88 456 VAL A N 1
ATOM 3481 C CA . VAL A 1 456 ? -20.957 3.756 9.722 1.00 97.88 456 VAL A CA 1
ATOM 3482 C C . VAL A 1 456 ? -20.990 2.922 8.450 1.00 97.88 456 VAL A C 1
ATOM 3484 O O . VAL A 1 456 ? -20.208 3.148 7.528 1.00 97.88 456 VAL A O 1
ATOM 3487 N N . ASN A 1 457 ? -21.913 1.970 8.383 1.00 97.50 457 ASN A N 1
ATOM 3488 C CA . ASN A 1 457 ? -22.145 1.155 7.197 1.00 97.50 457 ASN A CA 1
ATOM 3489 C C . ASN A 1 457 ? -22.632 1.988 5.994 1.00 97.50 457 ASN A C 1
ATOM 3491 O O . ASN A 1 457 ? -22.127 1.849 4.882 1.00 97.50 457 ASN A O 1
ATOM 3495 N N . ARG A 1 458 ? -23.602 2.881 6.219 1.00 95.25 458 ARG A N 1
ATOM 3496 C CA . ARG A 1 458 ? -24.277 3.693 5.202 1.00 95.25 458 ARG A CA 1
ATOM 3497 C C . ARG A 1 458 ? -24.475 5.124 5.715 1.00 95.25 458 ARG A C 1
ATOM 3499 O O . ARG A 1 458 ? -24.966 5.302 6.830 1.00 95.25 458 ARG A O 1
ATOM 3506 N N . PRO A 1 459 ? -24.135 6.171 4.940 1.00 92.56 459 PRO A N 1
ATOM 3507 C CA . PRO A 1 459 ? -24.399 7.556 5.337 1.00 92.56 459 PRO A CA 1
ATOM 3508 C C . PRO A 1 459 ? -25.873 7.829 5.673 1.00 92.56 459 PRO A C 1
ATOM 3510 O O . PRO A 1 459 ? -26.167 8.649 6.541 1.00 92.56 459 PRO A O 1
ATOM 3513 N N . GLU A 1 460 ? -26.795 7.124 5.018 1.00 93.56 460 GLU A N 1
ATOM 3514 C CA . GLU A 1 460 ? -28.239 7.209 5.234 1.00 93.56 460 GLU A CA 1
ATOM 3515 C C . GLU A 1 460 ? -28.626 6.854 6.676 1.00 93.56 460 GLU A C 1
ATOM 3517 O O . GLU A 1 460 ? -29.517 7.500 7.234 1.00 93.56 460 GLU A O 1
ATOM 3522 N N . SER A 1 461 ? -27.908 5.916 7.308 1.00 91.00 461 SER A N 1
ATOM 3523 C CA . SER A 1 461 ? -28.114 5.501 8.703 1.00 91.00 461 SER A CA 1
ATOM 3524 C C . SER A 1 461 ? -27.927 6.652 9.696 1.00 91.00 461 SER A C 1
ATOM 3526 O O . SER A 1 46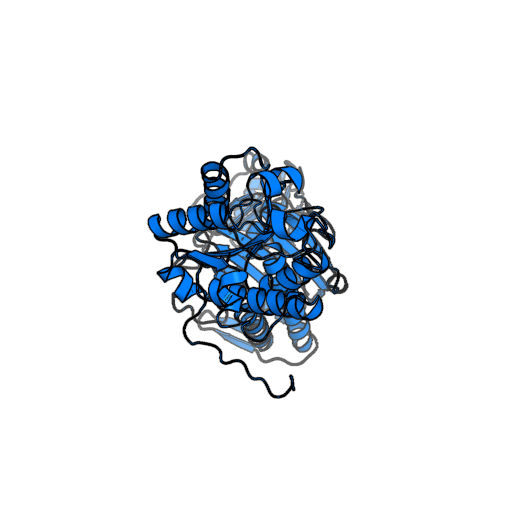1 ? -28.471 6.612 10.795 1.00 91.00 461 SER A O 1
ATOM 3528 N N . LEU A 1 462 ? -27.187 7.704 9.323 1.00 92.69 462 LEU A N 1
ATOM 3529 C CA . LEU A 1 462 ? -26.962 8.873 10.178 1.00 92.69 462 LEU A CA 1
ATOM 3530 C C . LEU A 1 462 ? -28.131 9.861 10.160 1.00 92.69 462 LEU A C 1
ATOM 3532 O O . LEU A 1 462 ? -28.320 10.597 11.124 1.00 92.69 462 LEU A O 1
ATOM 3536 N N . SER A 1 463 ? -28.910 9.896 9.075 1.00 89.06 463 SER A N 1
ATOM 3537 C CA . SER A 1 463 ? -29.917 10.942 8.837 1.00 89.06 463 SER A CA 1
ATOM 3538 C C . SER A 1 463 ? -31.040 10.961 9.877 1.00 89.06 463 SER A C 1
ATOM 3540 O O . SER A 1 463 ? -31.604 12.016 10.169 1.00 89.06 463 SER A O 1
ATOM 3542 N N . SER A 1 464 ? -31.346 9.802 10.458 1.00 84.94 464 SER A N 1
ATOM 3543 C CA . SER A 1 464 ? -32.353 9.642 11.499 1.00 84.94 464 SER A CA 1
ATOM 3544 C C . SER A 1 464 ? -31.791 9.755 12.913 1.00 84.94 464 SER A C 1
ATOM 3546 O O . SER A 1 464 ? -32.584 9.788 13.848 1.00 84.94 464 SER A O 1
ATOM 3548 N N . LEU A 1 465 ? -30.471 9.778 13.114 1.00 93.94 465 LEU A N 1
ATOM 3549 C CA . LEU A 1 465 ? -29.869 9.742 14.448 1.00 93.94 465 LEU A CA 1
ATOM 3550 C C . LEU A 1 465 ? -29.751 11.139 15.066 1.00 93.94 465 LEU A C 1
ATOM 3552 O O . LEU A 1 465 ? -29.506 12.133 14.387 1.00 93.94 465 LEU A O 1
ATOM 3556 N N . VAL A 1 466 ? -29.918 11.203 16.383 1.00 95.00 466 VAL A N 1
ATOM 3557 C CA . VAL A 1 466 ? -29.772 12.417 17.188 1.00 95.00 466 VAL A CA 1
ATOM 3558 C C . VAL A 1 466 ? -28.479 12.312 17.986 1.00 95.00 466 VAL A C 1
ATOM 3560 O O . VAL A 1 466 ? -28.321 11.402 18.797 1.00 95.00 466 VAL A O 1
ATOM 3563 N N . PHE A 1 467 ? -27.548 13.235 17.764 1.00 93.94 467 PHE A N 1
ATOM 3564 C CA . PHE A 1 467 ? -26.268 13.259 18.471 1.00 93.94 467 PHE A CA 1
ATOM 3565 C C . PHE A 1 467 ? -26.328 14.204 19.680 1.00 93.94 467 PHE A C 1
ATOM 3567 O O . PHE A 1 467 ? -26.971 15.252 19.580 1.00 93.94 467 PHE A O 1
ATOM 3574 N N . PRO A 1 468 ? -25.656 13.873 20.798 1.00 91.56 468 PRO A N 1
ATOM 3575 C CA . PRO A 1 468 ? -25.545 14.766 21.949 1.00 91.56 468 PRO A CA 1
ATOM 3576 C C . PRO A 1 468 ? -24.942 16.120 21.562 1.00 91.56 468 PRO A C 1
ATOM 3578 O O . PRO A 1 468 ? -24.011 16.185 20.744 1.00 91.56 468 PRO A O 1
ATOM 3581 N N . GLU A 1 469 ? -25.422 17.198 22.186 1.00 86.19 469 GLU A N 1
ATOM 3582 C CA . GLU A 1 469 ? -24.848 18.533 21.998 1.00 86.19 469 GLU A CA 1
ATOM 3583 C C . GLU A 1 469 ? -23.365 18.563 22.413 1.00 86.19 469 GLU A C 1
ATOM 3585 O O . GLU A 1 469 ? -22.886 17.749 23.210 1.00 86.19 469 GLU A O 1
ATOM 3590 N N . LYS A 1 470 ? -22.593 19.480 21.823 1.00 77.75 470 LYS A N 1
ATOM 3591 C CA . LYS A 1 470 ? -21.227 19.753 22.280 1.00 77.75 470 LYS A CA 1
ATOM 3592 C C . LYS A 1 470 ? -21.317 20.670 23.497 1.00 77.75 470 LYS A C 1
ATOM 3594 O O . LYS A 1 470 ? -21.817 21.783 23.359 1.00 77.75 470 LYS A O 1
ATOM 3599 N N . ASN A 1 471 ? -20.860 20.190 24.654 1.00 59.81 471 ASN A N 1
ATOM 3600 C CA . ASN A 1 471 ? -20.722 21.012 25.861 1.00 59.81 471 ASN A CA 1
ATOM 3601 C C . ASN A 1 471 ? -19.610 22.054 25.728 1.00 59.81 471 ASN A C 1
ATOM 3603 O O . ASN A 1 471 ? -18.571 21.728 25.105 1.00 59.81 471 ASN A O 1
#